Protein AF-0000000074474707 (afdb_homodimer)

Foldseek 3Di:
DPPDPPPPPPPPPFDDKWFPDKAKDKDWDFFDAHPDALKDKDKDKDKDWDDDPVGIHIKMKMKIKIKQKAQDDPQSNCLNVQLRVQLVVQLVVVQDPQDHDDPVSNLVSNQRSLVVLQVVCVVVVQDDRNRMWIKMWMWMDITFKIKIKIWAAWWKWKADPVPGIDTPDDHQFQLSVVVVVPDDSVVSCVDPRRRPGPTTRRNDHSVPDDMDMDMDGHPAKMKMKTKGCLQPPPNNCVVCCVPQPNVCRDPPHDRVSNNVSNVVSLVSSSVPRRNGMIMIMMMITHIDRRDD/DPPDPPPPPPPPPFDDKWFPDKAKDKDWDFFDAHPDALKDKDKDKDKDWDDDPVGIHIKMKMKIKIKQKAQDDPQSNCLNVQLRVQLVVQLVVVQDPQDHDDPVSNLVSNQRSLVVLQVVCVVVVQDDSNRMWIKMWMWMDITQKIKIKIFAAWWKWKADPVPGIDTPDDHQFQLSVVVVVPDDSVVSCVDPRRRPGPTTRRNDHSVPDDMDMDMDGHPAKMKMKTKGCLQPPPNNCVVCCVPQPNCCRDPPHDRVSNNVSNVVSLVSSSVPRSNGMIMIMMMITHIDRRDD

Nearest PDB structures (foldseek):
  5d2u-assembly1_A  TM=8.282E-01  e=2.925E-21  Thermosynechococcus vestitus BP-1
  2xzv-assembly1_A  TM=8.547E-01  e=1.147E-20  Synechococcus elongatus
  5iti-assembly1_A  TM=8.410E-01  e=1.958E-20  Thermosynechococcus vestitus BP-1
  7n0z-assembly1_A  TM=6.113E-01  e=1.785E-10  Homo sapiens
  7l4i-assembly1_A  TM=6.163E-01  e=7.882E-10  Homo sapiens

pLDDT: mean 91.14, std 13.95, range [31.14, 98.94]

Radius of gyration: 29.18 Å; Cα contacts (8 Å, |Δi|>4): 1366; chains: 2; bounding box: 115×89×64 Å

InterPro domains:
  IPR001932 PPM-type phosphatase-like domain [PF13672] (59-248)
  IPR001932 PPM-type phosphatase-like domain [PS51746] (24-285)
  IPR001932 PPM-type phosphatase-like domain [SM00331] (42-285)
  IPR001932 PPM-type phosphatase-like domain [SM00332] (14-283)
  IPR001932 PPM-type phosphatase-like domain [cd00143] (24-285)
  IPR015655 Protein phosphatase 2C [PTHR47992] (43-283)
  IPR036457 PPM-type phosphatase-like domain superfamily [G3DSA:3.60.40.10] (13-286)
  IPR036457 PPM-type phosphatase-like domain superfamily [SSF81606] (22-285)

Structure (mmCIF, N/CA/C/O backbone):
data_AF-0000000074474707-model_v1
#
loop_
_entity.id
_entity.type
_entity.pdbx_description
1 polymer 'Serine/threonine protein phosphatase'
#
loop_
_atom_site.group_PDB
_atom_site.id
_atom_site.type_symbol
_atom_site.label_atom_id
_atom_site.label_alt_id
_atom_site.label_comp_id
_atom_site.label_asym_id
_atom_site.label_entity_id
_atom_site.label_seq_id
_atom_site.pdbx_PDB_ins_code
_atom_site.Cartn_x
_atom_site.Cartn_y
_atom_site.Cartn_z
_atom_site.occupancy
_atom_site.B_iso_or_equiv
_atom_site.auth_seq_id
_atom_site.auth_comp_id
_atom_site.auth_asym_id
_atom_site.auth_atom_id
_atom_site.pdbx_PDB_model_num
ATOM 1 N N . MET A 1 1 ? -58.375 2.842 18.188 1 31.14 1 MET A N 1
ATOM 2 C CA . MET A 1 1 ? -57.062 2.623 18.797 1 31.14 1 MET A CA 1
ATOM 3 C C . MET A 1 1 ? -56.062 2.064 17.781 1 31.14 1 MET A C 1
ATOM 5 O O . MET A 1 1 ? -56.094 0.875 17.469 1 31.14 1 MET A O 1
ATOM 9 N N . GLU A 1 2 ? -55.781 2.748 16.703 1 34.09 2 GLU A N 1
ATOM 10 C CA . GLU A 1 2 ? -54.969 2.402 15.547 1 34.09 2 GLU A CA 1
ATOM 11 C C . GLU A 1 2 ? -53.5 2.146 15.953 1 34.09 2 GLU A C 1
ATOM 13 O O . GLU A 1 2 ? -52.875 3.002 16.562 1 34.09 2 GLU A O 1
ATOM 18 N N . ILE A 1 3 ? -53.125 0.855 16.203 1 35.34 3 ILE A N 1
ATOM 19 C CA . ILE A 1 3 ? -51.812 0.365 16.594 1 35.34 3 ILE A CA 1
ATOM 20 C C . ILE A 1 3 ? -50.75 0.884 15.625 1 35.34 3 ILE A C 1
ATOM 22 O O . ILE A 1 3 ? -50.906 0.763 14.414 1 35.34 3 ILE A O 1
ATOM 26 N N . ALA A 1 4 ? -49.938 1.948 16.125 1 44.22 4 ALA A N 1
ATOM 27 C CA . ALA A 1 4 ? -48.781 2.463 15.375 1 44.22 4 ALA A CA 1
ATOM 28 C C . ALA A 1 4 ? -47.969 1.325 14.781 1 44.22 4 ALA A C 1
ATOM 30 O O . ALA A 1 4 ? -47.812 0.278 15.414 1 44.22 4 ALA A O 1
ATOM 31 N N . PRO A 1 5 ? -47.875 1.335 13.469 1 41.84 5 PRO A N 1
ATOM 32 C CA . PRO A 1 5 ? -47.125 0.235 12.891 1 41.84 5 PRO A CA 1
ATOM 33 C C . PRO A 1 5 ? -45.781 0.012 13.594 1 41.84 5 PRO A C 1
ATOM 35 O O . PRO A 1 5 ? -45.25 0.935 14.211 1 41.84 5 PRO A O 1
ATOM 38 N N . PRO A 1 6 ? -45.406 -1.238 13.898 1 37.72 6 PRO A N 1
ATOM 39 C CA . PRO A 1 6 ? -44.188 -1.556 14.617 1 37.72 6 PRO A CA 1
ATOM 40 C C . PRO A 1 6 ? -42.938 -0.877 14.008 1 37.72 6 PRO A C 1
ATOM 42 O O . PRO A 1 6 ? -42.938 -0.588 12.812 1 37.72 6 PRO A O 1
ATOM 45 N N . VAL A 1 7 ? -42.219 -0.059 14.805 1 36.72 7 VAL A N 1
ATOM 46 C CA . VAL A 1 7 ? -40.906 0.509 14.516 1 36.72 7 VAL A CA 1
ATOM 47 C C . VAL A 1 7 ? -40.031 -0.541 13.844 1 36.72 7 VAL A C 1
ATOM 49 O O . VAL A 1 7 ? -39.844 -1.639 14.375 1 36.72 7 VAL A O 1
ATOM 52 N N . SER A 1 8 ? -40.094 -0.591 12.539 1 36.19 8 SER A N 1
ATOM 53 C CA . SER A 1 8 ? -39.188 -1.489 11.844 1 36.19 8 SER A CA 1
ATOM 54 C C . SER A 1 8 ? -37.812 -1.483 12.484 1 36.19 8 SER A C 1
ATOM 56 O O . SER A 1 8 ? -37.25 -0.419 12.742 1 36.19 8 SER A O 1
ATOM 58 N N . ASP A 1 9 ? -37.562 -2.34 13.406 1 36.28 9 ASP A N 1
ATOM 59 C CA . ASP A 1 9 ? -36.25 -2.611 13.977 1 36.28 9 ASP A CA 1
ATOM 60 C C . ASP A 1 9 ? -35.156 -2.586 12.906 1 36.28 9 ASP A C 1
ATOM 62 O O . ASP A 1 9 ? -34.875 -3.609 12.281 1 36.28 9 ASP A O 1
ATOM 66 N N . ALA A 1 10 ? -35.188 -1.56 12.102 1 37.25 10 ALA A N 1
ATOM 67 C CA .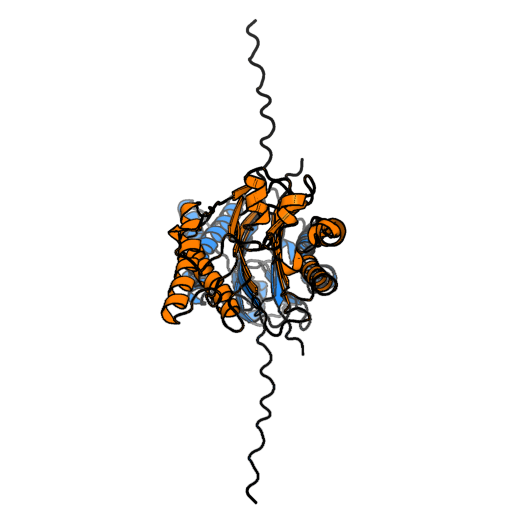 ALA A 1 10 ? -34.031 -1.501 11.219 1 37.25 10 ALA A CA 1
ATOM 68 C C . ALA A 1 10 ? -32.75 -1.843 11.984 1 37.25 10 ALA A C 1
ATOM 70 O O . ALA A 1 10 ? -32.406 -1.181 12.969 1 37.25 10 ALA A O 1
ATOM 71 N N . LEU A 1 11 ? -32.406 -3.113 12.07 1 38.91 11 LEU A N 1
ATOM 72 C CA . LEU A 1 11 ? -31.109 -3.572 12.555 1 38.91 11 LEU A CA 1
ATOM 73 C C . LEU A 1 11 ? -30 -2.607 12.141 1 38.91 11 LEU A C 1
ATOM 75 O O . LEU A 1 11 ? -30.031 -2.041 11.047 1 38.91 11 LEU A O 1
ATOM 79 N N . PRO A 1 12 ? -29.297 -2.025 12.992 1 41.06 12 PRO A N 1
ATOM 80 C CA . PRO A 1 12 ? -28.219 -1.104 12.656 1 41.06 12 PRO A CA 1
ATOM 81 C C . PRO A 1 12 ? -27.391 -1.573 11.453 1 41.06 12 PRO A C 1
ATOM 83 O O . PRO A 1 12 ? -27.172 -2.775 11.281 1 41.06 12 PRO A O 1
ATOM 86 N N . THR A 1 13 ? -27.484 -1.084 10.312 1 45.66 13 THR A N 1
ATOM 87 C CA . THR A 1 13 ? -26.734 -1.35 9.094 1 45.66 13 THR A CA 1
ATOM 88 C C . THR A 1 13 ? -25.266 -1.611 9.406 1 45.66 13 THR A C 1
ATOM 90 O O . THR A 1 13 ? -24.578 -0.755 9.984 1 45.66 13 THR A O 1
ATOM 93 N N . GLN A 1 14 ? -24.922 -2.789 9.789 1 51.12 14 GLN A N 1
ATOM 94 C CA . GLN A 1 14 ? -23.547 -3.211 10 1 51.12 14 GLN A CA 1
ATOM 95 C C . GLN A 1 14 ? -22.594 -2.508 9.031 1 51.12 14 GLN A C 1
ATOM 97 O O . GLN A 1 14 ? -22.906 -2.369 7.848 1 51.12 14 GLN A O 1
ATOM 102 N N . ALA A 1 15 ? -21.766 -1.734 9.555 1 60.06 15 ALA A N 1
ATOM 103 C CA . ALA A 1 15 ? -20.75 -1.114 8.711 1 60.06 15 ALA A CA 1
ATOM 104 C C . ALA A 1 15 ? -20.203 -2.107 7.691 1 60.06 15 ALA A C 1
ATOM 106 O O . ALA A 1 15 ? -19.969 -3.273 8.008 1 60.06 15 ALA A O 1
ATOM 107 N N . PRO A 1 16 ? -20.297 -1.671 6.43 1 70.19 16 PRO A N 1
ATOM 108 C CA . PRO A 1 16 ? -19.859 -2.598 5.383 1 70.19 16 PRO A CA 1
ATOM 109 C C . PRO A 1 16 ? -18.422 -3.088 5.586 1 70.19 16 PRO A C 1
ATOM 111 O O . PRO A 1 16 ? -17.609 -2.371 6.152 1 70.19 16 PRO A O 1
ATOM 114 N N . LEU A 1 17 ? -18.219 -4.383 5.473 1 83 17 LEU A N 1
ATOM 115 C CA . LEU A 1 17 ? -16.891 -4.98 5.449 1 83 17 LEU A CA 1
ATOM 116 C C . LEU A 1 17 ? -15.984 -4.266 4.449 1 83 17 LEU A C 1
ATOM 118 O O . LEU A 1 17 ? -16.391 -3.99 3.322 1 83 17 LEU A O 1
ATOM 122 N N . ARG A 1 18 ? -14.891 -3.746 5.055 1 90.25 18 ARG A N 1
ATOM 123 C CA . ARG A 1 18 ? -13.945 -3.045 4.188 1 90.25 18 ARG A CA 1
ATOM 124 C C . ARG A 1 18 ? -12.555 -3.645 4.301 1 90.25 18 ARG A C 1
ATOM 126 O O . ARG A 1 18 ? -12.211 -4.254 5.32 1 90.25 18 ARG A O 1
ATOM 133 N N . LEU A 1 19 ? -11.828 -3.541 3.236 1 95.19 19 LEU A N 1
ATOM 134 C CA . LEU A 1 19 ? -10.438 -3.967 3.244 1 95.19 19 LEU A CA 1
ATOM 135 C C . LEU A 1 19 ? -9.625 -3.158 4.25 1 95.19 19 LEU A C 1
ATOM 137 O O . LEU A 1 19 ? -9.734 -1.931 4.297 1 95.19 19 LEU A O 1
ATOM 141 N N . ALA A 1 20 ? -8.891 -3.842 5.031 1 92.75 20 ALA A N 1
ATOM 142 C CA . ALA A 1 20 ? -7.98 -3.16 5.953 1 92.75 20 ALA A CA 1
ATOM 143 C C . ALA A 1 20 ? -6.547 -3.182 5.426 1 92.75 20 ALA A C 1
ATOM 145 O O . ALA A 1 20 ? -5.793 -2.227 5.625 1 92.75 20 ALA A O 1
ATOM 146 N N . ASN A 1 21 ? -6.242 -4.289 4.805 1 93.5 21 ASN A N 1
ATOM 147 C CA . ASN A 1 21 ? -4.891 -4.445 4.273 1 93.5 21 ASN A CA 1
ATOM 148 C C . ASN A 1 21 ? -4.805 -5.605 3.289 1 93.5 21 ASN A C 1
ATOM 150 O O . ASN A 1 21 ? -5.629 -6.523 3.328 1 93.5 21 ASN A O 1
ATOM 154 N N . LEU A 1 22 ? -3.836 -5.617 2.377 1 96.06 22 LEU A N 1
ATOM 155 C CA . LEU A 1 22 ? -3.553 -6.648 1.385 1 96.06 22 LEU A CA 1
ATOM 156 C C . LEU A 1 22 ? -2.053 -6.906 1.279 1 96.06 22 LEU A C 1
ATOM 158 O O . LEU A 1 22 ? -1.288 -6.004 0.93 1 96.06 22 LEU A O 1
ATOM 162 N N . GLU A 1 23 ? -1.664 -8.094 1.673 1 95.31 23 GLU A N 1
ATOM 163 C CA . GLU A 1 23 ? -0.245 -8.43 1.686 1 95.31 23 GLU A CA 1
ATOM 164 C C . GLU A 1 23 ? 0.035 -9.664 0.833 1 95.31 23 GLU A C 1
ATOM 166 O O . GLU A 1 23 ? -0.824 -10.539 0.694 1 95.31 23 GLU A O 1
ATOM 171 N N . VAL A 1 24 ? 1.23 -9.711 0.282 1 97.88 24 VAL A N 1
ATOM 172 C CA . VAL A 1 24 ? 1.588 -10.844 -0.563 1 97.88 24 VAL A CA 1
ATOM 173 C C . VAL A 1 24 ? 3.041 -11.242 -0.306 1 97.88 24 VAL A C 1
ATOM 175 O O . VAL A 1 24 ? 3.893 -10.383 -0.066 1 97.88 24 VAL A O 1
ATOM 178 N N . ALA A 1 25 ? 3.309 -12.461 -0.302 1 97.62 25 ALA A N 1
ATOM 179 C CA . ALA A 1 25 ? 4.641 -13.062 -0.329 1 97.62 25 ALA A CA 1
ATOM 180 C C . ALA A 1 25 ? 4.699 -14.219 -1.317 1 97.62 25 ALA A C 1
ATOM 182 O O . ALA A 1 25 ? 3.693 -14.898 -1.555 1 97.62 25 ALA A O 1
ATOM 183 N N . GLY A 1 26 ? 5.82 -14.391 -1.946 1 97.56 26 GLY A N 1
ATOM 184 C CA . GLY A 1 26 ? 5.988 -15.461 -2.914 1 97.56 26 GLY A CA 1
ATOM 185 C C . GLY A 1 26 ? 7.41 -15.984 -2.988 1 97.56 26 GLY A C 1
ATOM 186 O O . GLY A 1 26 ? 8.367 -15.219 -2.832 1 97.56 26 GLY A O 1
ATOM 187 N N . LEU A 1 27 ? 7.5 -17.234 -3.201 1 97.94 27 LEU A N 1
ATOM 188 C CA . LEU A 1 27 ? 8.805 -17.875 -3.318 1 97.94 27 LEU A CA 1
ATOM 189 C C . LEU A 1 27 ? 8.734 -19.094 -4.242 1 97.94 27 LEU A C 1
ATOM 191 O O . LEU A 1 27 ? 7.711 -19.766 -4.297 1 97.94 27 LEU A O 1
ATOM 195 N N . THR A 1 28 ? 9.758 -19.297 -5.004 1 97.94 28 THR A N 1
ATOM 196 C CA . THR A 1 28 ? 9.898 -20.453 -5.875 1 97.94 28 THR A CA 1
ATOM 197 C C . THR A 1 28 ? 11.266 -21.109 -5.703 1 97.94 28 THR A C 1
ATOM 199 O O . THR A 1 28 ? 12.234 -20.438 -5.34 1 97.94 28 THR A O 1
ATOM 202 N N . ASP A 1 29 ? 11.289 -22.359 -5.816 1 96.44 29 ASP A N 1
ATOM 203 C CA . ASP A 1 29 ? 12.523 -23.125 -5.703 1 96.44 29 ASP A CA 1
ATOM 204 C C . ASP A 1 29 ? 12.609 -24.188 -6.789 1 96.44 29 ASP A C 1
ATOM 206 O O . ASP A 1 29 ? 11.602 -24.812 -7.133 1 96.44 29 ASP A O 1
ATOM 210 N N . VAL A 1 30 ? 13.773 -24.422 -7.23 1 93.31 30 VAL A N 1
ATOM 211 C CA . VAL A 1 30 ? 13.984 -25.375 -8.32 1 93.31 30 VAL A CA 1
ATOM 212 C C . VAL A 1 30 ? 13.766 -26.797 -7.812 1 93.31 30 VAL A C 1
ATOM 214 O O . VAL A 1 30 ? 13.453 -27.688 -8.594 1 93.31 30 VAL A O 1
ATOM 217 N N . GLY A 1 31 ? 13.836 -27 -6.574 1 90.19 31 GLY A N 1
ATOM 218 C CA . GLY A 1 31 ? 13.766 -28.344 -6.008 1 90.19 31 GLY A CA 1
ATOM 219 C C . GLY A 1 31 ? 15.125 -29.016 -5.914 1 90.19 31 GLY A C 1
ATOM 220 O O . GLY A 1 31 ? 16.156 -28.375 -6.105 1 90.19 31 GLY A O 1
ATOM 221 N N . CYS A 1 32 ? 15.07 -30.281 -5.594 1 84.81 32 CYS A N 1
ATOM 222 C CA . CYS A 1 32 ? 16.328 -30.938 -5.25 1 84.81 32 CYS A CA 1
ATOM 223 C C . CYS A 1 32 ? 16.844 -31.75 -6.43 1 84.81 32 CYS A C 1
ATOM 225 O O . CYS A 1 32 ? 18.016 -32.156 -6.449 1 84.81 32 CYS A O 1
ATOM 227 N N . GLN A 1 33 ? 16.031 -31.953 -7.41 1 83.62 33 GLN A N 1
ATOM 228 C CA . GLN A 1 33 ? 16.438 -32.906 -8.43 1 83.62 33 GLN A CA 1
ATOM 229 C C . GLN A 1 33 ? 16.484 -32.25 -9.812 1 83.62 33 GLN A C 1
ATOM 231 O O . GLN A 1 33 ? 17.219 -32.719 -10.688 1 83.62 33 GLN A O 1
ATOM 236 N N . ARG A 1 34 ? 15.711 -31.25 -10.023 1 82.19 34 ARG A N 1
ATOM 237 C CA . ARG A 1 34 ? 15.656 -30.609 -11.328 1 82.19 34 ARG A CA 1
ATOM 238 C C . ARG A 1 34 ? 16.781 -29.594 -11.492 1 82.19 34 ARG A C 1
ATOM 240 O O . ARG A 1 34 ? 17.281 -29.047 -10.508 1 82.19 34 ARG A O 1
ATOM 247 N N . GLU A 1 35 ? 17.141 -29.312 -12.727 1 84.69 35 GLU A N 1
ATOM 248 C CA . GLU A 1 35 ? 18.203 -28.359 -13.047 1 84.69 35 GLU A CA 1
ATOM 249 C C . GLU A 1 35 ? 17.625 -26.969 -13.305 1 84.69 35 GLU A C 1
ATOM 251 O O . GLU A 1 35 ? 18.312 -25.953 -13.102 1 84.69 35 GLU A O 1
ATOM 256 N N . TYR A 1 36 ? 16.359 -27.109 -13.781 1 88.75 36 TYR A N 1
ATOM 257 C CA . TYR A 1 36 ? 15.742 -25.828 -14.164 1 88.75 36 TYR A CA 1
ATOM 258 C C . TYR A 1 36 ? 14.398 -25.641 -13.469 1 88.75 36 TYR A C 1
ATOM 260 O O . TYR A 1 36 ? 13.695 -26.625 -13.195 1 88.75 36 TYR A O 1
ATOM 268 N N . ASN A 1 37 ? 14.125 -24.438 -13.172 1 94.12 37 ASN A N 1
ATOM 269 C CA . ASN A 1 37 ? 12.82 -24.078 -12.617 1 94.12 37 ASN A CA 1
ATOM 270 C C . ASN A 1 37 ? 11.852 -23.625 -13.711 1 94.12 37 ASN A C 1
ATOM 272 O O . ASN A 1 37 ? 12.031 -22.562 -14.297 1 94.12 37 ASN A O 1
ATOM 276 N N . GLN A 1 38 ? 10.852 -24.438 -13.93 1 95.56 38 GLN A N 1
ATOM 277 C CA . GLN A 1 38 ? 9.883 -24.125 -14.977 1 95.56 38 GLN A CA 1
ATOM 278 C C . GLN A 1 38 ? 8.617 -23.516 -14.398 1 95.56 38 GLN A C 1
ATOM 280 O O . GLN A 1 38 ? 7.645 -23.281 -15.117 1 95.56 38 GLN A O 1
ATOM 285 N N . ASP A 1 39 ? 8.641 -23.266 -13.078 1 97.38 39 ASP A N 1
ATOM 286 C CA . ASP A 1 39 ? 7.602 -22.469 -12.43 1 97.38 39 ASP A CA 1
ATOM 287 C C . ASP A 1 39 ? 7.867 -20.984 -12.609 1 97.38 39 ASP A C 1
ATOM 289 O O . ASP A 1 39 ? 9.023 -20.547 -12.633 1 97.38 39 ASP A O 1
ATOM 293 N N . TYR A 1 40 ? 6.793 -20.234 -12.766 1 98.25 40 TYR A N 1
ATOM 294 C CA . TYR A 1 40 ? 6.902 -18.781 -12.734 1 98.25 40 TYR A CA 1
ATOM 295 C C . TYR A 1 40 ? 5.688 -18.156 -12.062 1 98.25 40 TYR A C 1
ATOM 297 O O . TYR A 1 40 ? 4.586 -18.703 -12.117 1 98.25 40 TYR A O 1
ATOM 305 N N . PHE A 1 41 ? 5.93 -17.062 -11.359 1 98.8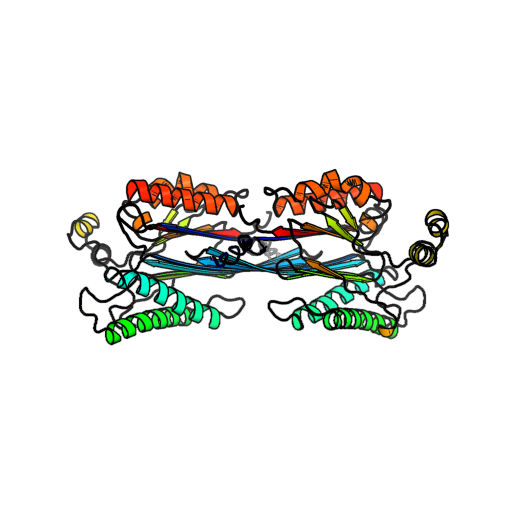1 41 PHE A N 1
ATOM 306 C CA . PHE A 1 41 ? 4.797 -16.359 -10.75 1 98.81 41 PHE A CA 1
ATOM 307 C C . PHE A 1 41 ? 4.969 -14.852 -10.867 1 98.81 41 PHE A C 1
ATOM 309 O O . PHE A 1 41 ? 6.055 -14.367 -11.18 1 98.81 41 PHE A O 1
ATOM 316 N N . TYR A 1 42 ? 3.908 -14.188 -10.758 1 98.81 42 TYR A N 1
ATOM 317 C CA . TYR A 1 42 ? 3.883 -12.727 -10.766 1 98.81 42 TYR A CA 1
ATOM 318 C C . TYR A 1 42 ? 2.799 -12.195 -9.836 1 98.81 42 TYR A C 1
ATOM 320 O O . TYR A 1 42 ? 1.659 -12.664 -9.867 1 98.81 42 TYR A O 1
ATOM 328 N N . ALA A 1 43 ? 3.227 -11.312 -8.953 1 98.81 43 ALA A N 1
ATOM 329 C CA . ALA A 1 43 ? 2.293 -10.648 -8.047 1 98.81 43 ALA A CA 1
ATOM 330 C C . ALA A 1 43 ? 2.4 -9.133 -8.156 1 98.81 43 ALA A C 1
ATOM 332 O O . ALA A 1 43 ? 3.498 -8.578 -8.086 1 98.81 43 ALA A O 1
ATOM 333 N N . HIS A 1 44 ? 1.297 -8.523 -8.383 1 98.38 44 HIS A N 1
ATOM 334 C CA . HIS A 1 44 ? 1.216 -7.062 -8.414 1 98.38 44 HIS A CA 1
ATOM 335 C C . HIS A 1 44 ? 0.112 -6.555 -7.492 1 98.38 44 HIS A C 1
ATOM 337 O O . HIS A 1 44 ? -1.068 -6.832 -7.719 1 98.38 44 HIS A O 1
ATOM 343 N N . THR A 1 45 ? 0.5 -5.801 -6.469 1 98.06 45 THR A N 1
ATOM 344 C CA . THR A 1 45 ? -0.444 -5.258 -5.496 1 98.06 45 THR A CA 1
ATOM 345 C C . THR A 1 45 ? -0.373 -3.734 -5.465 1 98.06 45 THR A C 1
ATOM 347 O O . THR A 1 45 ? 0.717 -3.16 -5.422 1 98.06 45 THR A O 1
ATOM 350 N N . VAL A 1 46 ? -1.483 -3.125 -5.539 1 97.19 46 VAL A N 1
ATOM 351 C CA . VAL A 1 46 ? -1.588 -1.677 -5.387 1 97.19 46 VAL A CA 1
ATOM 352 C C . VAL A 1 46 ? -2.488 -1.345 -4.199 1 97.19 46 VAL A C 1
ATOM 354 O O . VAL A 1 46 ? -3.609 -1.848 -4.102 1 97.19 46 VAL A O 1
ATOM 357 N N . MET A 1 47 ? -2.018 -0.498 -3.383 1 96.75 47 MET A N 1
ATOM 358 C CA . MET A 1 47 ? -2.785 -0.071 -2.219 1 96.75 47 MET A CA 1
ATOM 359 C C . MET A 1 47 ? -2.922 1.447 -2.182 1 96.75 47 MET A C 1
ATOM 361 O O . MET A 1 47 ? -1.964 2.168 -2.465 1 96.75 47 MET A O 1
ATOM 365 N N . HIS A 1 48 ? -4.098 1.89 -1.883 1 96.38 48 HIS A N 1
ATOM 366 C CA . HIS A 1 48 ? -4.387 3.289 -1.594 1 96.38 48 HIS A CA 1
ATOM 367 C C . HIS A 1 48 ? -4.867 3.467 -0.157 1 96.38 48 HIS A C 1
ATOM 369 O O . HIS A 1 48 ? -5.77 2.76 0.293 1 96.38 48 HIS A O 1
ATOM 375 N N . ARG A 1 49 ? -4.234 4.395 0.497 1 96.56 49 ARG A N 1
ATOM 376 C CA . ARG A 1 49 ? -4.668 4.742 1.847 1 96.56 49 ARG A CA 1
ATOM 377 C C . ARG A 1 49 ? -4.895 6.242 1.981 1 96.56 49 ARG A C 1
ATOM 379 O O . ARG A 1 49 ? -3.996 7.039 1.697 1 96.56 49 ARG A O 1
ATOM 386 N N . ARG A 1 50 ? -6.043 6.586 2.381 1 97.25 50 ARG A N 1
ATOM 387 C CA . ARG A 1 50 ? -6.391 7.973 2.656 1 97.25 50 ARG A CA 1
ATOM 388 C C . ARG A 1 50 ? -6.789 8.164 4.117 1 97.25 50 ARG A C 1
ATOM 390 O O . ARG A 1 50 ? -7.57 7.375 4.66 1 97.25 50 ARG A O 1
ATOM 397 N N . LEU A 1 51 ? -6.219 9.109 4.68 1 97.5 51 LEU A N 1
ATOM 398 C CA . LEU A 1 51 ? -6.48 9.414 6.082 1 97.5 51 LEU A CA 1
ATOM 399 C C . LEU A 1 51 ? -6.84 10.883 6.266 1 97.5 51 LEU A C 1
ATOM 401 O O . LEU A 1 51 ? -6.203 11.758 5.68 1 97.5 51 LEU A O 1
ATOM 405 N N . SER A 1 52 ? -7.816 11.18 6.98 1 97.75 52 SER A N 1
ATOM 406 C CA . SER A 1 52 ? -8.25 12.508 7.398 1 97.75 52 SER A CA 1
ATOM 407 C C . SER A 1 52 ? -8.906 12.469 8.781 1 97.75 52 SER A C 1
ATOM 409 O O . SER A 1 52 ? -9.07 11.391 9.359 1 97.75 52 SER A O 1
ATOM 411 N N . PRO A 1 53 ? -9.258 13.57 9.359 1 96.56 53 PRO A N 1
ATOM 412 C CA . PRO A 1 53 ? -9.945 13.562 10.648 1 96.56 53 PRO A CA 1
ATOM 413 C C . PRO A 1 53 ? -11.242 12.75 10.617 1 96.56 53 PRO A C 1
ATOM 415 O O . PRO A 1 53 ? -11.719 12.289 11.656 1 96.56 53 PRO A O 1
ATOM 418 N N . GLN A 1 54 ? -11.805 12.516 9.422 1 94.12 54 GLN A N 1
ATOM 419 C CA . GLN A 1 54 ? -13.07 11.805 9.273 1 94.12 54 GLN A CA 1
ATOM 420 C C . GLN A 1 54 ? -12.852 10.289 9.289 1 94.12 54 GLN A C 1
ATOM 422 O O . GLN A 1 54 ? -13.812 9.523 9.391 1 94.12 54 GLN A O 1
ATOM 427 N N . GLY A 1 55 ? -11.68 9.914 9.133 1 93.75 55 GLY A N 1
ATOM 428 C CA . GLY A 1 55 ? -11.398 8.484 9.172 1 93.75 55 GLY A CA 1
ATOM 429 C C . GLY A 1 55 ? -10.422 8.039 8.102 1 93.75 55 GLY A C 1
ATOM 430 O O . GLY A 1 55 ? -9.664 8.852 7.57 1 93.75 55 GLY A O 1
ATOM 431 N N . GLU A 1 56 ? -10.414 6.73 7.965 1 94.12 56 GLU A N 1
ATOM 432 C CA . GLU A 1 56 ? -9.484 6.117 7.023 1 94.12 56 GLU A CA 1
ATOM 433 C C . GLU A 1 56 ? -10.227 5.352 5.93 1 94.12 56 GLU A C 1
ATOM 435 O O . GLU A 1 56 ? -11.227 4.688 6.203 1 94.12 56 GLU A O 1
ATOM 440 N N . LEU A 1 57 ? -9.789 5.492 4.715 1 94.12 57 LEU A N 1
ATOM 441 C CA . LEU A 1 57 ? -10.266 4.699 3.59 1 94.12 57 LEU A CA 1
ATOM 442 C C . LEU A 1 57 ? -9.125 3.92 2.951 1 94.12 57 LEU A C 1
ATOM 444 O O . LEU A 1 57 ? -8.109 4.504 2.562 1 94.12 57 LEU A O 1
ATOM 448 N N . VAL A 1 58 ? -9.297 2.629 2.852 1 95.31 58 VAL A N 1
ATOM 449 C CA . VAL A 1 58 ? -8.297 1.756 2.252 1 95.31 58 VAL A CA 1
ATOM 450 C C . VAL A 1 58 ? -8.883 1.065 1.022 1 95.31 58 VAL A C 1
ATOM 452 O O . VAL A 1 58 ? -9.977 0.496 1.083 1 95.31 58 VAL A O 1
ATOM 455 N N . GLN A 1 59 ? -8.203 1.145 -0.068 1 95.75 59 GLN A N 1
ATOM 456 C CA . GLN A 1 59 ? -8.539 0.429 -1.295 1 95.75 59 GLN A CA 1
ATOM 457 C C . GLN A 1 59 ? -7.344 -0.354 -1.821 1 95.75 59 GLN A C 1
ATOM 459 O O . GLN A 1 59 ? -6.199 0.076 -1.668 1 95.75 59 GLN A O 1
ATOM 464 N N . GLY A 1 60 ? -7.586 -1.491 -2.365 1 96.5 60 GLY A N 1
ATOM 465 C CA . GLY A 1 60 ? -6.504 -2.318 -2.871 1 96.5 60 GLY A CA 1
ATOM 466 C C . GLY A 1 60 ? -6.914 -3.178 -4.055 1 96.5 60 GLY A C 1
ATOM 467 O O . GLY A 1 60 ? -8.062 -3.623 -4.137 1 96.5 60 GLY A O 1
ATOM 468 N N . LYS A 1 61 ? -6.059 -3.359 -4.879 1 97.19 61 LYS A N 1
ATOM 469 C CA . LYS A 1 61 ? -6.219 -4.348 -5.941 1 97.19 61 LYS A CA 1
ATOM 470 C C . LYS A 1 61 ? -4.969 -5.211 -6.082 1 97.19 61 LYS A C 1
ATOM 472 O O . LYS A 1 61 ? -3.855 -4.746 -5.82 1 97.19 61 LYS A O 1
ATOM 477 N N . GLY A 1 62 ? -5.145 -6.41 -6.445 1 98.31 62 GLY A N 1
ATOM 478 C CA . GLY A 1 62 ? -4.047 -7.359 -6.555 1 98.31 62 GLY A CA 1
ATOM 479 C C . GLY A 1 62 ? -4.246 -8.375 -7.668 1 98.31 62 GLY A C 1
ATOM 480 O O . GLY A 1 62 ? -5.352 -8.867 -7.871 1 98.31 62 GLY A O 1
ATOM 481 N N . LEU A 1 63 ? -3.223 -8.562 -8.477 1 98.75 63 LEU A N 1
ATOM 482 C CA . LEU A 1 63 ? -3.133 -9.609 -9.492 1 98.75 63 LEU A CA 1
ATOM 483 C C . LEU A 1 63 ? -2.08 -10.648 -9.125 1 98.75 63 LEU A C 1
ATOM 485 O O . LEU A 1 63 ? -0.902 -10.312 -8.977 1 98.75 63 LEU A O 1
ATOM 489 N N . TYR A 1 64 ? -2.463 -11.875 -8.945 1 98.94 64 TYR A N 1
ATOM 490 C CA . TYR A 1 64 ? -1.563 -12.945 -8.547 1 98.94 64 TYR A CA 1
ATOM 491 C C . TYR A 1 64 ? -1.645 -14.117 -9.523 1 98.94 64 TYR A C 1
ATOM 493 O O . TYR A 1 64 ? -2.713 -14.703 -9.711 1 98.94 64 TYR A O 1
ATOM 501 N N . ILE A 1 65 ? -0.566 -14.383 -10.148 1 98.94 65 ILE A N 1
ATOM 502 C CA . ILE A 1 65 ? -0.498 -15.414 -11.18 1 98.94 65 ILE A CA 1
ATOM 503 C C . ILE A 1 65 ? 0.58 -16.438 -10.82 1 98.94 65 ILE A C 1
ATOM 505 O O . ILE A 1 65 ? 1.669 -16.062 -10.375 1 98.94 65 ILE A O 1
ATOM 509 N N . LEU A 1 66 ? 0.303 -17.672 -10.984 1 98.88 66 LEU A N 1
ATOM 510 C CA . LEU A 1 66 ? 1.286 -18.75 -10.867 1 98.88 66 LEU A CA 1
ATOM 511 C C . LEU A 1 66 ? 1.133 -19.75 -12.008 1 98.88 66 LEU A C 1
ATOM 513 O O . LEU A 1 66 ? 0.018 -20.172 -12.32 1 98.88 66 LEU A O 1
ATOM 517 N N . CYS A 1 67 ? 2.248 -20.078 -12.664 1 98.62 67 CYS A N 1
ATOM 518 C CA . CYS A 1 67 ? 2.287 -21.016 -13.781 1 98.62 67 CYS A CA 1
ATOM 519 C C . CYS A 1 67 ? 3.324 -22.109 -13.539 1 98.62 67 CYS A C 1
ATOM 521 O O . CYS A 1 67 ? 4.422 -21.828 -13.062 1 98.62 67 CYS A O 1
ATOM 523 N N . ASP A 1 68 ? 2.949 -23.281 -13.797 1 97.38 68 ASP A N 1
ATOM 524 C CA . ASP A 1 68 ? 3.838 -24.438 -13.82 1 97.38 68 ASP A CA 1
ATOM 525 C C . ASP A 1 68 ? 4.047 -24.938 -15.242 1 97.38 68 ASP A C 1
ATOM 527 O O . ASP A 1 68 ? 3.162 -25.578 -15.82 1 97.38 68 ASP A O 1
ATOM 531 N N . GLY A 1 69 ? 5.266 -24.859 -15.781 1 95.75 69 GLY A N 1
ATOM 532 C CA . GLY A 1 69 ? 5.547 -25.109 -17.188 1 95.75 69 GLY A CA 1
ATOM 533 C C . GLY A 1 69 ? 5.922 -26.547 -17.484 1 95.75 69 GLY A C 1
ATOM 534 O O . GLY A 1 69 ? 6.477 -27.234 -16.625 1 95.75 69 GLY A O 1
ATOM 535 N N . MET A 1 70 ? 5.613 -26.922 -18.781 1 90.19 70 MET A N 1
ATOM 536 C CA . MET A 1 70 ? 5.992 -28.234 -19.297 1 90.19 70 MET A CA 1
ATOM 537 C C . MET A 1 70 ? 6.496 -28.125 -20.734 1 90.19 70 MET A C 1
ATOM 539 O O . MET A 1 70 ? 6.16 -27.172 -21.438 1 90.19 70 MET A O 1
ATOM 543 N N . GLY A 1 71 ? 7.195 -29.125 -21.328 1 81.38 71 GLY A N 1
ATOM 544 C CA . GLY A 1 71 ? 7.648 -29.156 -22.719 1 81.38 71 GLY A CA 1
ATOM 545 C C . GLY A 1 71 ? 9.156 -29.328 -22.844 1 81.38 71 GLY A C 1
ATOM 546 O O . GLY A 1 71 ? 9.75 -28.844 -23.812 1 81.38 71 GLY A O 1
ATOM 547 N N . GLY A 1 72 ? 9.766 -29.984 -21.953 1 72.62 72 GLY A N 1
ATOM 548 C CA . GLY A 1 72 ? 11.203 -30.203 -21.969 1 72.62 72 GLY A CA 1
ATOM 549 C C . GLY A 1 72 ? 11.992 -29.047 -21.375 1 72.62 72 GLY A C 1
ATOM 550 O O . GLY A 1 72 ? 11.43 -28.188 -20.703 1 72.62 72 GLY A O 1
ATOM 551 N N . HIS A 1 73 ? 13.312 -29.062 -21.469 1 63.88 73 HIS A N 1
ATOM 552 C CA . HIS A 1 73 ? 14.211 -28.188 -20.734 1 63.88 73 HIS A CA 1
ATOM 553 C C . HIS A 1 73 ? 13.859 -26.719 -20.984 1 63.88 73 HIS A C 1
ATOM 555 O O . HIS A 1 73 ? 13.383 -26.031 -20.062 1 63.88 73 HIS A O 1
ATOM 561 N N . ALA A 1 74 ? 13.906 -26.328 -22.156 1 74.06 74 ALA A N 1
ATOM 562 C CA . ALA A 1 74 ? 13.797 -24.891 -22.422 1 74.06 74 ALA A CA 1
ATOM 563 C C . ALA A 1 74 ? 12.344 -24.5 -22.703 1 74.06 74 ALA A C 1
ATOM 565 O O . ALA A 1 74 ? 11.969 -23.344 -22.5 1 74.06 74 ALA A O 1
ATOM 566 N N . GLY A 1 75 ? 11.492 -25.484 -22.812 1 86.69 75 GLY A N 1
ATOM 567 C CA . GLY A 1 75 ? 10.141 -25.188 -23.25 1 86.69 75 GLY A CA 1
ATOM 568 C C . GLY A 1 75 ? 9.219 -24.781 -22.125 1 86.69 75 GLY A C 1
ATOM 569 O O . GLY A 1 75 ? 8.484 -23.797 -22.219 1 86.69 75 GLY A O 1
ATOM 570 N N . GLY A 1 76 ? 9.305 -25.438 -21.016 1 92.06 76 GLY A N 1
ATOM 571 C CA . GLY A 1 76 ? 8.438 -25.172 -19.891 1 92.06 76 GLY A CA 1
ATOM 572 C C . GLY A 1 76 ? 8.688 -23.797 -19.266 1 92.06 76 GLY A C 1
ATOM 573 O O . GLY A 1 76 ? 7.738 -23.094 -18.922 1 92.06 76 GLY A O 1
ATOM 574 N N . ASP A 1 77 ? 9.961 -23.5 -19.156 1 92.5 77 ASP A N 1
ATOM 575 C CA . ASP A 1 77 ? 10.359 -22.203 -18.625 1 92.5 77 ASP A CA 1
ATOM 576 C C . ASP A 1 77 ? 9.844 -21.062 -19.484 1 92.5 77 ASP A C 1
ATOM 578 O O . ASP A 1 77 ? 9.297 -20.078 -18.969 1 92.5 77 ASP A O 1
ATOM 582 N N . GLU A 1 78 ? 9.969 -21.203 -20.672 1 94.25 78 GLU A N 1
ATOM 583 C CA . GLU A 1 78 ? 9.5 -20.188 -21.625 1 94.25 78 GLU A CA 1
ATOM 584 C C . GLU A 1 78 ? 7.984 -20.062 -21.578 1 94.25 78 GLU A C 1
ATOM 586 O O . GLU A 1 78 ? 7.453 -18.953 -21.562 1 94.25 78 GLU A O 1
ATOM 591 N N . ALA A 1 79 ? 7.289 -21.141 -21.531 1 96.94 79 ALA A N 1
ATOM 592 C CA . ALA A 1 79 ? 5.828 -21.156 -21.562 1 96.94 79 ALA A CA 1
ATOM 593 C C . ALA A 1 79 ? 5.258 -20.453 -20.328 1 96.94 79 ALA A C 1
ATOM 595 O O . ALA A 1 79 ? 4.363 -19.609 -20.453 1 96.94 79 ALA A O 1
ATOM 596 N N . SER A 1 80 ? 5.766 -20.781 -19.172 1 97.94 80 SER A N 1
ATOM 597 C CA . SER A 1 80 ? 5.254 -20.219 -17.922 1 97.94 80 SER A CA 1
ATOM 598 C C . SER A 1 80 ? 5.492 -18.703 -17.875 1 97.94 80 SER A C 1
ATOM 600 O O . SER A 1 80 ? 4.602 -17.938 -17.5 1 97.94 80 SER A O 1
ATOM 602 N N . GLN A 1 81 ? 6.66 -18.266 -18.312 1 97.44 81 GLN A N 1
ATOM 603 C CA . GLN A 1 81 ? 6.984 -16.844 -18.328 1 97.44 81 GLN A CA 1
ATOM 604 C C . GLN A 1 81 ? 6.129 -16.078 -19.344 1 97.44 81 GLN A C 1
ATOM 606 O O . GLN A 1 81 ? 5.574 -15.031 -19.031 1 97.44 81 GLN A O 1
ATOM 611 N N . LEU A 1 82 ? 6.051 -16.688 -20.484 1 97.75 82 LEU A N 1
ATOM 612 C CA . LEU A 1 82 ? 5.281 -16.062 -21.562 1 97.75 82 LEU A CA 1
ATOM 613 C C . LEU A 1 82 ? 3.818 -15.914 -21.156 1 97.75 82 LEU A C 1
ATOM 615 O O . LEU A 1 82 ? 3.229 -14.844 -21.344 1 97.75 82 LEU A O 1
ATOM 619 N N . ALA A 1 83 ? 3.244 -16.922 -20.609 1 98.44 83 ALA A N 1
ATOM 620 C CA . ALA A 1 83 ? 1.852 -16.891 -20.172 1 98.44 83 ALA A CA 1
ATOM 621 C C . ALA A 1 83 ? 1.635 -15.82 -19.109 1 98.44 83 ALA A C 1
ATOM 623 O O . ALA A 1 83 ? 0.699 -15.023 -19.219 1 98.44 83 ALA A O 1
ATOM 624 N N . THR A 1 84 ? 2.496 -15.781 -18.141 1 98.62 84 THR A N 1
ATOM 625 C CA . THR A 1 84 ? 2.383 -14.859 -17.016 1 98.62 84 THR A CA 1
ATOM 626 C C . THR A 1 84 ? 2.449 -13.414 -17.5 1 98.62 84 THR A C 1
ATOM 628 O O . THR A 1 84 ? 1.597 -12.594 -17.156 1 98.62 84 THR A O 1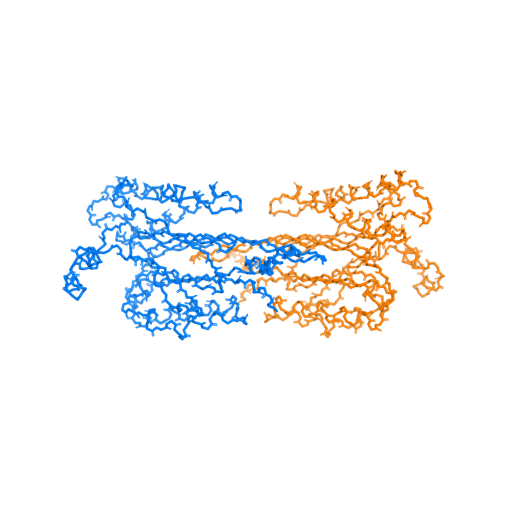
ATOM 631 N N . HIS A 1 85 ? 3.4 -13.125 -18.359 1 98.19 85 HIS A N 1
ATOM 632 C CA . HIS A 1 85 ? 3.607 -11.758 -18.828 1 98.19 85 HIS A CA 1
ATOM 633 C C . HIS A 1 85 ? 2.447 -11.289 -19.703 1 98.19 85 HIS A C 1
ATOM 635 O O . HIS A 1 85 ? 1.962 -10.172 -19.547 1 98.19 85 HIS A O 1
ATOM 641 N N . LYS A 1 86 ? 2.008 -12.164 -20.594 1 98.5 86 LYS A N 1
ATOM 642 C CA . LYS A 1 86 ? 0.921 -11.797 -21.5 1 98.5 86 LYS A CA 1
ATOM 643 C C . LYS A 1 86 ? -0.382 -11.586 -20.734 1 98.5 86 LYS A C 1
ATOM 645 O O . LYS A 1 86 ? -1.095 -10.609 -20.984 1 98.5 86 LYS A O 1
ATOM 650 N N . LEU A 1 87 ? -0.621 -12.445 -19.859 1 98.62 87 LEU A N 1
ATOM 651 C CA . LEU A 1 87 ? -1.854 -12.344 -19.094 1 98.62 87 LEU A CA 1
ATOM 652 C C . LEU A 1 87 ? -1.829 -11.117 -18.188 1 98.62 87 LEU A C 1
ATOM 654 O O . LEU A 1 87 ? -2.803 -10.359 -18.125 1 98.62 87 LEU A O 1
ATOM 658 N N . ALA A 1 88 ? -0.727 -10.914 -17.484 1 98.62 88 ALA A N 1
ATOM 659 C CA . ALA A 1 88 ? -0.597 -9.773 -16.578 1 98.62 88 ALA A CA 1
ATOM 660 C C . ALA A 1 88 ? -0.801 -8.461 -17.312 1 98.62 88 ALA A C 1
ATOM 662 O O . ALA A 1 88 ? -1.576 -7.605 -16.875 1 98.62 88 ALA A O 1
ATOM 663 N N . SER A 1 89 ? -0.134 -8.305 -18.422 1 98.19 89 SER A N 1
ATOM 664 C CA . SER A 1 89 ? -0.241 -7.09 -19.219 1 98.19 89 SER A CA 1
ATOM 665 C C . SER A 1 89 ? -1.678 -6.848 -19.672 1 98.19 89 SER A C 1
ATOM 667 O O . SER A 1 89 ? -2.195 -5.738 -19.531 1 98.19 89 SER A O 1
ATOM 669 N N . TYR A 1 90 ? -2.32 -7.91 -20.141 1 98.44 90 TYR A N 1
ATOM 670 C CA . TYR A 1 90 ? -3.686 -7.789 -20.641 1 98.44 90 TYR A CA 1
ATOM 671 C C . TYR A 1 90 ? -4.633 -7.359 -19.531 1 98.44 90 TYR A C 1
ATOM 673 O O . TYR A 1 90 ? -5.406 -6.414 -19.688 1 98.44 90 TYR A O 1
ATOM 681 N N . LEU A 1 91 ? -4.57 -8.039 -18.391 1 98.06 91 LEU A N 1
ATOM 682 C CA . LEU A 1 91 ? -5.52 -7.789 -17.312 1 98.06 91 LEU A CA 1
ATOM 683 C C . LEU A 1 91 ? -5.289 -6.414 -16.703 1 98.06 91 LEU A C 1
ATOM 685 O O . LEU A 1 91 ? -6.246 -5.723 -16.344 1 98.06 91 LEU A O 1
ATOM 689 N N . LEU A 1 92 ? -4.055 -6.016 -16.578 1 96.25 92 LEU A N 1
ATOM 690 C CA . LEU A 1 92 ? -3.768 -4.699 -16.016 1 96.25 92 LEU A CA 1
ATOM 691 C C . LEU A 1 92 ? -4.262 -3.594 -16.938 1 96.25 92 LEU A C 1
ATOM 693 O O . LEU A 1 92 ? -4.727 -2.551 -16.469 1 96.25 92 LEU A O 1
ATOM 697 N N . ASP A 1 93 ? -4.195 -3.814 -18.203 1 95.94 93 ASP A N 1
ATOM 698 C CA . ASP A 1 93 ? -4.633 -2.832 -19.188 1 95.94 93 ASP A CA 1
ATOM 699 C C . ASP A 1 93 ? -6.156 -2.75 -19.234 1 95.94 93 ASP A C 1
ATOM 701 O O . ASP A 1 93 ? -6.715 -1.721 -19.625 1 95.94 93 ASP A O 1
ATOM 705 N N . HIS A 1 94 ? -6.801 -3.795 -18.844 1 96.44 94 HIS A N 1
ATOM 706 C CA . HIS A 1 94 ? -8.242 -3.85 -19.016 1 96.44 94 HIS A CA 1
ATOM 707 C C . HIS A 1 94 ? -8.961 -3.848 -17.672 1 96.44 94 HIS A C 1
ATOM 709 O O . HIS A 1 94 ? -10.164 -4.121 -17.594 1 96.44 94 HIS A O 1
ATOM 715 N N . TRP A 1 95 ? -8.195 -3.604 -16.656 1 94.31 95 TRP A N 1
ATOM 716 C CA . TRP A 1 95 ? -8.766 -3.543 -15.305 1 94.31 95 TRP A CA 1
ATOM 717 C C . TRP A 1 95 ? -9.336 -2.158 -15.023 1 94.31 95 TRP A C 1
ATOM 719 O O . TRP A 1 95 ? -8.586 -1.201 -14.812 1 94.31 95 TRP A O 1
ATOM 729 N N . THR A 1 96 ? -10.633 -2.07 -15.023 1 87.5 96 THR A N 1
ATOM 730 C CA . THR A 1 96 ? -11.289 -0.81 -14.688 1 87.5 96 THR A CA 1
ATOM 731 C C . THR A 1 96 ? -11.148 -0.508 -13.195 1 87.5 96 THR A C 1
ATOM 733 O O . THR A 1 96 ? -11.344 -1.391 -12.359 1 87.5 96 THR A O 1
ATOM 736 N N . GLU A 1 97 ? -10.891 0.679 -12.906 1 82.81 97 GLU A N 1
ATOM 737 C CA . GLU A 1 97 ? -10.695 1.069 -11.508 1 82.81 97 GLU A CA 1
ATOM 738 C C . GLU A 1 97 ? -11.945 0.803 -10.68 1 82.81 97 GLU A C 1
ATOM 740 O O . GLU A 1 97 ? -13.062 1.122 -11.102 1 82.81 97 GLU A O 1
ATOM 745 N N . GLY A 1 98 ? -11.75 0.177 -9.586 1 86 98 GLY A N 1
ATOM 746 C CA . GLY A 1 98 ? -12.789 0.054 -8.57 1 86 98 GLY A CA 1
ATOM 747 C C . GLY A 1 98 ? -13.617 -1.209 -8.719 1 86 98 GLY A C 1
ATOM 748 O O . GLY A 1 98 ? -14.492 -1.479 -7.895 1 86 98 GLY A O 1
ATOM 749 N N . GLU A 1 99 ? -13.438 -1.933 -9.812 1 91.31 99 GLU A N 1
ATOM 750 C CA . GLU A 1 99 ? -14.219 -3.154 -9.984 1 91.31 99 GLU A CA 1
ATOM 751 C C . GLU A 1 99 ? -13.352 -4.285 -10.539 1 91.31 99 GLU A C 1
ATOM 753 O O . GLU A 1 99 ? -12.484 -4.055 -11.375 1 91.31 99 GLU A O 1
ATOM 758 N N . LEU A 1 100 ? -13.711 -5.457 -10.164 1 96.06 100 LEU A N 1
ATOM 759 C CA . LEU A 1 100 ? -13.039 -6.609 -10.766 1 96.06 100 LEU A CA 1
ATOM 760 C C . LEU A 1 100 ? -13.383 -6.727 -12.25 1 96.06 100 LEU A C 1
ATOM 762 O O . LEU A 1 100 ? -14.516 -6.441 -12.656 1 96.06 100 LEU A O 1
ATOM 766 N N . PRO A 1 101 ? -12.43 -7.199 -13 1 96.56 101 PRO A N 1
ATOM 767 C CA . PRO A 1 101 ? -12.789 -7.523 -14.383 1 96.56 101 PRO A CA 1
ATOM 768 C C . PRO A 1 101 ? -13.883 -8.586 -14.469 1 96.56 101 PRO A C 1
ATOM 770 O O . PRO A 1 101 ? -13.922 -9.508 -13.656 1 96.56 101 PRO A O 1
ATOM 773 N N . GLY A 1 102 ? -14.766 -8.461 -15.391 1 96.5 102 GLY A N 1
ATOM 774 C CA . GLY A 1 102 ? -15.766 -9.484 -15.641 1 96.5 102 GLY A CA 1
ATOM 775 C C . GLY A 1 102 ? -15.18 -10.773 -16.188 1 96.5 102 GLY A C 1
ATOM 776 O O . GLY A 1 102 ? -14.023 -10.805 -16.594 1 96.5 102 GLY A O 1
ATOM 777 N N . PRO A 1 103 ? -16.031 -11.797 -16.188 1 96.75 103 PRO A N 1
ATOM 778 C CA . PRO A 1 103 ? -15.523 -13.086 -16.656 1 96.75 103 PRO A CA 1
ATOM 779 C C . PRO A 1 103 ? -15.023 -13.039 -18.094 1 96.75 103 PRO A C 1
ATOM 781 O O . PRO A 1 103 ? -14.047 -13.711 -18.438 1 96.75 103 PRO A O 1
ATOM 784 N N . GLU A 1 104 ? -15.641 -12.266 -18.922 1 96.44 104 GLU A N 1
ATOM 785 C CA . GLU A 1 104 ? -15.258 -12.188 -20.328 1 96.44 104 GLU A CA 1
ATOM 786 C C . GLU A 1 104 ? -13.852 -11.609 -20.484 1 96.44 104 GLU A C 1
ATOM 788 O O . GLU A 1 104 ? -13.07 -12.07 -21.312 1 96.44 104 GLU A O 1
ATOM 793 N N . VAL A 1 105 ? -13.617 -10.586 -19.688 1 97.56 105 VAL A N 1
ATOM 794 C CA . VAL A 1 105 ? -12.305 -9.945 -19.75 1 97.56 105 VAL A CA 1
ATOM 795 C C . VAL A 1 105 ? -11.234 -10.914 -19.266 1 97.56 105 VAL A C 1
ATOM 797 O O . VAL A 1 105 ? -10.164 -11.031 -19.875 1 97.56 105 VAL A O 1
ATOM 800 N N . ILE A 1 106 ? -11.492 -11.633 -18.188 1 98 106 ILE A N 1
ATOM 801 C CA . ILE A 1 106 ? -10.539 -12.586 -17.625 1 98 106 ILE A CA 1
ATOM 802 C C . ILE A 1 106 ? -10.289 -13.711 -18.625 1 98 106 ILE A C 1
ATOM 804 O O . ILE A 1 106 ? -9.141 -14.062 -18.891 1 98 106 ILE A O 1
ATOM 808 N N . GLN A 1 107 ? -11.359 -14.203 -19.219 1 97.44 107 GLN A N 1
ATOM 809 C CA . GLN A 1 107 ? -11.258 -15.297 -20.188 1 97.44 107 GLN A CA 1
ATOM 810 C C . GLN A 1 107 ? -10.484 -14.852 -21.422 1 97.44 107 GLN A C 1
ATOM 812 O O . GLN A 1 107 ? -9.664 -15.609 -21.953 1 97.44 107 GLN A O 1
ATOM 817 N N . ALA A 1 108 ? -10.75 -13.672 -21.859 1 97.31 108 ALA A N 1
ATOM 818 C CA . ALA A 1 108 ? -10.016 -13.133 -23 1 97.31 108 ALA A CA 1
ATOM 819 C C . ALA A 1 108 ? -8.523 -13.039 -22.703 1 97.31 108 ALA A C 1
ATOM 821 O O . ALA A 1 108 ? -7.695 -13.336 -23.562 1 97.31 108 ALA A O 1
ATOM 822 N N . GLY A 1 109 ? -8.234 -12.602 -21.5 1 98.25 109 GLY A N 1
ATOM 823 C CA . GLY A 1 109 ? -6.832 -12.539 -21.109 1 98.25 109 GLY A CA 1
ATOM 824 C C . GLY A 1 109 ? -6.145 -13.891 -21.125 1 98.25 109 GLY A C 1
ATOM 825 O O . GLY A 1 109 ? -5.02 -14.008 -21.625 1 98.25 109 GLY A O 1
ATOM 826 N N . VAL A 1 110 ? -6.816 -14.898 -20.609 1 98.38 110 VAL A N 1
ATOM 827 C CA . VAL A 1 110 ? -6.27 -16.25 -20.641 1 98.38 110 VAL A CA 1
ATOM 828 C C . VAL A 1 110 ? -6.094 -16.719 -22.078 1 98.38 110 VAL A C 1
ATOM 830 O O . VAL A 1 110 ? -5.105 -17.375 -22.406 1 98.38 110 VAL A O 1
ATOM 833 N N . GLY A 1 111 ? -7.059 -16.391 -22.922 1 97.75 111 GLY A N 1
ATOM 834 C CA . GLY A 1 111 ? -6.957 -16.703 -24.328 1 97.75 111 GLY A CA 1
ATOM 835 C C . GLY A 1 111 ? -5.73 -16.094 -24.984 1 97.75 111 GLY A C 1
ATOM 836 O O . GLY A 1 111 ? -5.051 -16.766 -25.781 1 97.75 111 GLY A O 1
ATOM 837 N N . VAL A 1 112 ? -5.473 -14.859 -24.672 1 97.62 112 VAL A N 1
ATOM 838 C CA . VAL A 1 112 ? -4.309 -14.164 -25.203 1 97.62 112 VAL A CA 1
ATOM 839 C C . VAL A 1 112 ? -3.035 -14.891 -24.781 1 97.62 112 VAL A C 1
ATOM 841 O O . VAL A 1 112 ? -2.131 -15.094 -25.594 1 97.62 112 VAL A O 1
ATOM 844 N N . ALA A 1 113 ? -2.971 -15.273 -23.531 1 98.19 113 ALA A N 1
ATOM 845 C CA . ALA A 1 113 ? -1.816 -16.016 -23.031 1 98.19 113 ALA A CA 1
ATOM 846 C C . ALA A 1 113 ? -1.676 -17.359 -23.734 1 98.19 113 ALA A C 1
ATOM 848 O O . ALA A 1 113 ? -0.574 -17.75 -24.125 1 98.19 113 ALA A O 1
ATOM 849 N N . ASN A 1 114 ? -2.752 -18.078 -23.906 1 98.12 114 ASN A N 1
ATOM 850 C CA . ASN A 1 114 ? -2.744 -19.375 -24.609 1 98.12 114 ASN A CA 1
ATOM 851 C C . ASN A 1 114 ? -2.236 -19.219 -26.031 1 98.12 114 ASN A C 1
ATOM 853 O O . ASN A 1 114 ? -1.375 -19.984 -26.469 1 98.12 114 ASN A O 1
ATOM 857 N N . GLN A 1 115 ? -2.795 -18.25 -26.703 1 97.12 115 GLN A N 1
ATOM 858 C CA . GLN A 1 115 ? -2.461 -18.047 -28.109 1 97.12 115 GLN A CA 1
ATOM 859 C C . GLN A 1 115 ? -0.979 -17.719 -28.281 1 97.12 115 GLN A C 1
ATOM 861 O O . GLN A 1 115 ? -0.359 -18.141 -29.266 1 97.12 115 GLN A O 1
ATOM 866 N N . ALA A 1 116 ? -0.459 -17 -27.344 1 97.44 116 ALA A N 1
ATOM 867 C CA . ALA A 1 116 ? 0.959 -16.656 -27.422 1 97.44 116 ALA A CA 1
ATOM 868 C C . ALA A 1 116 ? 1.828 -17.906 -27.391 1 97.44 116 ALA A C 1
ATOM 870 O O . ALA A 1 116 ? 2.768 -18.031 -28.188 1 97.44 116 ALA A O 1
ATOM 871 N N . ILE A 1 117 ? 1.525 -18.828 -26.516 1 96.94 117 ILE A N 1
ATOM 872 C CA . ILE A 1 117 ? 2.293 -20.078 -26.422 1 96.94 117 ILE A CA 1
ATOM 873 C C . ILE A 1 117 ? 2.025 -20.938 -27.641 1 96.94 117 ILE A C 1
ATOM 875 O O . ILE A 1 117 ? 2.951 -21.531 -28.203 1 96.94 117 ILE A O 1
ATOM 879 N N . TYR A 1 118 ? 0.815 -20.984 -28.062 1 96 118 TYR A N 1
ATOM 880 C CA . TYR A 1 118 ? 0.418 -21.781 -29.219 1 96 118 TYR A CA 1
ATOM 881 C C . TYR A 1 118 ? 1.192 -21.375 -30.469 1 96 118 TYR A C 1
ATOM 883 O O . TYR A 1 118 ? 1.738 -22.219 -31.172 1 96 118 TYR A O 1
ATOM 891 N N . LEU A 1 119 ? 1.196 -20.125 -30.672 1 95.88 119 LEU A N 1
ATOM 892 C CA . LEU A 1 119 ? 1.883 -19.578 -31.844 1 95.88 119 LEU A CA 1
ATOM 893 C C . LEU A 1 119 ? 3.381 -19.859 -31.781 1 95.88 119 LEU A C 1
ATOM 895 O O . LEU A 1 119 ? 4.016 -20.156 -32.781 1 95.88 119 LEU A O 1
ATOM 899 N N . ARG A 1 120 ? 3.9 -19.766 -30.594 1 94.31 120 ARG A N 1
ATOM 900 C CA . ARG A 1 120 ? 5.312 -20.078 -30.406 1 94.31 120 ARG A CA 1
ATOM 901 C C . ARG A 1 120 ? 5.594 -21.531 -30.734 1 94.31 120 ARG A C 1
ATOM 903 O O . ARG A 1 120 ? 6.609 -21.859 -31.359 1 94.31 120 ARG A O 1
ATOM 910 N N . ASN A 1 121 ? 4.75 -22.469 -30.312 1 94.69 121 ASN A N 1
ATOM 911 C CA . ASN A 1 121 ? 4.855 -23.875 -30.672 1 94.69 121 ASN A CA 1
ATOM 912 C C . ASN A 1 121 ? 4.84 -24.078 -32.188 1 94.69 121 ASN A C 1
ATOM 914 O O . ASN A 1 121 ? 5.625 -24.859 -32.719 1 94.69 121 ASN A O 1
ATOM 918 N N . GLU A 1 122 ? 3.963 -23.391 -32.844 1 93.75 122 GLU A N 1
ATOM 919 C CA . GLU A 1 122 ? 3.85 -23.5 -34.281 1 93.75 122 GLU A CA 1
ATOM 920 C C . GLU A 1 122 ? 5.102 -22.969 -34.969 1 93.75 122 GLU A C 1
ATOM 922 O O . GLU A 1 122 ? 5.605 -23.594 -35.906 1 93.75 122 GLU A O 1
ATOM 927 N N . GLU A 1 123 ? 5.555 -21.875 -34.5 1 93.75 123 GLU A N 1
ATOM 928 C CA . GLU A 1 123 ? 6.734 -21.234 -35.062 1 93.75 123 GLU A CA 1
ATOM 929 C C . GLU A 1 123 ? 7.961 -22.125 -34.938 1 93.75 123 GLU A C 1
ATOM 931 O O . GLU A 1 123 ? 8.805 -22.172 -35.844 1 93.75 123 GLU A O 1
ATOM 936 N N . GLU A 1 124 ? 8.039 -22.812 -33.875 1 91.31 124 GLU A N 1
ATOM 937 C CA . GLU A 1 124 ? 9.227 -23.641 -33.594 1 91.31 124 GLU A CA 1
ATOM 938 C C . GLU A 1 124 ? 9 -25.078 -34.031 1 91.31 124 GLU A C 1
ATOM 940 O O . GLU A 1 124 ? 9.828 -25.953 -33.75 1 91.31 124 GLU A O 1
ATOM 945 N N . TYR A 1 125 ? 7.887 -25.391 -34.594 1 91.06 125 TYR A N 1
ATOM 946 C CA . TYR A 1 125 ? 7.512 -26.688 -35.125 1 91.06 125 TYR A CA 1
ATOM 947 C C . TYR A 1 125 ? 7.566 -27.766 -34.031 1 91.06 125 TYR A C 1
ATOM 949 O O . TYR A 1 125 ? 8.07 -28.859 -34.281 1 91.06 125 TYR A O 1
ATOM 957 N N . ARG A 1 126 ? 7.148 -27.312 -32.875 1 87.38 126 ARG A N 1
ATOM 958 C CA . ARG A 1 126 ? 7.039 -28.297 -31.812 1 87.38 126 ARG A CA 1
ATOM 959 C C . ARG A 1 126 ? 5.789 -29.156 -31.969 1 87.38 126 ARG A C 1
ATOM 961 O O . ARG A 1 126 ? 4.707 -28.641 -32.25 1 87.38 126 ARG A O 1
ATOM 968 N N . ARG A 1 127 ? 6.062 -30.516 -31.828 1 83.94 127 ARG A N 1
ATOM 969 C CA . ARG A 1 127 ? 4.934 -31.422 -32.062 1 83.94 127 ARG A CA 1
ATOM 970 C C . ARG A 1 127 ? 4.797 -32.438 -30.906 1 83.94 127 ARG A C 1
ATOM 972 O O . ARG A 1 127 ? 5.77 -32.719 -30.203 1 83.94 127 ARG A O 1
ATOM 979 N N . GLY A 1 128 ? 3.52 -32.781 -30.766 1 79.5 128 GLY A N 1
ATOM 980 C CA . GLY A 1 128 ? 3.221 -33.812 -29.781 1 79.5 128 GLY A CA 1
ATOM 981 C C . GLY A 1 128 ? 3.674 -33.469 -28.375 1 79.5 128 GLY A C 1
ATOM 982 O O . GLY A 1 128 ? 3.336 -32.375 -27.875 1 79.5 128 GLY A O 1
ATOM 983 N N . LYS A 1 129 ? 4.535 -34.312 -27.812 1 75.44 129 LYS A N 1
ATOM 984 C CA . LYS A 1 129 ? 5.004 -34.156 -26.438 1 75.44 129 LYS A CA 1
ATOM 985 C C . LYS A 1 129 ? 6.043 -33.062 -26.344 1 75.44 129 LYS A C 1
ATOM 987 O O . LYS A 1 129 ? 6.363 -32.594 -25.234 1 75.44 129 LYS A O 1
ATOM 992 N N . GLY A 1 130 ? 6.441 -32.625 -27.438 1 81.94 130 GLY A N 1
ATOM 993 C CA . GLY A 1 130 ? 7.445 -31.578 -27.469 1 81.94 130 GLY A CA 1
ATOM 994 C C . GLY A 1 130 ? 6.855 -30.188 -27.391 1 81.94 130 GLY A C 1
ATOM 995 O O . GLY A 1 130 ? 7.586 -29.203 -27.234 1 81.94 130 GLY A O 1
ATOM 996 N N . ARG A 1 131 ? 5.527 -30.141 -27.5 1 89.88 131 ARG A N 1
ATOM 997 C CA . ARG A 1 131 ? 4.891 -28.828 -27.406 1 89.88 131 ARG A CA 1
ATOM 998 C C . ARG A 1 131 ? 4.961 -28.281 -25.984 1 89.88 131 ARG A C 1
ATOM 1000 O O . ARG A 1 131 ? 4.754 -29.016 -25.016 1 89.88 131 ARG A O 1
ATOM 1007 N N . MET A 1 132 ? 5.332 -27.031 -26 1 93.62 132 MET A N 1
ATOM 1008 C CA . MET A 1 132 ? 5.41 -26.438 -24.672 1 93.62 132 MET A CA 1
ATOM 1009 C C . MET A 1 132 ? 4.031 -26 -24.188 1 93.62 132 MET A C 1
ATOM 1011 O O . MET A 1 132 ? 3.156 -25.688 -25 1 93.62 132 MET A O 1
ATOM 1015 N N . GLY A 1 133 ? 3.836 -26.031 -22.906 1 96.31 133 GLY A N 1
ATOM 1016 C CA . GLY A 1 133 ? 2.615 -25.594 -22.25 1 96.31 133 GLY A CA 1
ATOM 1017 C C . GLY A 1 133 ? 2.82 -25.25 -20.781 1 96.31 133 GLY A C 1
ATOM 1018 O O . GLY A 1 133 ? 3.939 -25.328 -20.266 1 96.31 133 GLY A O 1
ATOM 1019 N N . THR A 1 134 ? 1.801 -24.797 -20.141 1 97.56 134 THR A N 1
ATOM 1020 C CA . THR A 1 134 ? 1.892 -24.469 -18.719 1 97.56 134 THR A CA 1
ATOM 1021 C C . THR A 1 134 ? 0.518 -24.531 -18.062 1 97.56 134 THR A C 1
ATOM 1023 O O . THR A 1 134 ? -0.507 -24.422 -18.734 1 97.56 134 THR A O 1
ATOM 1026 N N . THR A 1 135 ? 0.512 -24.797 -16.797 1 98.19 135 THR A N 1
ATOM 1027 C CA . THR A 1 135 ? -0.691 -24.562 -16 1 98.19 135 THR A CA 1
ATOM 1028 C C . THR A 1 135 ? -0.888 -23.078 -15.734 1 98.19 135 THR A C 1
ATOM 1030 O O . THR A 1 135 ? -0.055 -22.25 -16.125 1 98.19 135 THR A O 1
ATOM 1033 N N . LEU A 1 136 ? -1.977 -22.75 -15.133 1 98.56 136 LEU A N 1
ATOM 1034 C CA . LEU A 1 136 ? -2.275 -21.375 -14.766 1 98.56 136 LEU A CA 1
ATOM 1035 C C . LEU A 1 136 ? -3.227 -21.328 -13.57 1 98.56 136 LEU A C 1
ATOM 1037 O O . LEU A 1 136 ? -4.27 -21.984 -13.578 1 98.56 136 LEU A O 1
ATOM 1041 N N . VAL A 1 137 ? -2.848 -20.594 -12.57 1 98.75 137 VAL A N 1
ATOM 1042 C CA . VAL A 1 137 ? -3.812 -20.141 -11.57 1 98.75 137 VAL A CA 1
ATOM 1043 C C . VAL A 1 137 ? -3.697 -18.641 -11.391 1 98.75 137 VAL A C 1
ATOM 1045 O O . VAL A 1 137 ? -2.594 -18.094 -11.375 1 98.75 137 VAL A O 1
ATOM 1048 N N . VAL A 1 138 ? -4.863 -18.016 -11.281 1 98.69 138 VAL A N 1
ATOM 1049 C CA . VAL A 1 138 ? -4.922 -16.562 -11.164 1 98.69 138 VAL A CA 1
ATOM 1050 C C . VAL A 1 138 ? -5.906 -16.172 -10.062 1 98.69 138 VAL A C 1
ATOM 1052 O O . VAL A 1 138 ? -6.996 -16.734 -9.969 1 98.69 138 VAL A O 1
ATOM 1055 N N . ALA A 1 139 ? -5.504 -15.258 -9.242 1 98.88 139 ALA A N 1
ATOM 1056 C CA . ALA A 1 139 ? -6.406 -14.594 -8.305 1 98.88 139 ALA A CA 1
ATOM 1057 C C . ALA A 1 139 ? -6.363 -13.078 -8.484 1 98.88 139 ALA A C 1
ATOM 1059 O O . ALA A 1 139 ? -5.285 -12.484 -8.562 1 98.88 139 ALA A O 1
ATOM 1060 N N . LEU A 1 140 ? -7.496 -12.516 -8.672 1 98.75 140 LEU A N 1
ATOM 1061 C CA . LEU A 1 140 ? -7.664 -11.07 -8.688 1 98.75 140 LEU A CA 1
ATOM 1062 C C . LEU A 1 140 ? -8.391 -10.594 -7.438 1 98.75 140 LEU A C 1
ATOM 1064 O O . LEU A 1 140 ? -9.414 -11.164 -7.051 1 98.75 140 LEU A O 1
ATOM 1068 N N . VAL A 1 141 ? -7.844 -9.555 -6.852 1 98.5 141 VAL A N 1
ATOM 1069 C CA . VAL A 1 141 ? -8.469 -8.992 -5.66 1 98.5 141 VAL A CA 1
ATOM 1070 C C . VAL A 1 141 ? -8.781 -7.516 -5.891 1 98.5 141 VAL A C 1
ATOM 1072 O O . VAL A 1 141 ? -7.918 -6.758 -6.344 1 98.5 141 VAL A O 1
ATOM 1075 N N . GLN A 1 142 ? -9.961 -7.148 -5.691 1 97.88 142 GLN A N 1
ATOM 1076 C CA . GLN A 1 142 ? -10.391 -5.758 -5.594 1 97.88 142 GLN A CA 1
ATOM 1077 C C . GLN A 1 142 ? -11.07 -5.488 -4.254 1 97.88 142 GLN A C 1
ATOM 1079 O O . GLN A 1 142 ? -12.234 -5.848 -4.059 1 97.88 142 GLN A O 1
ATOM 1084 N N . ASP A 1 143 ? -10.328 -4.793 -3.41 1 95.94 143 ASP A N 1
ATOM 1085 C CA . ASP A 1 143 ? -10.781 -4.609 -2.035 1 95.94 143 ASP A CA 1
ATOM 1086 C C . ASP A 1 143 ? -11.062 -5.953 -1.367 1 95.94 143 ASP A C 1
ATOM 1088 O O . ASP A 1 143 ? -10.148 -6.738 -1.122 1 95.94 143 ASP A O 1
ATOM 1092 N N . ASN A 1 144 ? -12.375 -6.328 -1.187 1 95.56 144 ASN A N 1
ATOM 1093 C CA . ASN A 1 144 ? -12.648 -7.613 -0.551 1 95.56 144 ASN A CA 1
ATOM 1094 C C . ASN A 1 144 ? -13.289 -8.594 -1.524 1 95.56 144 ASN A C 1
ATOM 1096 O O . ASN A 1 144 ? -13.789 -9.648 -1.115 1 95.56 144 ASN A O 1
ATOM 1100 N N . GLN A 1 145 ? -13.32 -8.242 -2.789 1 97.19 145 GLN A N 1
ATOM 1101 C CA . GLN A 1 145 ? -13.836 -9.117 -3.836 1 97.19 145 GLN A CA 1
ATOM 1102 C C . GLN A 1 145 ? -12.703 -9.891 -4.508 1 97.19 145 GLN A C 1
ATOM 1104 O O . GLN A 1 145 ? -11.633 -9.328 -4.777 1 97.19 145 GLN A O 1
ATOM 1109 N N . VAL A 1 146 ? -13 -11.125 -4.762 1 98.44 146 VAL A N 1
ATOM 1110 C CA . VAL A 1 146 ? -11.961 -11.984 -5.32 1 98.44 146 VAL A CA 1
ATOM 1111 C C . VAL A 1 146 ? -12.5 -12.719 -6.547 1 98.44 146 VAL A C 1
ATOM 1113 O O . VAL A 1 146 ? -13.641 -13.188 -6.547 1 98.44 146 VAL A O 1
ATOM 1116 N N . ALA A 1 147 ? -11.75 -12.781 -7.586 1 98.69 147 ALA A N 1
ATOM 1117 C CA . ALA A 1 147 ? -12.016 -13.625 -8.75 1 98.69 147 ALA A CA 1
ATOM 1118 C C . ALA A 1 147 ? -10.875 -14.617 -8.977 1 98.69 147 ALA A C 1
ATOM 1120 O O . ALA A 1 147 ? -9.703 -14.258 -8.852 1 98.69 147 ALA A O 1
ATOM 1121 N N . ILE A 1 148 ? -11.227 -15.859 -9.312 1 98.56 148 ILE A N 1
ATOM 1122 C CA . ILE A 1 148 ? -10.234 -16.906 -9.5 1 98.56 148 ILE A CA 1
ATOM 1123 C C . ILE A 1 148 ? -10.523 -17.672 -10.789 1 98.56 148 ILE A C 1
ATOM 1125 O O . ILE A 1 148 ? -11.68 -17.969 -11.094 1 98.56 148 ILE A O 1
ATOM 1129 N N . THR A 1 149 ? -9.555 -17.969 -11.531 1 98.44 149 THR A N 1
ATOM 1130 C CA . THR A 1 149 ? -9.633 -18.922 -12.641 1 98.44 149 THR A CA 1
ATOM 1131 C C . THR A 1 149 ? -8.352 -19.766 -12.727 1 98.44 149 THR A C 1
ATOM 1133 O O . THR A 1 149 ? -7.352 -19.438 -12.086 1 98.44 149 THR A O 1
ATOM 1136 N N . HIS A 1 150 ? -8.484 -20.906 -13.406 1 98.31 150 HIS A N 1
ATOM 1137 C CA . HIS A 1 150 ? -7.312 -21.781 -13.461 1 98.31 150 HIS A CA 1
ATOM 1138 C C . HIS A 1 150 ? -7.375 -22.703 -14.664 1 98.31 150 HIS A C 1
ATOM 1140 O O . HIS A 1 150 ? -8.445 -22.906 -15.25 1 98.31 150 HIS A O 1
ATOM 1146 N N . VAL A 1 151 ? -6.27 -23.141 -15.102 1 97.94 151 VAL A N 1
ATOM 1147 C CA . VAL A 1 151 ? -6.055 -24.188 -16.109 1 97.94 151 VAL A CA 1
ATOM 1148 C C . VAL A 1 151 ? -4.965 -25.141 -15.625 1 97.94 151 VAL A C 1
ATOM 1150 O O . VAL A 1 151 ? -3.863 -24.719 -15.273 1 97.94 151 VAL A O 1
ATOM 1153 N N . GLY A 1 152 ? -5.277 -26.438 -15.602 1 97.62 152 GLY A N 1
ATOM 1154 C CA . GLY A 1 152 ? -4.293 -27.422 -15.195 1 97.62 152 GLY A CA 1
ATOM 1155 C C . GLY A 1 152 ? -4.461 -27.875 -13.75 1 97.62 152 GLY A C 1
ATOM 1156 O O . GLY A 1 152 ? -5.586 -28.031 -13.273 1 97.62 152 GLY A O 1
ATOM 1157 N N . ASP A 1 153 ? -3.24 -28.156 -13.117 1 97.56 153 ASP A N 1
ATOM 1158 C CA . ASP A 1 153 ? -3.385 -28.781 -11.805 1 97.56 153 ASP A CA 1
ATOM 1159 C C . ASP A 1 153 ? -2.633 -28 -10.734 1 97.56 153 ASP A C 1
ATOM 1161 O O . ASP A 1 153 ? -2.393 -28.516 -9.641 1 97.56 153 ASP A O 1
ATOM 1165 N N . SER A 1 154 ? -2.152 -26.75 -11.109 1 98.25 154 SER A N 1
ATOM 1166 C CA . SER A 1 154 ? -1.806 -25.844 -10.016 1 98.25 154 SER A CA 1
ATOM 1167 C C . SER A 1 154 ? -3.037 -25.469 -9.195 1 98.25 154 SER A C 1
ATOM 1169 O O . SER A 1 154 ? -4.16 -25.516 -9.703 1 98.25 154 SER A O 1
ATOM 1171 N N . ARG A 1 155 ? -2.811 -25.125 -7.922 1 98.75 155 ARG A N 1
ATOM 1172 C CA . ARG A 1 155 ? -4 -25.016 -7.082 1 98.75 155 ARG A CA 1
ATOM 1173 C C . ARG A 1 155 ? -4.059 -23.672 -6.379 1 98.75 155 ARG A C 1
ATOM 1175 O O . ARG A 1 155 ? -3.029 -23.016 -6.184 1 98.75 155 ARG A O 1
ATOM 1182 N N . ILE A 1 156 ? -5.242 -23.266 -6.016 1 98.81 156 ILE A N 1
ATOM 1183 C CA . ILE A 1 156 ? -5.5 -22.188 -5.07 1 98.81 156 ILE A CA 1
ATOM 1184 C C . ILE A 1 156 ? -6.281 -22.719 -3.873 1 98.81 156 ILE A C 1
ATOM 1186 O O . ILE A 1 156 ? -7.305 -23.391 -4.039 1 98.81 156 ILE A O 1
ATOM 1190 N N . TYR A 1 157 ? -5.742 -22.453 -2.744 1 98.88 157 TYR A N 1
ATOM 1191 C CA . TYR A 1 157 ? -6.43 -22.75 -1.488 1 98.88 157 TYR A CA 1
ATOM 1192 C C . TYR A 1 157 ? -6.875 -21.453 -0.807 1 98.88 157 TYR A C 1
ATOM 1194 O O . TYR A 1 157 ? -6.203 -20.422 -0.909 1 98.88 157 TYR A O 1
ATOM 1202 N N . ARG A 1 158 ? -7.984 -21.562 -0.124 1 98.81 158 ARG A N 1
ATOM 1203 C CA . ARG A 1 158 ? -8.477 -20.5 0.74 1 98.81 158 ARG A CA 1
ATOM 1204 C C . ARG A 1 158 ? -8.516 -20.938 2.197 1 98.81 158 ARG A C 1
ATOM 1206 O O . ARG A 1 158 ? -9 -22.031 2.504 1 98.81 158 ARG A O 1
ATOM 1213 N N . ILE A 1 159 ? -8.008 -20.156 3.045 1 98.69 159 ILE A N 1
ATOM 1214 C CA . ILE A 1 159 ? -8.008 -20.453 4.473 1 98.69 159 ILE A CA 1
ATOM 1215 C C . ILE A 1 159 ? -8.727 -19.344 5.23 1 98.69 159 ILE A C 1
ATOM 1217 O O . ILE A 1 159 ? -8.391 -18.156 5.086 1 98.69 159 ILE A O 1
ATOM 1221 N N . THR A 1 160 ? -9.703 -19.672 6.008 1 97.81 160 THR A N 1
ATOM 1222 C CA . THR A 1 160 ? -10.406 -18.766 6.906 1 97.81 160 THR A CA 1
ATOM 1223 C C . THR A 1 160 ? -10.594 -19.406 8.281 1 97.81 160 THR A C 1
ATOM 1225 O O . THR A 1 160 ? -10.414 -20.609 8.445 1 97.81 160 THR A O 1
ATOM 1228 N N . GLN A 1 161 ? -10.883 -18.547 9.211 1 96.06 161 GLN A N 1
ATOM 1229 C CA . GLN A 1 161 ? -11.148 -19.078 10.547 1 96.06 161 GLN A CA 1
ATOM 1230 C C . GLN A 1 161 ? -12.422 -19.922 10.555 1 96.06 161 GLN A C 1
ATOM 1232 O O . GLN A 1 161 ? -12.484 -20.953 11.211 1 96.06 161 GLN A O 1
ATOM 1237 N N . SER A 1 162 ? -13.445 -19.562 9.859 1 96.56 162 SER A N 1
ATOM 1238 C CA . SER A 1 162 ? -14.758 -20.188 9.906 1 96.56 162 SER A CA 1
ATOM 1239 C C . SER A 1 162 ? -14.773 -21.516 9.141 1 96.56 162 SER A C 1
ATOM 1241 O O . SER A 1 162 ? -15.383 -22.484 9.586 1 96.56 162 SER A O 1
ATOM 1243 N N . GLU A 1 163 ? -14.078 -21.609 7.988 1 97.31 163 GLU A N 1
ATOM 1244 C CA . GLU A 1 163 ? -14.227 -22.766 7.113 1 97.31 163 GLU A CA 1
ATOM 1245 C C . GLU A 1 163 ? -12.945 -23.594 7.086 1 97.31 163 GLU A C 1
ATOM 1247 O O . GLU A 1 163 ? -12.945 -24.734 6.605 1 97.31 163 GLU A O 1
ATOM 1252 N N . GLY A 1 164 ? -11.875 -22.969 7.652 1 98 164 GLY A N 1
ATOM 1253 C CA . GLY A 1 164 ? -10.602 -23.656 7.547 1 98 164 GLY A CA 1
ATOM 1254 C C . GLY A 1 164 ? -10.023 -23.641 6.145 1 98 164 GLY A C 1
ATOM 1255 O O . GLY A 1 164 ? -10.094 -22.625 5.453 1 98 164 GLY A O 1
ATOM 1256 N N . LEU A 1 165 ? -9.359 -24.797 5.781 1 98.62 165 LEU A N 1
ATOM 1257 C CA . LEU A 1 165 ? -8.727 -24.906 4.473 1 98.62 165 LEU A CA 1
ATOM 1258 C C . LEU A 1 165 ? -9.711 -25.422 3.434 1 98.62 165 LEU A C 1
ATOM 1260 O O . LEU A 1 165 ? -10.367 -26.438 3.652 1 98.62 165 LEU A O 1
ATOM 1264 N N . LYS A 1 166 ? -9.82 -24.734 2.312 1 98.5 166 LYS A N 1
ATOM 1265 C CA . LYS A 1 166 ? -10.633 -25.172 1.183 1 98.5 166 LYS A CA 1
ATOM 1266 C C . LYS A 1 166 ? -9.875 -25.031 -0.133 1 98.5 166 LYS A C 1
ATOM 1268 O O . LYS A 1 166 ? -9.328 -23.969 -0.425 1 98.5 166 LYS A O 1
ATOM 1273 N N . GLN A 1 167 ? -9.789 -26.078 -0.863 1 98.44 167 GLN A N 1
ATOM 1274 C CA . GLN A 1 167 ? -9.281 -25.969 -2.225 1 98.44 167 GLN A CA 1
ATOM 1275 C C . GLN A 1 167 ? -10.32 -25.344 -3.154 1 98.44 167 GLN A C 1
ATOM 1277 O O . GLN A 1 167 ? -11.422 -25.875 -3.311 1 98.44 167 GLN A O 1
ATOM 1282 N N . ILE A 1 168 ? -9.977 -24.312 -3.809 1 98.06 168 ILE A N 1
ATOM 1283 C CA . ILE A 1 168 ? -10.93 -23.578 -4.641 1 98.06 168 ILE A CA 1
ATOM 1284 C C . ILE A 1 168 ? -10.891 -24.125 -6.062 1 98.06 168 ILE A C 1
ATOM 1286 O O . ILE A 1 168 ? -11.922 -24.203 -6.734 1 98.06 168 ILE A O 1
ATOM 1290 N N . THR A 1 169 ? -9.766 -24.562 -6.512 1 97.62 169 THR A N 1
ATOM 1291 C CA . THR A 1 169 ? -9.609 -25.062 -7.871 1 97.62 169 THR A CA 1
ATOM 1292 C C . THR A 1 169 ? -9.914 -26.562 -7.938 1 97.62 169 THR A C 1
ATOM 1294 O O . THR A 1 169 ? -9.867 -27.25 -6.922 1 97.62 169 THR A O 1
ATOM 1297 N N . LEU A 1 170 ? -10.258 -26.984 -9.117 1 95.81 170 LEU A N 1
ATOM 1298 C CA . LEU A 1 170 ? -10.391 -28.406 -9.438 1 95.81 170 LEU A CA 1
ATOM 1299 C C . LEU A 1 170 ? -9.352 -28.828 -10.477 1 95.81 170 LEU A C 1
ATOM 1301 O O . LEU A 1 170 ? -9.289 -28.25 -11.562 1 95.81 170 LEU A O 1
ATOM 1305 N N . ASP A 1 171 ? -8.633 -29.844 -10.086 1 96.94 171 ASP A N 1
ATOM 1306 C CA . ASP A 1 171 ? -7.535 -30.234 -10.961 1 96.94 171 ASP A CA 1
ATOM 1307 C C . ASP A 1 171 ? -8.055 -30.703 -12.32 1 96.94 171 ASP A C 1
ATOM 1309 O O . ASP A 1 171 ? -8.977 -31.531 -12.391 1 96.94 171 ASP A O 1
ATOM 1313 N N . HIS A 1 172 ? -7.449 -30.188 -13.375 1 95.94 172 HIS A N 1
ATOM 1314 C CA . HIS A 1 172 ? -7.742 -30.672 -14.719 1 95.94 172 HIS A CA 1
ATOM 1315 C C . HIS A 1 172 ? -6.883 -31.891 -15.062 1 95.94 172 HIS A C 1
ATOM 1317 O O . HIS A 1 172 ? -6 -31.797 -15.922 1 95.94 172 HIS A O 1
ATOM 1323 N N . GLU A 1 173 ? -7.207 -33 -14.484 1 95.44 173 GLU A N 1
ATOM 1324 C CA . GLU A 1 173 ? -6.5 -34.281 -14.703 1 95.44 173 GLU A CA 1
ATOM 1325 C C . GLU A 1 173 ? -7.473 -35.375 -15.062 1 95.44 173 GLU A C 1
ATOM 1327 O O . GLU A 1 173 ? -8.672 -35.281 -14.812 1 95.44 173 GLU A O 1
ATOM 1332 N N . VAL A 1 174 ? -6.898 -36.438 -15.57 1 94.5 174 VAL A N 1
ATOM 1333 C CA . VAL A 1 174 ? -7.688 -37.594 -16.031 1 94.5 174 VAL A CA 1
ATOM 1334 C C . VAL A 1 174 ? -8.453 -38.188 -14.844 1 94.5 174 VAL A C 1
ATOM 1336 O O . VAL A 1 174 ? -9.648 -38.469 -14.961 1 94.5 174 VAL A O 1
ATOM 1339 N N . GLY A 1 175 ? -7.762 -38.312 -13.773 1 94.25 175 GLY A N 1
ATOM 1340 C CA . GLY A 1 175 ? -8.438 -38.844 -12.602 1 94.25 175 GLY A CA 1
ATOM 1341 C C . GLY A 1 175 ? -9.672 -38.062 -12.211 1 94.25 175 GLY A C 1
ATOM 1342 O O . GLY A 1 175 ? -10.734 -38.625 -11.984 1 94.25 175 GLY A O 1
ATOM 1343 N N . GLN A 1 176 ? -9.523 -36.781 -12.148 1 93.94 176 GLN A N 1
ATOM 1344 C CA . GLN A 1 176 ? -10.633 -35.906 -11.781 1 93.94 176 GLN A CA 1
ATOM 1345 C C . GLN A 1 176 ? -11.734 -35.969 -12.836 1 93.94 176 GLN A C 1
ATOM 1347 O O . GLN A 1 176 ? -12.922 -35.906 -12.5 1 93.94 176 GLN A O 1
ATOM 1352 N N . TRP A 1 177 ? -11.367 -35.969 -14.016 1 92.44 177 TRP A N 1
ATOM 1353 C CA . TRP A 1 177 ? -12.32 -36.094 -15.117 1 92.44 177 TRP A CA 1
ATOM 1354 C C . TRP A 1 177 ? -13.172 -37.344 -14.969 1 92.44 177 TRP A C 1
ATOM 1356 O O . TRP A 1 177 ? -14.391 -37.312 -15.148 1 92.44 177 TRP A O 1
ATOM 1366 N N . GLU A 1 178 ? -12.562 -38.438 -14.562 1 94.88 178 GLU A N 1
ATOM 1367 C CA . GLU A 1 178 ? -13.266 -39.719 -14.336 1 94.88 178 GLU A CA 1
ATOM 1368 C C . GLU A 1 178 ? -14.234 -39.594 -13.164 1 94.88 178 GLU A C 1
ATOM 1370 O O . GLU A 1 178 ? -15.359 -40.094 -13.234 1 94.88 178 GLU A O 1
ATOM 1375 N N . ILE A 1 179 ? -13.781 -38.938 -12.211 1 95 179 ILE A N 1
ATOM 1376 C CA . ILE A 1 179 ? -14.633 -38.781 -11.039 1 95 179 ILE A CA 1
ATOM 1377 C C . ILE A 1 179 ? -15.891 -38 -11.422 1 95 179 ILE A C 1
ATOM 1379 O O . ILE A 1 179 ? -17 -38.344 -11.016 1 95 179 ILE A O 1
ATOM 1383 N N . GLN A 1 180 ? -15.734 -36.938 -12.188 1 92.62 180 GLN A N 1
ATOM 1384 C CA . GLN A 1 180 ? -16.859 -36.125 -12.617 1 92.62 180 GLN A CA 1
ATOM 1385 C C . GLN A 1 180 ? -17.844 -36.938 -13.469 1 92.62 180 GLN A C 1
ATOM 1387 O O . GLN A 1 180 ? -19.031 -36.594 -13.531 1 92.62 180 GLN A O 1
ATOM 1392 N N . ARG A 1 181 ? -17.391 -38 -13.969 1 94.25 181 ARG A N 1
ATOM 1393 C CA . ARG A 1 181 ? -18.219 -38.844 -14.805 1 94.25 181 ARG A CA 1
ATOM 1394 C C . ARG A 1 181 ? -18.781 -40.031 -13.992 1 94.25 181 ARG A C 1
ATOM 1396 O O . ARG A 1 181 ? -19.422 -40.906 -14.547 1 94.25 181 ARG A O 1
ATOM 1403 N N . GLY A 1 182 ? -18.422 -40.094 -12.695 1 95.31 182 GLY A N 1
ATOM 1404 C CA . GLY A 1 182 ? -19.094 -41 -11.797 1 95.31 182 GLY A CA 1
ATOM 1405 C C . GLY A 1 182 ? -18.188 -42.125 -11.281 1 95.31 182 GLY A C 1
ATOM 1406 O O . GLY A 1 182 ? -18.625 -43 -10.547 1 95.31 182 GLY A O 1
ATOM 1407 N N . THR A 1 183 ? -16.984 -42.094 -11.711 1 95.75 183 THR A N 1
ATOM 1408 C CA . THR A 1 183 ? -16.047 -43.094 -11.25 1 95.75 183 THR A CA 1
ATOM 1409 C C . THR A 1 183 ? -15.656 -42.844 -9.797 1 95.75 183 THR A C 1
ATOM 1411 O O . THR A 1 183 ? -15.453 -41.719 -9.391 1 95.75 183 THR A O 1
ATOM 1414 N N . ASP A 1 184 ? -15.539 -43.906 -9.102 1 96.62 184 ASP A N 1
ATOM 1415 C CA . ASP A 1 184 ? -15.062 -43.844 -7.723 1 96.62 184 ASP A CA 1
ATOM 1416 C C . ASP A 1 184 ? -13.656 -43.219 -7.668 1 96.62 184 ASP A C 1
ATOM 1418 O O . ASP A 1 184 ? -12.789 -43.594 -8.469 1 96.62 184 ASP A O 1
ATOM 1422 N N . PRO A 1 185 ? -13.445 -42.375 -6.703 1 94.31 185 PRO A N 1
ATOM 1423 C CA . PRO A 1 185 ? -12.156 -41.688 -6.633 1 94.31 185 PRO A CA 1
ATOM 1424 C C . PRO A 1 185 ? -10.969 -42.656 -6.543 1 94.31 185 PRO A C 1
ATOM 1426 O O . PRO A 1 185 ? -9.945 -42.438 -7.195 1 94.31 185 PRO A O 1
ATOM 1429 N N . VAL A 1 186 ? -11.102 -43.656 -5.793 1 95.06 186 VAL A N 1
ATOM 1430 C CA . VAL A 1 186 ? -10.016 -44.594 -5.602 1 95.06 186 VAL A CA 1
ATOM 1431 C C . VAL A 1 186 ? -9.695 -45.281 -6.93 1 95.06 186 VAL A C 1
ATOM 1433 O O . VAL A 1 186 ? -8.523 -45.469 -7.281 1 95.06 186 VAL A O 1
ATOM 1436 N N . VAL A 1 187 ? -10.703 -45.625 -7.594 1 95.44 187 VAL A N 1
ATOM 1437 C CA . VAL A 1 187 ? -10.555 -46.281 -8.891 1 95.44 187 VAL A CA 1
ATOM 1438 C C . VAL A 1 187 ? -9.961 -45.312 -9.898 1 95.44 187 VAL A C 1
ATOM 1440 O O . VAL A 1 187 ? -9.039 -45.656 -10.641 1 95.44 187 VAL A O 1
ATOM 1443 N N . ALA A 1 188 ? -10.453 -44.156 -9.867 1 95.31 188 ALA A N 1
ATOM 1444 C CA . ALA A 1 188 ? -10.031 -43.125 -10.812 1 95.31 188 ALA A CA 1
ATOM 1445 C C . ALA A 1 188 ? -8.531 -42.844 -10.695 1 95.31 188 ALA A C 1
ATOM 1447 O O . ALA A 1 188 ? -7.832 -42.75 -11.711 1 95.31 188 ALA A O 1
ATOM 1448 N N . TYR A 1 189 ? -8.055 -42.875 -9.547 1 93.75 189 TYR A N 1
ATOM 1449 C CA . TYR A 1 189 ? -6.664 -42.469 -9.344 1 93.75 189 TYR A CA 1
ATOM 1450 C C . TYR A 1 189 ? -5.746 -43.688 -9.312 1 93.75 189 TYR A C 1
ATOM 1452 O O . TYR A 1 189 ? -4.535 -43.562 -9.109 1 93.75 189 TYR A O 1
ATOM 1460 N N . SER A 1 190 ? -6.266 -44.844 -9.43 1 94.12 190 SER A N 1
ATOM 1461 C CA . SER A 1 190 ? -5.457 -46.062 -9.578 1 94.12 190 SER A CA 1
ATOM 1462 C C . SER A 1 190 ? -4.977 -46.219 -11.016 1 94.12 190 SER A C 1
ATOM 1464 O O . SER A 1 190 ? -4.07 -47 -11.281 1 94.12 190 SER A O 1
ATOM 1466 N N . ARG A 1 191 ? -5.531 -45.406 -11.859 1 93.25 191 ARG A N 1
ATOM 1467 C CA . ARG A 1 191 ? -5.105 -45.469 -13.258 1 93.25 191 ARG A CA 1
ATOM 1468 C C . ARG A 1 191 ? -3.682 -44.938 -13.406 1 93.25 191 ARG A C 1
ATOM 1470 O O . ARG A 1 191 ? -3.289 -43.969 -12.75 1 93.25 191 ARG A O 1
ATOM 1477 N N . PRO A 1 192 ? -2.99 -45.5 -14.359 1 92.94 192 PRO A N 1
ATOM 1478 C CA . PRO A 1 192 ? -1.616 -45.031 -14.578 1 92.94 192 PRO A CA 1
ATOM 1479 C C . PRO A 1 192 ? -1.551 -43.594 -15.117 1 92.94 192 PRO A C 1
ATOM 1481 O O . PRO A 1 192 ? -0.556 -42.906 -14.906 1 92.94 192 PRO A O 1
ATOM 1484 N N . ASP A 1 193 ? -2.598 -43.156 -15.812 1 92.88 193 ASP A N 1
ATOM 1485 C CA . ASP A 1 193 ? -2.592 -41.812 -16.438 1 92.88 193 ASP A CA 1
ATOM 1486 C C . ASP A 1 193 ? -3.449 -40.844 -15.633 1 92.88 193 ASP A C 1
ATOM 1488 O O . ASP A 1 193 ? -3.889 -39.812 -16.172 1 92.88 193 ASP A O 1
ATOM 1492 N N . ALA A 1 194 ? -3.752 -41.219 -14.414 1 93.38 194 ALA A N 1
ATOM 1493 C CA . ALA A 1 194 ? -4.684 -40.469 -13.602 1 93.38 194 ALA A CA 1
ATOM 1494 C C . ALA A 1 194 ? -4.223 -39 -13.469 1 93.38 194 ALA A C 1
ATOM 1496 O O . ALA A 1 194 ? -5.043 -38.094 -13.438 1 93.38 194 ALA A O 1
ATOM 1497 N N . TYR A 1 195 ? -2.936 -38.781 -13.492 1 90.75 195 TYR A N 1
ATOM 1498 C CA . TYR A 1 195 ? -2.395 -37.469 -13.172 1 90.75 195 TYR A CA 1
ATOM 1499 C C . TYR A 1 195 ? -2.037 -36.719 -14.438 1 90.75 195 TYR A C 1
ATOM 1501 O O . TYR A 1 195 ? -1.505 -35.594 -14.375 1 90.75 195 TYR A O 1
ATOM 1509 N N . GLN A 1 196 ? -2.369 -37.281 -15.602 1 91.75 196 GLN A N 1
ATOM 1510 C CA . GLN A 1 196 ? -2.182 -36.594 -16.859 1 91.75 196 GLN A CA 1
ATOM 1511 C C . GLN A 1 196 ? -3.139 -35.406 -16.969 1 91.75 196 GLN A C 1
ATOM 1513 O O . GLN A 1 196 ? -4.32 -35.5 -16.641 1 91.75 196 GLN A O 1
ATOM 1518 N N . LEU A 1 197 ? -2.654 -34.312 -17.453 1 93.31 197 LEU A N 1
ATOM 1519 C CA . LEU A 1 197 ? -3.451 -33.094 -17.562 1 93.31 197 LEU A CA 1
ATOM 1520 C C . LEU A 1 197 ? -4.473 -33.219 -18.688 1 93.31 197 LEU A C 1
ATOM 1522 O O . LEU A 1 197 ? -4.164 -33.75 -19.75 1 93.31 197 LEU A O 1
ATOM 1526 N N . THR A 1 198 ? -5.629 -32.688 -18.422 1 92.88 198 THR A N 1
ATOM 1527 C CA . THR A 1 198 ? -6.645 -32.656 -19.469 1 92.88 198 THR A CA 1
ATOM 1528 C C . THR A 1 198 ? -6.699 -31.25 -20.094 1 92.88 198 THR A C 1
ATOM 1530 O O . THR A 1 198 ? -7.254 -31.078 -21.188 1 92.88 198 THR A O 1
ATOM 1533 N N . GLN A 1 199 ? -6.188 -30.297 -19.406 1 94.56 199 GLN A N 1
ATOM 1534 C CA . GLN A 1 199 ? -6.09 -28.953 -19.953 1 94.56 199 GLN A CA 1
ATOM 1535 C C . GLN A 1 199 ? -4.754 -28.297 -19.609 1 94.56 199 GLN A C 1
ATOM 1537 O O . GLN A 1 199 ? -4.215 -28.531 -18.516 1 94.56 199 GLN A O 1
ATOM 1542 N N . ALA A 1 200 ? -4.25 -27.562 -20.531 1 95.62 200 ALA A N 1
ATOM 1543 C CA . ALA A 1 200 ? -3.064 -26.719 -20.375 1 95.62 200 ALA A CA 1
ATOM 1544 C C . ALA A 1 200 ? -3.064 -25.562 -21.375 1 95.62 200 ALA A C 1
ATOM 1546 O O . ALA A 1 200 ? -3.693 -25.656 -22.438 1 95.62 200 ALA A O 1
ATOM 1547 N N . LEU A 1 201 ? -2.414 -24.562 -20.984 1 97 201 LEU A N 1
ATOM 1548 C CA . LEU A 1 201 ? -2.242 -23.469 -21.938 1 97 201 LEU A CA 1
ATOM 1549 C C . LEU A 1 201 ? -1.172 -23.812 -22.969 1 97 201 LEU A C 1
ATOM 1551 O O . LEU A 1 201 ? -0.109 -24.328 -22.625 1 97 201 LEU A O 1
ATOM 1555 N N . GLY A 1 202 ? -1.465 -23.516 -24.281 1 94.81 202 GLY A N 1
ATOM 1556 C CA . GLY A 1 202 ? -0.389 -23.562 -25.25 1 94.81 202 GLY A CA 1
ATOM 1557 C C . GLY A 1 202 ? -0.533 -24.703 -26.234 1 94.81 202 GLY A C 1
ATOM 1558 O O . GLY A 1 202 ? -0.492 -24.5 -27.453 1 94.81 202 GLY A O 1
ATOM 1559 N N . PRO A 1 203 ? -0.71 -25.984 -25.766 1 90 203 PRO A N 1
ATOM 1560 C CA . PRO A 1 203 ? -0.69 -27.141 -26.672 1 90 203 PRO A CA 1
ATOM 1561 C C . PRO A 1 203 ? -1.806 -27.094 -27.703 1 90 203 PRO A C 1
ATOM 1563 O O . PRO A 1 203 ? -1.615 -27.547 -28.844 1 90 203 PRO A O 1
ATOM 1566 N N . ARG A 1 204 ? -2.887 -26.5 -27.312 1 87.81 204 ARG A N 1
ATOM 1567 C CA . ARG A 1 204 ? -4.02 -26.422 -28.234 1 87.81 204 ARG A CA 1
ATOM 1568 C C . ARG A 1 204 ? -4.512 -24.984 -28.359 1 87.81 204 ARG A C 1
ATOM 1570 O O . ARG A 1 204 ? -4.09 -24.109 -27.594 1 87.81 204 ARG A O 1
ATOM 1577 N N . HIS A 1 205 ? -5.363 -24.859 -29.391 1 84.5 205 HIS A N 1
ATOM 1578 C CA . HIS A 1 205 ? -5.934 -23.531 -29.625 1 84.5 205 HIS A CA 1
ATOM 1579 C C . HIS A 1 205 ? -6.805 -23.094 -28.453 1 84.5 205 HIS A C 1
ATOM 1581 O O . HIS A 1 205 ? -7.402 -23.922 -27.766 1 84.5 205 HIS A O 1
ATOM 1587 N N . GLU A 1 206 ? -6.941 -21.781 -28.312 1 85.31 206 GLU A N 1
ATOM 1588 C CA . GLU A 1 206 ? -7.613 -21.203 -27.156 1 85.31 206 GLU A CA 1
ATOM 1589 C C . GLU A 1 206 ? -9.086 -21.609 -27.109 1 85.31 206 GLU A C 1
ATOM 1591 O O . GLU A 1 206 ? -9.68 -21.688 -26.031 1 85.31 206 GLU A O 1
ATOM 1596 N N . GLN A 1 207 ? -9.695 -21.859 -28.125 1 83.44 207 GLN A N 1
ATOM 1597 C CA . GLN A 1 207 ? -11.117 -22.188 -28.203 1 83.44 207 GLN A CA 1
ATOM 1598 C C . GLN A 1 207 ? -11.422 -23.531 -27.531 1 83.44 207 GLN A C 1
ATOM 1600 O O . GLN A 1 207 ? -12.57 -23.828 -27.234 1 83.44 207 GLN A O 1
ATOM 1605 N N . THR A 1 208 ? -10.344 -24.219 -27.234 1 83.12 208 THR A N 1
ATOM 1606 C CA . THR A 1 208 ? -10.539 -25.547 -26.656 1 83.12 208 THR A CA 1
ATOM 1607 C C . THR A 1 208 ? -10.523 -25.484 -25.141 1 83.12 208 THR A C 1
ATOM 1609 O O . THR A 1 208 ? -10.883 -26.438 -24.453 1 83.12 208 THR A O 1
ATOM 1612 N N . LEU A 1 209 ? -10.125 -24.359 -24.672 1 90.06 209 LEU A N 1
ATOM 1613 C CA . LEU A 1 209 ? -10.023 -24.219 -23.219 1 90.06 209 LEU A CA 1
ATOM 1614 C C . LEU A 1 209 ? -11.406 -24.047 -22.594 1 90.06 209 LEU A C 1
ATOM 1616 O O . LEU A 1 209 ? -12.234 -23.297 -23.125 1 90.06 209 LEU A O 1
ATOM 1620 N N . GLU A 1 210 ? -11.703 -24.781 -21.641 1 89.06 210 GLU A N 1
ATOM 1621 C CA . GLU A 1 210 ? -12.875 -24.562 -20.797 1 89.06 210 GLU A CA 1
ATOM 1622 C C . GLU A 1 210 ? -12.508 -23.781 -19.531 1 89.06 210 GLU A C 1
ATOM 1624 O O . GLU A 1 210 ? -11.867 -24.328 -18.625 1 89.06 210 GLU A O 1
ATOM 1629 N N . LEU A 1 211 ? -12.984 -22.547 -19.547 1 93.12 211 LEU A N 1
ATOM 1630 C CA . LEU A 1 211 ? -12.57 -21.656 -18.469 1 93.12 211 LEU A CA 1
ATOM 1631 C C . LEU A 1 211 ? -13.758 -21.266 -17.594 1 93.12 211 LEU A C 1
ATOM 1633 O O . LEU A 1 211 ? -14.812 -20.906 -18.109 1 93.12 211 LEU A O 1
ATOM 1637 N N . ASP A 1 212 ? -13.578 -21.469 -16.359 1 92.88 212 ASP A N 1
ATOM 1638 C CA . ASP A 1 212 ? -14.539 -20.953 -15.391 1 92.88 212 ASP A CA 1
ATOM 1639 C C . ASP A 1 212 ? -13.891 -19.906 -14.484 1 92.88 212 ASP A C 1
ATOM 1641 O O . ASP A 1 212 ? -12.703 -20 -14.164 1 92.88 212 ASP A O 1
ATOM 1645 N N . VAL A 1 213 ? -14.695 -18.891 -14.219 1 97.44 213 VAL A N 1
ATOM 1646 C CA . VAL A 1 213 ? -14.242 -17.875 -13.273 1 97.44 213 VAL A CA 1
ATOM 1647 C C . VAL A 1 213 ? -15.102 -17.922 -12.016 1 97.44 213 VAL A C 1
ATOM 1649 O O . VAL A 1 213 ? -16.328 -17.859 -12.086 1 97.44 213 VAL A O 1
ATOM 1652 N N . HIS A 1 214 ? -14.461 -18.047 -10.938 1 97.75 214 HIS A N 1
ATOM 1653 C CA . HIS A 1 214 ? -15.133 -18.094 -9.641 1 97.75 214 HIS A CA 1
ATOM 1654 C C . HIS A 1 214 ? -14.984 -16.781 -8.898 1 97.75 214 HIS A C 1
ATOM 1656 O O . HIS A 1 214 ? -13.875 -16.266 -8.75 1 97.75 214 HIS A O 1
ATOM 1662 N N . TYR A 1 215 ? -16.156 -16.234 -8.469 1 97.81 215 TYR A N 1
ATOM 1663 C CA . TYR A 1 215 ? -16.141 -15 -7.691 1 97.81 215 TYR A CA 1
ATOM 1664 C C . TYR A 1 215 ? -16.578 -15.258 -6.254 1 97.81 215 TYR A C 1
ATOM 1666 O O . TYR A 1 215 ? -17.484 -16.047 -6.004 1 97.81 215 TYR A O 1
ATOM 1674 N N . PHE A 1 216 ? -15.922 -14.531 -5.301 1 97.5 216 PHE A N 1
ATOM 1675 C CA . PHE A 1 216 ? -16.422 -14.523 -3.932 1 97.5 216 PHE A CA 1
ATOM 1676 C C . PHE A 1 216 ? -16 -13.258 -3.201 1 97.5 216 PHE A C 1
ATOM 1678 O O . PHE A 1 216 ? -15.125 -12.531 -3.666 1 97.5 216 PHE A O 1
ATOM 1685 N N . THR A 1 217 ? -16.672 -12.992 -2.113 1 96.44 217 THR A N 1
ATOM 1686 C CA . THR A 1 217 ? -16.359 -11.867 -1.239 1 96.44 217 THR A CA 1
ATOM 1687 C C . THR A 1 217 ? -15.68 -12.352 0.042 1 96.44 217 THR A C 1
ATOM 1689 O O . THR A 1 217 ? -16.188 -13.242 0.721 1 96.44 217 THR A O 1
ATOM 1692 N N . ALA A 1 218 ? -14.523 -11.805 0.324 1 96.62 218 ALA A N 1
ATOM 1693 C CA . ALA A 1 218 ? -13.906 -12.102 1.614 1 96.62 218 ALA A CA 1
ATOM 1694 C C . ALA A 1 218 ? -14.648 -11.406 2.752 1 96.62 218 ALA A C 1
ATOM 1696 O O . ALA A 1 218 ? -14.547 -10.195 2.918 1 96.62 218 ALA A O 1
ATOM 1697 N N . ALA A 1 219 ? -15.281 -12.141 3.568 1 94.44 219 ALA A N 1
ATOM 1698 C CA . ALA A 1 219 ? -16.094 -11.594 4.656 1 94.44 219 ALA A CA 1
ATOM 1699 C C . ALA A 1 219 ? -15.312 -11.594 5.969 1 94.44 219 ALA A C 1
ATOM 1701 O O . ALA A 1 219 ? -15.797 -11.086 6.984 1 94.44 219 ALA A O 1
ATOM 1702 N N . GLU A 1 220 ? -14.258 -12.156 6.051 1 95.06 220 GLU A N 1
ATOM 1703 C CA . GLU A 1 220 ? -13.32 -12.203 7.168 1 95.06 220 GLU A CA 1
ATOM 1704 C C . GLU A 1 220 ? -11.875 -12.273 6.672 1 95.06 220 GLU A C 1
ATOM 1706 O O . GLU A 1 220 ? -11.633 -12.352 5.465 1 95.06 220 GLU A O 1
ATOM 1711 N N . ASP A 1 221 ? -11.016 -12.172 7.594 1 96.06 221 ASP A N 1
ATOM 1712 C CA . ASP A 1 221 ? -9.625 -12.328 7.191 1 96.06 221 ASP A CA 1
ATOM 1713 C C . ASP A 1 221 ? -9.414 -13.625 6.414 1 96.06 221 ASP A C 1
ATOM 1715 O O . ASP A 1 221 ? -9.875 -14.688 6.836 1 96.06 221 ASP A O 1
ATOM 1719 N N . THR A 1 222 ? -8.781 -13.555 5.305 1 97.75 222 THR A N 1
ATOM 1720 C CA . THR A 1 222 ? -8.641 -14.664 4.371 1 97.75 222 THR A CA 1
ATOM 1721 C C . THR A 1 222 ? -7.207 -14.766 3.863 1 97.75 222 THR A C 1
ATOM 1723 O O . THR A 1 222 ? -6.582 -13.758 3.541 1 97.75 222 THR A O 1
ATOM 1726 N N . VAL A 1 223 ? -6.703 -15.961 3.885 1 98.5 223 VAL A N 1
ATOM 1727 C CA . VAL A 1 223 ? -5.414 -16.234 3.254 1 98.5 223 VAL A CA 1
ATOM 1728 C C . VAL A 1 223 ? -5.621 -17.094 2.01 1 98.5 223 VAL A C 1
ATOM 1730 O O . VAL A 1 223 ? -6.34 -18.094 2.051 1 98.5 223 VAL A O 1
ATOM 1733 N N . LEU A 1 224 ? -5.09 -16.672 0.896 1 98.88 224 LEU A N 1
ATOM 1734 C CA . LEU A 1 224 ? -5.035 -17.484 -0.316 1 98.88 224 LEU A CA 1
ATOM 1735 C C . LEU A 1 224 ? -3.639 -18.062 -0.521 1 98.88 224 LEU A C 1
ATOM 1737 O O . LEU A 1 224 ? -2.641 -17.359 -0.341 1 98.88 224 LEU A O 1
ATOM 1741 N N . LEU A 1 225 ? -3.572 -19.266 -0.82 1 98.94 225 LEU A N 1
ATOM 17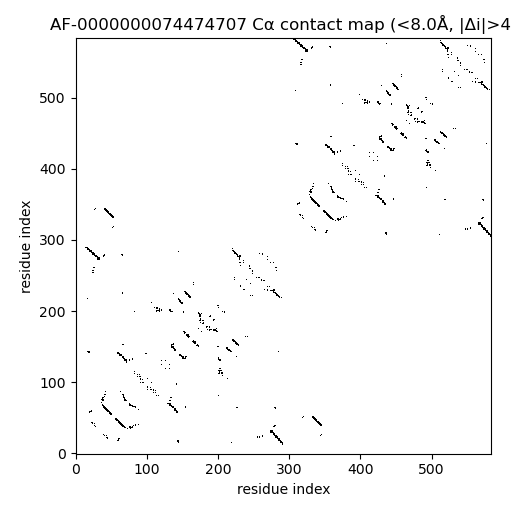42 C CA . LEU A 1 225 ? -2.336 -19.906 -1.25 1 98.94 225 LEU A CA 1
ATOM 1743 C C . LEU A 1 225 ? -2.434 -20.344 -2.705 1 98.94 225 LEU A C 1
ATOM 1745 O O . LEU A 1 225 ? -3.273 -21.188 -3.049 1 98.94 225 LEU A O 1
ATOM 1749 N N . LEU A 1 226 ? -1.698 -19.75 -3.58 1 98.94 226 LEU A N 1
ATOM 1750 C CA . LEU A 1 226 ? -1.456 -20.281 -4.918 1 98.94 226 LEU A CA 1
ATOM 1751 C C . LEU A 1 226 ? -0.201 -21.141 -4.941 1 98.94 226 LEU A C 1
ATOM 1753 O O . LEU A 1 226 ? 0.854 -20.719 -4.457 1 98.94 226 LEU A O 1
ATOM 1757 N N . CYS A 1 227 ? -0.271 -22.328 -5.496 1 98.75 227 CYS A N 1
ATOM 1758 C CA . CYS A 1 227 ? 0.927 -23.156 -5.453 1 98.75 227 CYS A CA 1
ATOM 1759 C C . CYS A 1 227 ? 0.971 -24.109 -6.641 1 98.75 227 CYS A C 1
ATOM 1761 O O . CYS A 1 227 ? -0.068 -24.438 -7.215 1 98.75 227 CYS A O 1
ATOM 1763 N N . SER A 1 228 ? 2.15 -24.469 -7.043 1 98.12 228 SER A N 1
ATOM 1764 C CA . SER A 1 228 ? 2.342 -25.516 -8.039 1 98.12 228 SER A CA 1
ATOM 1765 C C . SER A 1 228 ? 2.193 -26.906 -7.426 1 98.12 228 SER A C 1
ATOM 1767 O O . SER A 1 228 ? 2.1 -27.047 -6.203 1 98.12 228 SER A O 1
ATOM 1769 N N . ASP A 1 229 ? 2.115 -27.875 -8.258 1 96.38 229 ASP A N 1
ATOM 1770 C CA . ASP A 1 229 ? 1.842 -29.219 -7.781 1 96.38 229 ASP A CA 1
ATOM 1771 C C . ASP A 1 229 ? 2.994 -29.75 -6.93 1 96.38 229 ASP A C 1
ATOM 1773 O O . ASP A 1 229 ? 2.795 -30.625 -6.074 1 96.38 229 ASP A O 1
ATOM 1777 N N . GLY A 1 230 ? 4.219 -29.203 -7.121 1 95.75 230 GLY A N 1
ATOM 1778 C CA . GLY A 1 230 ? 5.324 -29.578 -6.25 1 95.75 230 GLY A CA 1
ATOM 1779 C C . GLY A 1 230 ? 5.027 -29.359 -4.781 1 95.75 230 GLY A C 1
ATOM 1780 O O . GLY A 1 230 ? 5.594 -30.031 -3.92 1 95.75 230 GLY A O 1
ATOM 1781 N N . LEU A 1 231 ? 4.188 -28.453 -4.473 1 97.75 231 LEU A N 1
ATOM 1782 C CA . LEU A 1 231 ? 3.824 -28.203 -3.082 1 97.75 231 LEU A CA 1
ATOM 1783 C C . LEU A 1 231 ? 2.594 -29 -2.684 1 97.75 231 LEU A C 1
ATOM 1785 O O . LEU A 1 231 ? 2.561 -29.609 -1.606 1 97.75 231 LEU A O 1
ATOM 1789 N N . SER A 1 232 ? 1.611 -29.078 -3.492 1 97.38 232 SER A N 1
ATOM 1790 C CA . SER A 1 232 ? 0.324 -29.641 -3.111 1 97.38 232 SER A CA 1
ATOM 1791 C C . SER A 1 232 ? 0.345 -31.172 -3.205 1 97.38 232 SER A C 1
ATOM 1793 O O . SER A 1 232 ? -0.502 -31.844 -2.617 1 97.38 232 SER A O 1
ATOM 1795 N N . ASP A 1 233 ? 1.271 -31.688 -3.963 1 94.62 233 ASP A N 1
ATOM 1796 C CA . ASP A 1 233 ? 1.331 -33.125 -4.121 1 94.62 233 ASP A CA 1
ATOM 1797 C C . ASP A 1 233 ? 1.396 -33.844 -2.768 1 94.62 233 ASP A C 1
ATOM 1799 O O . ASP A 1 233 ? 1.865 -33.25 -1.785 1 94.62 233 ASP A O 1
ATOM 1803 N N . ASN A 1 234 ? 0.828 -35.062 -2.762 1 93.75 234 ASN A N 1
ATOM 1804 C CA . ASN A 1 234 ? 0.857 -35.938 -1.603 1 93.75 234 ASN A CA 1
ATOM 1805 C C . ASN A 1 234 ? 0.124 -35.344 -0.411 1 93.75 234 ASN A C 1
ATOM 1807 O O . ASN A 1 234 ? 0.485 -35.594 0.74 1 93.75 234 ASN A O 1
ATOM 1811 N N . GLY A 1 235 ? -0.801 -34.438 -0.695 1 95.5 235 GLY A N 1
ATOM 1812 C CA . GLY A 1 235 ? -1.629 -33.875 0.355 1 95.5 235 GLY A CA 1
ATOM 1813 C C . GLY A 1 235 ? -0.846 -33.031 1.335 1 95.5 235 GLY A C 1
ATOM 1814 O O . GLY A 1 235 ? -1.217 -32.906 2.506 1 95.5 235 GLY A O 1
ATOM 1815 N N . LEU A 1 236 ? 0.271 -32.5 0.84 1 97.25 236 LEU A N 1
ATOM 1816 C CA . LEU A 1 236 ? 1.169 -31.766 1.733 1 97.25 236 LEU A CA 1
ATOM 1817 C C . LEU A 1 236 ? 0.466 -30.562 2.357 1 97.25 236 LEU A C 1
ATOM 1819 O O . LEU A 1 236 ? 0.564 -30.344 3.566 1 97.25 236 LEU A O 1
ATOM 1823 N N . VAL A 1 237 ? -0.271 -29.828 1.586 1 98.31 237 VAL A N 1
ATOM 1824 C CA . VAL A 1 237 ? -0.938 -28.625 2.084 1 98.31 237 VAL A CA 1
ATOM 1825 C C . VAL A 1 237 ? -2.053 -29.031 3.051 1 98.31 237 VAL A C 1
ATOM 1827 O O . VAL A 1 237 ? -2.135 -28.5 4.164 1 98.31 237 VAL A O 1
ATOM 1830 N N . GLU A 1 238 ? -2.832 -30 2.676 1 98 238 GLU A N 1
ATOM 1831 C CA . GLU A 1 238 ? -3.951 -30.469 3.492 1 98 238 GLU A CA 1
ATOM 1832 C C . GLU A 1 238 ? -3.469 -31.016 4.832 1 98 238 GLU A C 1
ATOM 1834 O O . GLU A 1 238 ? -4.109 -30.797 5.863 1 98 238 GLU A O 1
ATOM 1839 N N . GLY A 1 239 ? -2.393 -31.594 4.781 1 97.75 239 GLY A N 1
ATOM 1840 C CA . GLY A 1 239 ? -1.903 -32.25 5.992 1 97.75 239 GLY A CA 1
ATOM 1841 C C . GLY A 1 239 ? -1.16 -31.281 6.91 1 97.75 239 GLY A C 1
ATOM 1842 O O . GLY A 1 239 ? -0.902 -31.609 8.07 1 97.75 239 GLY A O 1
ATOM 1843 N N . ASN A 1 240 ? -0.825 -30.031 6.434 1 98 240 ASN A N 1
ATOM 1844 C CA . ASN A 1 240 ? 0.103 -29.219 7.207 1 98 240 ASN A CA 1
ATOM 1845 C C . ASN A 1 240 ? -0.398 -27.781 7.355 1 98 240 ASN A C 1
ATOM 1847 O O . ASN A 1 240 ? 0.251 -26.953 8 1 98 240 ASN A O 1
ATOM 1851 N N . TRP A 1 241 ? -1.521 -27.422 6.852 1 98.12 241 TRP A N 1
ATOM 1852 C CA . TRP A 1 241 ? -1.976 -26.047 6.785 1 98.12 241 TRP A CA 1
ATOM 1853 C C . TRP A 1 241 ? -2.229 -25.484 8.18 1 98.12 241 TRP A C 1
ATOM 1855 O O . TRP A 1 241 ? -2.045 -24.281 8.422 1 98.12 241 TRP A O 1
ATOM 1865 N N . GLN A 1 242 ? -2.623 -26.281 9.18 1 97.94 242 GLN A N 1
ATOM 1866 C CA . GLN A 1 242 ? -2.906 -25.812 10.531 1 97.94 242 GLN A CA 1
ATOM 1867 C C . GLN A 1 242 ? -1.648 -25.25 11.188 1 97.94 242 GLN A C 1
ATOM 1869 O O . GLN A 1 242 ? -1.712 -24.281 11.938 1 97.94 242 GLN A O 1
ATOM 1874 N N . GLN A 1 243 ? -0.585 -25.828 10.844 1 97.31 243 GLN A N 1
ATOM 1875 C CA . GLN A 1 243 ? 0.682 -25.422 11.438 1 97.31 243 GLN A CA 1
ATOM 1876 C C . GLN A 1 243 ? 1.279 -24.219 10.703 1 97.31 243 GLN A C 1
ATOM 1878 O O . GLN A 1 243 ? 1.813 -23.297 11.328 1 97.31 243 GLN A O 1
ATOM 1883 N N . TYR A 1 244 ? 1.154 -24.188 9.406 1 97.25 244 TYR A N 1
ATOM 1884 C CA . TYR A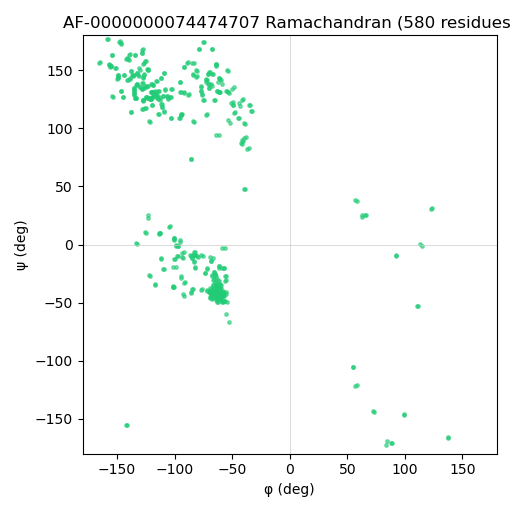 1 244 ? 1.995 -23.25 8.656 1 97.25 244 TYR A CA 1
ATOM 1885 C C . TYR A 1 244 ? 1.17 -22.109 8.086 1 97.25 244 TYR A C 1
ATOM 1887 O O . TYR A 1 244 ? 1.713 -21.062 7.742 1 97.25 244 TYR A O 1
ATOM 1895 N N . LEU A 1 245 ? -0.185 -22.328 7.949 1 98.12 245 LEU A N 1
ATOM 1896 C CA . LEU A 1 245 ? -0.98 -21.312 7.266 1 98.12 245 LEU A CA 1
ATOM 1897 C C . LEU A 1 245 ? -2.014 -20.703 8.211 1 98.12 245 LEU A C 1
ATOM 1899 O O . LEU A 1 245 ? -2.271 -19.5 8.164 1 98.12 245 LEU A O 1
ATOM 1903 N N . ARG A 1 246 ? -2.551 -21.438 9.102 1 97.81 246 ARG A N 1
ATOM 1904 C CA . ARG A 1 246 ? -3.602 -20.953 10 1 97.81 246 ARG A CA 1
ATOM 1905 C C . ARG A 1 246 ? -3.113 -19.781 10.844 1 97.81 246 ARG A C 1
ATOM 1907 O O . ARG A 1 246 ? -3.848 -18.828 11.055 1 97.81 246 ARG A O 1
ATOM 1914 N N . PRO A 1 247 ? -1.872 -19.844 11.367 1 97.06 247 PRO A N 1
ATOM 1915 C CA . PRO A 1 247 ? -1.4 -18.75 12.211 1 97.06 247 PRO A CA 1
ATOM 1916 C C . PRO A 1 247 ? -1.397 -17.406 11.492 1 97.06 247 PRO A C 1
ATOM 1918 O O . PRO A 1 247 ? -1.377 -16.344 12.141 1 97.06 247 PRO A O 1
ATOM 1921 N N . LEU A 1 248 ? -1.396 -17.375 10.203 1 96.75 248 LEU A N 1
ATOM 1922 C CA . LEU A 1 248 ? -1.342 -16.156 9.414 1 96.75 248 LEU A CA 1
ATOM 1923 C C . LEU A 1 248 ? -2.639 -15.359 9.555 1 96.75 248 LEU A C 1
ATOM 1925 O O . LEU A 1 248 ? -2.697 -14.188 9.172 1 96.75 248 LEU A O 1
ATOM 1929 N N . LEU A 1 249 ? -3.682 -16.031 10.109 1 96 249 LEU A N 1
ATOM 1930 C CA . LEU A 1 249 ? -4.977 -15.391 10.273 1 96 249 LEU A CA 1
ATOM 1931 C C . LEU A 1 249 ? -5.004 -14.531 11.531 1 96 249 LEU A C 1
ATOM 1933 O O . LEU A 1 249 ? -5.938 -13.758 11.742 1 96 249 LEU A O 1
ATOM 1937 N N . LEU A 1 250 ? -4.004 -14.656 12.305 1 90.62 250 LEU A N 1
ATOM 1938 C CA . LEU A 1 250 ? -3.957 -13.883 13.539 1 90.62 250 LEU A CA 1
ATOM 1939 C C . LEU A 1 250 ? -3.715 -12.406 13.242 1 90.62 250 LEU A C 1
ATOM 1941 O O . LEU A 1 250 ? -2.939 -12.07 12.352 1 90.62 250 LEU A O 1
ATOM 1945 N N . PRO A 1 251 ? -4.266 -11.523 14.039 1 78.62 251 PRO A N 1
ATOM 1946 C CA . PRO A 1 251 ? -4.191 -10.078 13.797 1 78.62 251 PRO A CA 1
ATOM 1947 C C . PRO A 1 251 ? -2.77 -9.539 13.883 1 78.62 251 PRO A C 1
ATOM 1949 O O . PRO A 1 251 ? -2.449 -8.531 13.25 1 78.62 251 PRO A O 1
ATOM 1952 N N . GLN A 1 252 ? -1.902 -10.164 14.586 1 78.12 252 GLN A N 1
ATOM 1953 C CA . GLN A 1 252 ? -0.561 -9.641 14.828 1 78.12 252 GLN A CA 1
ATOM 1954 C C . GLN A 1 252 ? 0.381 -9.992 13.68 1 78.12 252 GLN A C 1
ATOM 1956 O O . GLN A 1 252 ? 1.538 -9.57 13.664 1 78.12 252 GLN A O 1
ATOM 1961 N N . THR A 1 253 ? -0.131 -10.828 12.82 1 82.31 253 THR A N 1
ATOM 1962 C CA . THR A 1 253 ? 0.754 -11.266 11.742 1 82.31 253 THR A CA 1
ATOM 1963 C C . THR A 1 253 ? 0.747 -10.258 10.594 1 82.31 253 THR A C 1
ATOM 1965 O O . THR A 1 253 ? -0.265 -9.602 10.344 1 82.31 253 THR A O 1
ATOM 1968 N N . GLY A 1 254 ? 1.922 -10.156 9.969 1 84.31 254 GLY A N 1
ATOM 1969 C CA . GLY A 1 254 ? 2.104 -9.273 8.828 1 84.31 254 GLY A CA 1
ATOM 1970 C C . GLY A 1 254 ? 3.002 -9.859 7.754 1 84.31 254 GLY A C 1
ATOM 1971 O O . GLY A 1 254 ? 3.068 -11.078 7.594 1 84.31 254 GLY A O 1
ATOM 1972 N N . LEU A 1 255 ? 3.564 -9.047 7.031 1 87.88 255 LEU A N 1
ATOM 1973 C CA . LEU A 1 255 ? 4.34 -9.43 5.855 1 87.88 255 LEU A CA 1
ATOM 1974 C C . LEU A 1 255 ? 5.488 -10.352 6.238 1 87.88 255 LEU A C 1
ATOM 1976 O O . LEU A 1 255 ? 5.758 -11.336 5.547 1 87.88 255 LEU A O 1
ATOM 1980 N N . VAL A 1 256 ? 6.145 -10.031 7.32 1 85.62 256 VAL A N 1
ATOM 1981 C CA . VAL A 1 256 ? 7.297 -10.82 7.742 1 85.62 256 VAL A CA 1
ATOM 1982 C C . VAL A 1 256 ? 6.867 -12.258 8.023 1 85.62 256 VAL A C 1
ATOM 1984 O O . VAL A 1 256 ? 7.609 -13.203 7.738 1 85.62 256 VAL A O 1
ATOM 1987 N N . HIS A 1 257 ? 5.746 -12.43 8.562 1 91.19 257 HIS A N 1
ATOM 1988 C CA . HIS A 1 257 ? 5.219 -13.75 8.859 1 91.19 257 HIS A CA 1
ATOM 1989 C C . HIS A 1 257 ? 4.812 -14.484 7.578 1 91.19 257 HIS A C 1
ATOM 1991 O O . HIS A 1 257 ? 5.008 -15.695 7.465 1 91.19 257 HIS A O 1
ATOM 1997 N N . LEU A 1 258 ? 4.215 -13.75 6.637 1 95.12 258 LEU A N 1
ATOM 1998 C CA . LEU A 1 258 ? 3.867 -14.336 5.348 1 95.12 258 LEU A CA 1
ATOM 1999 C C . LEU A 1 258 ? 5.109 -14.844 4.625 1 95.12 258 LEU A C 1
ATOM 2001 O O . LEU A 1 258 ? 5.098 -15.938 4.059 1 95.12 258 LEU A O 1
ATOM 2005 N N . GLN A 1 259 ? 6.137 -14.047 4.684 1 94.88 259 GLN A N 1
ATOM 2006 C CA . GLN A 1 259 ? 7.402 -14.422 4.062 1 94.88 259 GLN A CA 1
ATOM 2007 C C . GLN A 1 259 ? 7.992 -15.664 4.723 1 94.88 259 GLN A C 1
ATOM 2009 O O . GLN A 1 259 ? 8.453 -16.578 4.039 1 94.88 259 GLN A O 1
ATOM 2014 N N . ALA A 1 260 ? 7.961 -15.664 5.973 1 95.94 260 ALA A N 1
ATOM 2015 C CA . ALA A 1 260 ? 8.461 -16.828 6.707 1 95.94 260 ALA A CA 1
ATOM 2016 C C . ALA A 1 260 ? 7.664 -18.078 6.363 1 95.94 260 ALA A C 1
ATOM 2018 O O . ALA A 1 260 ? 8.234 -19.156 6.16 1 95.94 260 ALA A O 1
ATOM 2019 N N . ALA A 1 261 ? 6.383 -17.906 6.332 1 97.5 261 ALA A N 1
ATOM 2020 C CA . ALA A 1 261 ? 5.523 -19.031 6.004 1 97.5 261 ALA A CA 1
ATOM 2021 C C . ALA A 1 261 ? 5.82 -19.562 4.602 1 97.5 261 ALA A C 1
ATOM 2023 O O . ALA A 1 261 ? 5.859 -20.781 4.379 1 97.5 261 ALA A O 1
ATOM 2024 N N . SER A 1 262 ? 5.98 -18.703 3.666 1 97.75 262 SER A N 1
ATOM 2025 C CA . SER A 1 262 ? 6.309 -19.109 2.305 1 97.75 262 SER A CA 1
ATOM 2026 C C . SER A 1 262 ? 7.598 -19.922 2.268 1 97.75 262 SER A C 1
ATOM 2028 O O . SER A 1 262 ? 7.676 -20.938 1.585 1 97.75 262 SER A O 1
ATOM 2030 N N . ARG A 1 263 ? 8.586 -19.5 3.004 1 97.69 263 ARG A N 1
ATOM 2031 C CA . ARG A 1 263 ? 9.852 -20.203 3.07 1 97.69 263 ARG A CA 1
ATOM 2032 C C . ARG A 1 263 ? 9.68 -21.578 3.715 1 97.69 263 ARG A C 1
ATOM 2034 O O . ARG A 1 263 ? 10.211 -22.578 3.219 1 97.69 263 ARG A O 1
ATOM 2041 N N . GLN A 1 264 ? 8.961 -21.594 4.754 1 98 264 GLN A N 1
ATOM 2042 C CA . GLN A 1 264 ? 8.727 -22.844 5.461 1 98 264 GLN A CA 1
ATOM 2043 C C . GLN A 1 264 ? 7.996 -23.844 4.57 1 98 264 GLN A C 1
ATOM 2045 O O . GLN A 1 264 ? 8.305 -25.031 4.59 1 98 264 GLN A O 1
ATOM 2050 N N . LEU A 1 265 ? 7.023 -23.375 3.85 1 97.81 265 LEU A N 1
ATOM 2051 C CA . LEU A 1 265 ? 6.281 -24.234 2.939 1 97.81 265 LEU A CA 1
ATOM 2052 C C . LEU A 1 265 ? 7.195 -24.797 1.853 1 97.81 265 LEU A C 1
ATOM 2054 O O . LEU A 1 265 ? 7.098 -25.969 1.498 1 97.81 265 LEU A O 1
ATOM 2058 N N . ILE A 1 266 ? 8.07 -23.922 1.338 1 97.56 266 ILE A N 1
ATOM 2059 C CA . ILE A 1 266 ? 9.016 -24.359 0.315 1 97.56 266 ILE A CA 1
ATOM 2060 C C . ILE A 1 266 ? 9.945 -25.422 0.888 1 97.56 266 ILE A C 1
ATOM 2062 O O . ILE A 1 266 ? 10.18 -26.453 0.252 1 97.56 266 ILE A O 1
ATOM 2066 N N . ASP A 1 267 ? 10.453 -25.172 2.066 1 96.88 267 ASP A N 1
ATOM 2067 C CA . ASP A 1 267 ? 11.328 -26.141 2.719 1 96.88 267 ASP A CA 1
ATOM 2068 C C . ASP A 1 267 ? 10.625 -27.469 2.928 1 96.88 267 ASP A C 1
ATOM 2070 O O . ASP A 1 267 ? 11.195 -28.531 2.674 1 96.88 267 ASP A O 1
ATOM 2074 N N . LEU A 1 268 ? 9.422 -27.422 3.363 1 96.06 268 LEU A N 1
ATOM 2075 C CA . LEU A 1 268 ? 8.625 -28.625 3.561 1 96.06 268 LEU A CA 1
ATOM 2076 C C . LEU A 1 268 ? 8.406 -29.344 2.242 1 96.06 268 LEU A C 1
ATOM 2078 O O . LEU A 1 268 ? 8.508 -30.578 2.184 1 96.06 268 LEU A O 1
ATOM 2082 N N . GLY A 1 269 ? 8.031 -28.594 1.219 1 95.81 269 GLY A N 1
ATOM 2083 C CA . GLY A 1 269 ? 7.879 -29.172 -0.105 1 95.81 269 GLY A CA 1
ATOM 2084 C C . GLY A 1 269 ? 9.133 -29.875 -0.602 1 95.81 269 GLY A C 1
ATOM 2085 O O . GLY A 1 269 ? 9.062 -30.953 -1.184 1 95.81 269 GLY A O 1
ATOM 2086 N N . ASN A 1 270 ? 10.266 -29.266 -0.379 1 95.31 270 ASN A N 1
ATOM 2087 C CA . ASN A 1 270 ? 11.539 -29.844 -0.795 1 95.31 270 ASN A CA 1
ATOM 2088 C C . ASN A 1 270 ? 11.828 -31.156 -0.056 1 95.31 270 ASN A C 1
ATOM 2090 O O . ASN A 1 270 ? 12.422 -32.062 -0.621 1 95.31 270 ASN A O 1
ATOM 2094 N N . GLU A 1 271 ? 11.453 -31.234 1.139 1 94.25 271 GLU A N 1
ATOM 2095 C CA . GLU A 1 271 ? 11.664 -32.438 1.941 1 94.25 271 GLU A CA 1
ATOM 2096 C C . GLU A 1 271 ? 10.797 -33.594 1.451 1 94.25 271 GLU A C 1
ATOM 2098 O O . GLU A 1 271 ? 11.258 -34.719 1.377 1 94.25 271 GLU A O 1
ATOM 2103 N N . LEU A 1 272 ? 9.562 -33.281 1.086 1 91.12 272 LEU A N 1
ATOM 2104 C CA . LEU A 1 272 ? 8.594 -34.344 0.822 1 91.12 272 LEU A CA 1
ATOM 2105 C C . LEU A 1 272 ? 8.43 -34.562 -0.678 1 91.12 272 LEU A C 1
ATOM 2107 O O . LEU A 1 272 ? 8.133 -35.688 -1.116 1 91.12 272 LEU A O 1
ATOM 2111 N N . ASN A 1 273 ? 8.508 -33.406 -1.438 1 86.19 273 ASN A N 1
ATOM 2112 C CA . ASN A 1 273 ? 8.234 -33.438 -2.871 1 86.19 273 ASN A CA 1
ATOM 2113 C C . ASN A 1 273 ? 9.406 -32.906 -3.678 1 86.19 273 ASN A C 1
ATOM 2115 O O . ASN A 1 273 ? 9.219 -32.344 -4.77 1 86.19 273 ASN A O 1
ATOM 2119 N N . GLY A 1 274 ? 10.586 -32.906 -3.207 1 82.12 274 GLY A N 1
ATOM 2120 C CA . GLY A 1 274 ? 11.766 -32.25 -3.717 1 82.12 274 GLY A CA 1
ATOM 2121 C C . GLY A 1 274 ? 12.094 -32.625 -5.148 1 82.12 274 GLY A C 1
ATOM 2122 O O . GLY A 1 274 ? 12.961 -32 -5.773 1 82.12 274 GLY A O 1
ATOM 2123 N N . HIS A 1 275 ? 11.398 -33.5 -5.805 1 85.12 275 HIS A N 1
ATOM 2124 C CA . HIS A 1 275 ? 11.68 -33.906 -7.172 1 85.12 275 HIS A CA 1
ATOM 2125 C C . HIS A 1 275 ? 11.078 -32.938 -8.188 1 85.12 275 HIS A C 1
ATOM 2127 O O . HIS A 1 275 ? 11.344 -33.062 -9.383 1 85.12 275 HIS A O 1
ATOM 2133 N N . ASP A 1 276 ? 10.32 -31.984 -7.758 1 90.12 276 ASP A N 1
ATOM 2134 C CA . ASP A 1 276 ? 9.648 -31.031 -8.625 1 90.12 276 ASP A CA 1
ATOM 2135 C C . ASP A 1 276 ? 9.977 -29.594 -8.234 1 90.12 276 ASP A C 1
ATOM 2137 O O . ASP A 1 276 ? 10.484 -29.359 -7.137 1 90.12 276 ASP A O 1
ATOM 2141 N N . ASN A 1 277 ? 9.781 -28.719 -9.25 1 95.12 277 ASN A N 1
ATOM 2142 C CA . ASN A 1 277 ? 9.797 -27.312 -8.875 1 95.12 277 ASN A CA 1
ATOM 2143 C C . ASN A 1 277 ? 8.68 -26.984 -7.887 1 95.12 277 ASN A C 1
ATOM 2145 O O . ASN A 1 277 ? 7.602 -27.594 -7.938 1 95.12 277 ASN A O 1
ATOM 2149 N N . ILE A 1 278 ? 8.961 -26.141 -6.984 1 97.44 278 ILE A N 1
ATOM 2150 C CA . ILE A 1 278 ? 8 -25.797 -5.945 1 97.44 278 ILE A CA 1
ATOM 2151 C C . ILE A 1 278 ? 7.824 -24.281 -5.883 1 97.44 278 ILE A C 1
ATOM 2153 O O . ILE A 1 278 ? 8.805 -23.547 -5.746 1 97.44 278 ILE A O 1
ATOM 2157 N N . THR A 1 279 ? 6.617 -23.828 -6.008 1 98.44 279 THR A N 1
ATOM 2158 C CA . THR A 1 279 ? 6.309 -22.406 -5.914 1 98.44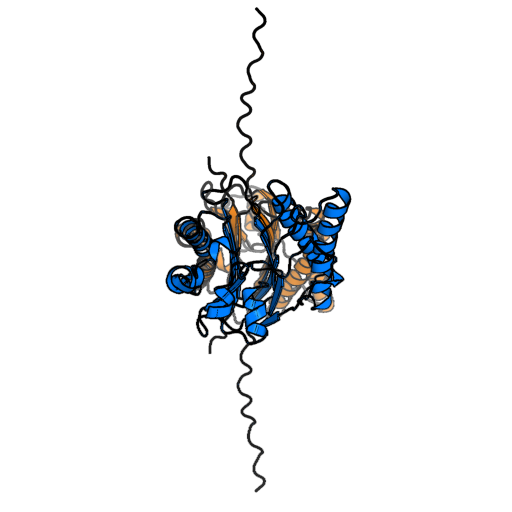 279 THR A CA 1
ATOM 2159 C C . THR A 1 279 ? 5.109 -22.172 -5 1 98.44 279 THR A C 1
ATOM 2161 O O . THR A 1 279 ? 4.133 -22.922 -5.043 1 98.44 279 THR A O 1
ATOM 2164 N N . ALA A 1 280 ? 5.195 -21.141 -4.152 1 98.69 280 ALA A N 1
ATOM 2165 C CA . ALA A 1 280 ? 4.105 -20.734 -3.273 1 98.69 280 ALA A CA 1
ATOM 2166 C C . ALA A 1 280 ? 3.939 -19.219 -3.287 1 98.69 280 ALA A C 1
ATOM 2168 O O . ALA A 1 280 ? 4.914 -18.469 -3.146 1 98.69 280 ALA A O 1
ATOM 2169 N N . VAL A 1 281 ? 2.744 -18.734 -3.502 1 98.81 281 VAL A N 1
ATOM 2170 C CA . VAL A 1 281 ? 2.373 -17.328 -3.357 1 98.81 281 VAL A CA 1
ATOM 2171 C C . VAL A 1 281 ? 1.271 -17.188 -2.309 1 98.81 281 VAL A C 1
ATOM 2173 O O . VAL A 1 281 ? 0.193 -17.766 -2.451 1 98.81 281 VAL A O 1
ATOM 2176 N N . LEU A 1 282 ? 1.544 -16.469 -1.3 1 98.81 282 LEU A N 1
ATOM 2177 C CA . LEU A 1 282 ? 0.596 -16.25 -0.214 1 98.81 282 LEU A CA 1
ATOM 2178 C C . LEU A 1 282 ? 0.026 -14.828 -0.278 1 98.81 282 LEU A C 1
ATOM 2180 O O . LEU A 1 282 ? 0.776 -13.859 -0.38 1 98.81 282 LEU A O 1
ATOM 2184 N N . VAL A 1 283 ? -1.265 -14.75 -0.255 1 98.62 283 VAL A N 1
ATOM 2185 C CA . VAL A 1 283 ? -1.966 -13.469 -0.234 1 98.62 283 VAL A CA 1
ATOM 2186 C C . VAL A 1 283 ? -2.824 -13.375 1.025 1 98.62 283 VAL A C 1
ATOM 2188 O O . VAL A 1 283 ? -3.631 -14.266 1.306 1 98.62 283 VAL A O 1
ATOM 2191 N N . LYS A 1 284 ? -2.668 -12.406 1.735 1 97.69 284 LYS A N 1
ATOM 2192 C CA . LYS A 1 284 ? -3.492 -12.18 2.918 1 97.69 284 LYS A CA 1
ATOM 2193 C C . LYS A 1 284 ? -4.41 -10.969 2.729 1 97.69 284 LYS A C 1
ATOM 2195 O O . LYS A 1 284 ? -3.936 -9.859 2.496 1 97.69 284 LYS A O 1
ATOM 2200 N N . ILE A 1 285 ? -5.656 -11.195 2.824 1 97.12 285 ILE A N 1
ATOM 2201 C CA . ILE A 1 285 ? -6.691 -10.164 2.783 1 97.12 285 ILE A CA 1
ATOM 2202 C C . ILE A 1 285 ? -7.199 -9.891 4.195 1 97.12 285 ILE A C 1
ATOM 2204 O O . ILE A 1 285 ? -7.906 -10.719 4.781 1 97.12 285 ILE A O 1
ATOM 2208 N N . LEU A 1 286 ? -6.844 -8.758 4.668 1 94.75 286 LEU A N 1
ATOM 2209 C CA . LEU A 1 286 ? -7.305 -8.367 5.996 1 94.75 286 LEU A CA 1
ATOM 2210 C C . LEU A 1 286 ? -8.57 -7.516 5.902 1 94.75 286 LEU A C 1
ATOM 2212 O O . LEU A 1 286 ? -8.602 -6.527 5.164 1 94.75 286 LEU A O 1
ATOM 2216 N N . ILE A 1 287 ? -9.555 -7.895 6.699 1 93.81 287 ILE A N 1
ATOM 2217 C CA . ILE A 1 287 ? -10.844 -7.215 6.645 1 93.81 287 ILE A CA 1
ATOM 2218 C C . ILE A 1 287 ? -11.094 -6.488 7.965 1 93.81 287 ILE A C 1
ATOM 2220 O O . ILE A 1 287 ? -10.797 -7.016 9.039 1 93.81 287 ILE A O 1
ATOM 2224 N N . HIS A 1 288 ? -11.523 -5.152 7.797 1 84.19 288 HIS A N 1
ATOM 2225 C CA . HIS A 1 288 ? -11.953 -4.402 8.969 1 84.19 288 HIS A CA 1
ATOM 2226 C C . HIS A 1 288 ? -13.211 -5.004 9.578 1 84.19 288 HIS A C 1
ATOM 2228 O O . HIS A 1 288 ? -14.172 -5.309 8.867 1 84.19 288 HIS A O 1
ATOM 2234 N N . GLN A 1 289 ? -13.078 -5.332 10.883 1 69.31 289 GLN A N 1
ATOM 2235 C CA . GLN A 1 289 ? -14.281 -5.805 11.562 1 69.31 289 GLN A CA 1
ATOM 2236 C C . GLN A 1 289 ? -15 -4.656 12.266 1 69.31 289 GLN A C 1
ATOM 2238 O O . GLN A 1 289 ? -14.383 -3.893 13.008 1 69.31 289 GLN A O 1
ATOM 2243 N N . PRO A 1 290 ? -16.25 -4.34 11.68 1 59.62 290 PRO A N 1
ATOM 2244 C CA . PRO A 1 290 ? -16.984 -3.307 12.422 1 59.62 290 PRO A CA 1
ATOM 2245 C C . PRO A 1 290 ? -17.047 -3.59 13.922 1 59.62 290 PRO A C 1
ATOM 2247 O O . PRO A 1 290 ? -17.078 -4.75 14.328 1 59.62 290 PRO A O 1
ATOM 2250 N N . ARG A 1 291 ? -16.438 -2.811 14.703 1 46.19 291 ARG A N 1
ATOM 2251 C CA . ARG A 1 291 ? -16.688 -2.975 16.125 1 46.19 291 ARG A CA 1
ATOM 2252 C C . ARG A 1 291 ? -18.172 -3.158 16.422 1 46.19 291 ARG A C 1
ATOM 2254 O O . ARG A 1 291 ? -19 -2.424 15.891 1 46.19 291 ARG A O 1
ATOM 2261 N N . LEU A 1 292 ? -18.641 -4.305 16.797 1 38.38 292 LEU A N 1
ATOM 2262 C CA . LEU A 1 292 ? -19.969 -4.398 17.406 1 38.38 292 LEU A CA 1
ATOM 2263 C C . LEU A 1 292 ? -20.141 -3.383 18.531 1 38.38 292 LEU A C 1
ATOM 2265 O O . LEU A 1 292 ? -19.203 -3.143 19.297 1 38.38 292 LEU A O 1
ATOM 2269 N N . MET B 1 1 ? 58.562 -2.498 -20.156 1 31.27 1 MET B N 1
ATOM 2270 C CA . MET B 1 1 ? 57.812 -3.074 -19.047 1 31.27 1 MET B CA 1
ATOM 2271 C C . MET B 1 1 ? 56.594 -2.199 -18.703 1 31.27 1 MET B C 1
ATOM 2273 O O . MET B 1 1 ? 56.75 -1.188 -18.016 1 31.27 1 MET B O 1
ATOM 2277 N N . GLU B 1 2 ? 55.688 -1.948 -19.609 1 33.41 2 GLU B N 1
ATOM 2278 C CA . GLU B 1 2 ? 54.531 -1.068 -19.547 1 33.41 2 GLU B CA 1
ATOM 2279 C C . GLU B 1 2 ? 53.531 -1.549 -18.5 1 33.41 2 GLU B C 1
ATOM 2281 O O . GLU B 1 2 ? 53.062 -2.689 -18.562 1 33.41 2 GLU B O 1
ATOM 2286 N N . ILE B 1 3 ? 53.594 -1.024 -17.234 1 34.78 3 ILE B N 1
ATOM 2287 C CA . ILE B 1 3 ? 52.75 -1.345 -16.094 1 34.78 3 ILE B CA 1
ATOM 2288 C C . ILE B 1 3 ? 51.281 -1.178 -16.484 1 34.78 3 ILE B C 1
ATOM 2290 O O . ILE B 1 3 ? 50.906 -0.147 -17.031 1 34.78 3 ILE B O 1
ATOM 2294 N N . ALA B 1 4 ? 50.562 -2.383 -16.641 1 44.06 4 ALA B N 1
ATOM 2295 C CA . ALA B 1 4 ? 49.125 -2.4 -16.875 1 44.06 4 ALA B CA 1
ATOM 2296 C C . ALA B 1 4 ? 48.406 -1.43 -15.953 1 44.06 4 ALA B C 1
ATOM 2298 O O . ALA B 1 4 ? 48.75 -1.309 -14.773 1 44.06 4 ALA B O 1
ATOM 2299 N N . PRO B 1 5 ? 47.688 -0.499 -16.562 1 40.81 5 PRO B N 1
ATOM 2300 C CA . PRO B 1 5 ? 47.031 0.455 -15.688 1 40.81 5 PRO B CA 1
ATOM 2301 C C . PRO B 1 5 ? 46.25 -0.229 -14.57 1 40.81 5 PRO B C 1
ATOM 2303 O O . PRO B 1 5 ? 45.844 -1.389 -14.703 1 40.81 5 PRO B O 1
ATOM 2306 N N . PRO B 1 6 ? 46.375 0.236 -13.32 1 38.12 6 PRO B N 1
ATOM 2307 C CA . PRO B 1 6 ? 45.688 -0.377 -12.172 1 38.12 6 PRO B CA 1
ATOM 2308 C C . PRO B 1 6 ? 44.188 -0.614 -12.414 1 38.12 6 PRO B C 1
ATOM 2310 O O . PRO B 1 6 ? 43.594 0.1 -13.203 1 38.12 6 PRO B O 1
ATOM 2313 N N . VAL B 1 7 ? 43.719 -1.881 -12.281 1 36.56 7 VAL B N 1
ATOM 2314 C CA . VAL B 1 7 ? 42.344 -2.314 -12.258 1 36.56 7 VAL B CA 1
ATOM 2315 C C . VAL B 1 7 ? 41.5 -1.344 -11.414 1 36.56 7 VAL B C 1
ATOM 2317 O O . VAL B 1 7 ? 41.844 -1.063 -10.258 1 36.56 7 VAL B O 1
ATOM 2320 N N . SER B 1 8 ? 40.969 -0.345 -12.055 1 36.09 8 SER B N 1
ATOM 2321 C CA . SER B 1 8 ? 40.062 0.547 -11.336 1 36.09 8 SER B CA 1
ATOM 2322 C C . SER B 1 8 ? 39.188 -0.226 -10.359 1 36.09 8 SER B C 1
ATOM 2324 O O . SER B 1 8 ? 38.594 -1.244 -10.719 1 36.09 8 SER B O 1
ATOM 2326 N N . ASP B 1 9 ? 39.562 -0.362 -9.148 1 36.47 9 ASP B N 1
ATOM 2327 C CA . ASP B 1 9 ? 38.781 -0.879 -8.047 1 36.47 9 ASP B CA 1
ATOM 2328 C C . ASP B 1 9 ? 37.344 -0.372 -8.125 1 36.47 9 ASP B C 1
ATOM 2330 O O . ASP B 1 9 ? 37.031 0.693 -7.59 1 36.47 9 ASP B O 1
ATOM 2334 N N . ALA B 1 10 ? 36.719 -0.445 -9.273 1 37.78 10 ALA B N 1
ATOM 2335 C CA . ALA B 1 10 ? 35.312 -0.12 -9.234 1 37.78 10 ALA B CA 1
ATOM 2336 C C . ALA B 1 10 ? 34.625 -0.725 -8 1 37.78 10 ALA B C 1
ATOM 2338 O O . ALA B 1 10 ? 34.688 -1.941 -7.797 1 37.78 10 ALA B O 1
ATOM 2339 N N . LEU B 1 11 ? 34.656 -0.046 -6.891 1 39.25 11 LEU B N 1
ATOM 2340 C CA . LEU B 1 11 ? 33.875 -0.395 -5.719 1 39.25 11 LEU B CA 1
ATOM 2341 C C . LEU B 1 11 ? 32.531 -0.976 -6.129 1 39.25 11 LEU B C 1
ATOM 2343 O O . LEU B 1 11 ? 31.922 -0.545 -7.121 1 39.25 11 LEU B O 1
ATOM 2347 N N . PRO B 1 12 ? 32.188 -2.125 -5.797 1 41.66 12 PRO B N 1
ATOM 2348 C CA . PRO B 1 12 ? 30.891 -2.723 -6.137 1 41.66 12 PRO B CA 1
ATOM 2349 C C . PRO B 1 12 ? 29.734 -1.728 -6.043 1 41.66 12 PRO B C 1
ATOM 2351 O O . PRO B 1 12 ? 29.734 -0.859 -5.168 1 41.66 12 PRO B O 1
ATOM 2354 N N . THR B 1 13 ? 29.188 -1.208 -7.043 1 46.19 13 THR B N 1
ATOM 2355 C CA . THR B 1 13 ? 28.031 -0.318 -7.148 1 46.19 13 THR B CA 1
ATOM 2356 C C . THR B 1 13 ? 26.984 -0.672 -6.102 1 46.19 13 THR B C 1
ATOM 2358 O O . THR B 1 13 ? 26.469 -1.791 -6.09 1 46.19 13 THR B O 1
ATOM 2361 N N . GLN B 1 14 ? 27.094 -0.218 -4.902 1 51.28 14 GLN B N 1
ATOM 2362 C CA . GLN B 1 14 ? 26.109 -0.372 -3.84 1 51.28 14 GLN B CA 1
ATOM 2363 C C . GLN B 1 14 ? 24.688 -0.366 -4.406 1 51.28 14 GLN B C 1
ATOM 2365 O O . GLN B 1 14 ? 24.375 0.433 -5.289 1 51.28 14 GLN B O 1
ATOM 2370 N N . ALA B 1 15 ? 24.047 -1.428 -4.273 1 60.78 15 ALA B N 1
ATOM 2371 C CA . ALA B 1 15 ? 22.641 -1.469 -4.68 1 60.78 15 ALA B CA 1
ATOM 2372 C C . ALA B 1 15 ? 21.922 -0.193 -4.266 1 60.78 15 ALA B C 1
ATOM 2374 O O . ALA B 1 15 ? 22.141 0.325 -3.168 1 60.78 15 ALA B O 1
ATOM 2375 N N . PRO B 1 16 ? 21.344 0.43 -5.273 1 69.94 16 PRO B N 1
ATOM 2376 C CA . PRO B 1 16 ? 20.688 1.705 -4.977 1 69.94 16 PRO B CA 1
ATOM 2377 C C . PRO B 1 16 ? 19.656 1.591 -3.854 1 69.94 16 PRO B C 1
ATOM 2379 O O . PRO B 1 16 ? 19.062 0.529 -3.666 1 69.94 16 PRO B O 1
ATOM 2382 N N . LEU B 1 17 ? 19.703 2.49 -2.902 1 83.12 17 LEU B N 1
ATOM 2383 C CA . LEU B 1 17 ? 18.688 2.637 -1.87 1 83.12 17 LEU B CA 1
ATOM 2384 C C . LEU B 1 17 ? 17.281 2.672 -2.486 1 83.12 17 LEU B C 1
ATOM 2386 O O . LEU B 1 17 ? 17.062 3.373 -3.475 1 83.12 17 LEU B O 1
ATOM 2390 N N . ARG B 1 18 ? 16.516 1.663 -2.027 1 90.25 18 ARG B N 1
ATOM 2391 C CA . ARG B 1 18 ? 15.156 1.606 -2.543 1 90.25 18 ARG B CA 1
ATOM 2392 C C . ARG B 1 18 ? 14.141 1.625 -1.407 1 90.25 18 ARG B C 1
ATOM 2394 O O . ARG B 1 18 ? 14.453 1.247 -0.277 1 90.25 18 ARG B O 1
ATOM 2401 N N . LEU B 1 19 ? 13.016 2.152 -1.713 1 95.12 19 LEU B N 1
ATOM 2402 C CA . LEU B 1 19 ? 11.914 2.127 -0.757 1 95.12 19 LEU B CA 1
ATOM 2403 C C . LEU B 1 19 ? 11.516 0.692 -0.424 1 95.12 19 LEU B C 1
ATOM 2405 O O . LEU B 1 19 ? 11.367 -0.139 -1.322 1 95.12 19 LEU B O 1
ATOM 2409 N N . ALA B 1 20 ? 11.398 0.428 0.819 1 92.75 20 ALA B N 1
ATOM 2410 C CA . ALA B 1 20 ? 10.898 -0.878 1.242 1 92.75 20 ALA B CA 1
ATOM 2411 C C . ALA B 1 20 ? 9.43 -0.802 1.648 1 92.75 20 ALA B C 1
ATOM 2413 O O . ALA B 1 20 ? 8.672 -1.746 1.426 1 92.75 20 ALA B O 1
ATOM 2414 N N . ASN B 1 21 ? 9.125 0.322 2.266 1 93.5 21 ASN B N 1
ATOM 2415 C CA . ASN B 1 21 ? 7.754 0.51 2.723 1 93.5 21 ASN B CA 1
ATOM 2416 C C . ASN B 1 21 ? 7.473 1.97 3.064 1 93.5 21 ASN B C 1
ATOM 2418 O O . ASN B 1 21 ? 8.398 2.734 3.352 1 93.5 21 ASN B O 1
ATOM 2422 N N . LEU B 1 22 ? 6.215 2.418 3.043 1 96.12 22 LEU B N 1
ATOM 2423 C CA . LEU B 1 22 ? 5.734 3.752 3.387 1 96.12 22 LEU B CA 1
ATOM 2424 C C . LEU B 1 22 ? 4.453 3.67 4.215 1 96.12 22 LEU B C 1
ATOM 2426 O O . LEU B 1 22 ? 3.441 3.143 3.75 1 96.12 22 LEU B O 1
ATOM 2430 N N . GLU B 1 23 ? 4.562 4.102 5.445 1 95.31 23 GLU B N 1
ATOM 2431 C CA . GLU B 1 23 ? 3.428 4.008 6.359 1 95.31 23 GLU B CA 1
ATOM 2432 C C . GLU B 1 23 ? 3.055 5.383 6.914 1 95.31 23 GLU B C 1
ATOM 2434 O O . GLU B 1 23 ? 3.914 6.254 7.059 1 95.31 23 GLU B O 1
ATOM 2439 N N . VAL B 1 24 ? 1.784 5.543 7.219 1 97.88 24 VAL B N 1
ATOM 2440 C CA . VAL B 1 24 ? 1.327 6.828 7.742 1 97.88 24 VAL B CA 1
ATOM 2441 C C . VAL B 1 24 ? 0.29 6.598 8.836 1 97.88 24 VAL B C 1
ATOM 2443 O O . VAL B 1 24 ? -0.514 5.664 8.758 1 97.88 24 VAL B O 1
ATOM 2446 N N . ALA B 1 25 ? 0.327 7.363 9.828 1 97.69 25 ALA B N 1
ATOM 2447 C CA . ALA B 1 25 ? -0.695 7.496 10.867 1 97.69 25 ALA B CA 1
ATOM 2448 C C . ALA B 1 25 ? -0.954 8.961 11.195 1 97.69 25 ALA B C 1
ATOM 2450 O O . ALA B 1 25 ? -0.055 9.797 11.078 1 97.69 25 ALA B O 1
ATOM 2451 N N . GLY B 1 26 ? -2.18 9.273 11.5 1 97.62 26 GLY B N 1
ATOM 2452 C CA . GLY B 1 26 ? -2.543 10.648 11.828 1 97.62 26 GLY B CA 1
ATOM 2453 C C . GLY B 1 26 ? -3.686 10.734 12.82 1 97.62 26 GLY B C 1
ATOM 2454 O O . GLY B 1 26 ? -4.602 9.914 12.805 1 97.62 26 GLY B O 1
ATOM 2455 N N . LEU B 1 27 ? -3.586 11.703 13.648 1 97.94 27 LEU B N 1
ATOM 2456 C CA . LEU B 1 27 ? -4.621 11.938 14.648 1 97.94 27 LEU B CA 1
ATOM 2457 C C . LEU B 1 27 ? -4.73 13.422 14.984 1 97.94 27 LEU B C 1
ATOM 2459 O O . LEU B 1 27 ? -3.732 14.141 14.961 1 97.94 27 LEU B O 1
ATOM 2463 N N . THR B 1 28 ? -5.922 13.875 15.203 1 97.94 28 THR B N 1
ATOM 2464 C CA . THR B 1 28 ? -6.195 15.242 15.625 1 97.94 28 THR B CA 1
ATOM 2465 C C . THR B 1 28 ? -7.148 15.258 16.812 1 97.94 28 THR B C 1
ATOM 2467 O O . THR B 1 28 ? -7.957 14.344 16.984 1 97.94 28 THR B O 1
ATOM 2470 N N . ASP B 1 29 ? -6.949 16.188 17.656 1 96.62 29 ASP B N 1
ATOM 2471 C CA . ASP B 1 29 ? -7.789 16.344 18.828 1 96.62 29 ASP B CA 1
ATOM 2472 C C . ASP B 1 29 ? -8.141 17.828 19.062 1 96.62 29 ASP B C 1
ATOM 2474 O O . ASP B 1 29 ? -7.301 18.703 18.844 1 96.62 29 ASP B O 1
ATOM 2478 N N . VAL B 1 30 ? -9.289 18.031 19.547 1 93.62 30 VAL B N 1
ATOM 2479 C CA . VAL B 1 30 ? -9.773 19.391 19.75 1 93.62 30 VAL B CA 1
ATOM 2480 C C . VAL B 1 30 ? -9.039 20.031 20.906 1 93.62 30 VAL B C 1
ATOM 2482 O O . VAL B 1 30 ? -8.945 21.266 20.984 1 93.62 30 VAL B O 1
ATOM 2485 N N . GLY B 1 31 ? -8.477 19.281 21.75 1 90.75 31 GLY B N 1
ATOM 2486 C CA . GLY B 1 31 ? -7.863 19.797 22.969 1 90.75 31 GLY B CA 1
ATOM 2487 C C . GLY B 1 31 ? -8.836 19.891 24.125 1 90.75 31 GLY B C 1
ATOM 2488 O O . GLY B 1 31 ? -9.945 19.359 24.062 1 90.75 31 GLY B O 1
ATOM 2489 N N . CYS B 1 32 ? -8.375 20.516 25.172 1 85.44 32 CYS B N 1
ATOM 2490 C CA . CYS B 1 32 ? -9.148 20.453 26.406 1 85.44 32 CYS B CA 1
ATOM 2491 C C . CYS B 1 32 ? -9.969 21.719 26.609 1 85.44 32 CYS B C 1
ATOM 2493 O O . CYS B 1 32 ? -10.891 21.734 27.422 1 85.44 32 CYS B O 1
ATOM 2495 N N . GLN B 1 33 ? -9.695 22.719 25.844 1 84.12 33 GLN B N 1
ATOM 2496 C CA . GLN B 1 33 ? -10.312 24 26.172 1 84.12 33 GLN B CA 1
ATOM 2497 C C . GLN B 1 33 ? -11.133 24.531 25 1 84.12 33 GLN B C 1
ATOM 2499 O O . GLN B 1 33 ? -12.047 25.328 25.188 1 84.12 33 GLN B O 1
ATOM 2504 N N . ARG B 1 34 ? -10.797 24.156 23.812 1 82.56 34 ARG B N 1
ATOM 2505 C CA . ARG B 1 34 ? -11.492 24.672 22.641 1 82.56 34 ARG B CA 1
ATOM 2506 C C . ARG B 1 34 ? -12.766 23.859 22.359 1 82.56 34 ARG B C 1
ATOM 2508 O O . ARG B 1 34 ? -12.844 22.688 22.719 1 82.56 34 ARG B O 1
ATOM 2515 N N . GLU B 1 35 ? -13.711 24.469 21.672 1 85 35 GLU B N 1
ATOM 2516 C CA . GLU B 1 35 ? -14.969 23.812 21.312 1 85 35 GLU B CA 1
ATOM 2517 C C . GLU B 1 35 ? -14.898 23.203 19.922 1 85 35 GLU B C 1
ATOM 2519 O O . GLU B 1 35 ? -15.602 22.234 19.641 1 85 35 GLU B O 1
ATOM 2524 N N . TYR B 1 36 ? -13.992 23.906 19.172 1 89.12 36 TYR B N 1
ATOM 2525 C CA . TYR B 1 36 ? -13.914 23.453 17.797 1 89.12 36 TYR B CA 1
ATOM 2526 C C . TYR B 1 36 ? -12.477 23.125 17.406 1 89.12 36 TYR B C 1
ATOM 2528 O O . TYR B 1 36 ? -11.531 23.734 17.906 1 89.12 36 TYR B O 1
ATOM 2536 N N . ASN B 1 37 ? -12.367 22.156 16.562 1 94.25 37 ASN B N 1
ATOM 2537 C CA . ASN B 1 37 ? -11.062 21.812 16 1 94.25 37 ASN B CA 1
ATOM 2538 C C . ASN B 1 37 ? -10.844 22.5 14.656 1 94.25 37 ASN B C 1
ATOM 2540 O O . ASN B 1 37 ? -11.5 22.141 13.664 1 94.25 37 ASN B O 1
ATOM 2544 N N . GLN B 1 38 ? -9.922 23.406 14.641 1 95.69 38 GLN B N 1
ATOM 2545 C CA . GLN B 1 38 ? -9.648 24.156 13.414 1 95.69 38 GLN B CA 1
ATOM 2546 C C . GLN B 1 38 ? -8.422 23.609 12.695 1 95.69 38 GLN B C 1
ATOM 2548 O O . GLN B 1 38 ? -7.977 24.172 11.695 1 95.69 38 GLN B O 1
ATOM 2553 N N . ASP B 1 39 ? -7.867 22.516 13.242 1 97.44 39 ASP B N 1
ATOM 2554 C CA . ASP B 1 39 ? -6.852 21.75 12.531 1 97.44 39 ASP B CA 1
ATOM 2555 C C . ASP B 1 39 ? -7.488 20.812 11.5 1 97.44 39 ASP B C 1
ATOM 2557 O O . ASP B 1 39 ? -8.578 20.281 11.727 1 97.44 39 ASP B O 1
ATOM 2561 N N . TYR B 1 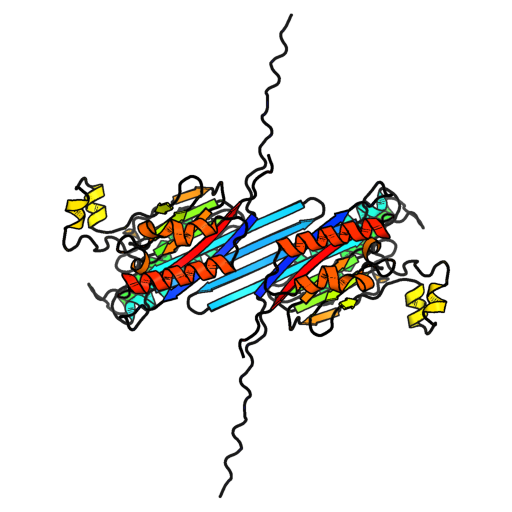40 ? -6.793 20.641 10.391 1 98.25 40 TYR B N 1
ATOM 2562 C CA . TYR B 1 40 ? -7.191 19.625 9.422 1 98.25 40 TYR B CA 1
ATOM 2563 C C . TYR B 1 40 ? -5.969 18.984 8.773 1 98.25 40 TYR B C 1
ATOM 2565 O O . TYR B 1 40 ? -4.926 19.641 8.625 1 98.25 40 TYR B O 1
ATOM 2573 N N . PHE B 1 41 ? -6.086 17.719 8.469 1 98.81 41 PHE B N 1
ATOM 2574 C CA . PHE B 1 41 ? -4.984 17.062 7.77 1 98.81 41 PHE B CA 1
ATOM 2575 C C . PHE B 1 41 ? -5.508 16.094 6.719 1 98.81 41 PHE B C 1
ATOM 2577 O O . PHE B 1 41 ? -6.695 15.75 6.715 1 98.81 41 PHE B O 1
ATOM 2584 N N . TYR B 1 42 ? -4.691 15.797 5.812 1 98.81 42 TYR B N 1
ATOM 2585 C CA . TYR B 1 42 ? -4.988 14.828 4.758 1 98.81 42 TYR B CA 1
ATOM 2586 C C . TYR B 1 42 ? -3.738 14.047 4.371 1 98.81 42 TYR B C 1
ATOM 2588 O O . TYR B 1 42 ? -2.676 14.633 4.152 1 98.81 42 TYR B O 1
ATOM 2596 N N . ALA B 1 43 ? -3.887 12.742 4.406 1 98.81 43 ALA B N 1
ATOM 2597 C CA . ALA B 1 43 ? -2.807 11.852 3.982 1 98.81 43 ALA B CA 1
ATOM 2598 C C . ALA B 1 43 ? -3.281 10.891 2.898 1 98.81 43 ALA B C 1
ATOM 2600 O O . ALA B 1 43 ? -4.309 10.227 3.057 1 98.81 43 ALA B O 1
ATOM 2601 N N . HIS B 1 44 ? -2.574 10.875 1.83 1 98.38 44 HIS B N 1
ATOM 2602 C CA . HIS B 1 44 ? -2.838 9.945 0.742 1 98.38 44 HIS B CA 1
ATOM 2603 C C . HIS B 1 44 ? -1.574 9.188 0.349 1 98.38 44 HIS B C 1
ATOM 2605 O O . HIS B 1 44 ? -0.606 9.789 -0.123 1 98.38 44 HIS B O 1
ATOM 2611 N N . THR B 1 45 ? -1.595 7.871 0.537 1 98.06 45 THR B N 1
ATOM 2612 C CA . THR B 1 45 ? -0.451 7.02 0.222 1 98.06 45 THR B CA 1
ATOM 2613 C C . THR B 1 45 ? -0.83 5.965 -0.812 1 98.06 45 THR B C 1
ATOM 2615 O O . THR B 1 45 ? -1.869 5.312 -0.689 1 98.06 45 THR B O 1
ATOM 2618 N N . VAL B 1 46 ? -0.043 5.848 -1.807 1 97.19 46 VAL B N 1
ATOM 2619 C CA . VAL B 1 46 ? -0.197 4.793 -2.803 1 97.19 46 VAL B CA 1
ATOM 2620 C C . VAL B 1 46 ? 1.058 3.924 -2.832 1 97.19 46 VAL B C 1
ATOM 2622 O O . VAL B 1 46 ? 2.174 4.438 -2.951 1 97.19 46 VAL B O 1
ATOM 2625 N N . MET B 1 47 ? 0.853 2.676 -2.779 1 96.75 47 MET B N 1
ATOM 2626 C CA . MET B 1 47 ? 1.964 1.729 -2.826 1 96.75 47 MET B CA 1
ATOM 2627 C C . MET B 1 47 ? 1.77 0.715 -3.949 1 96.75 47 MET B C 1
ATOM 2629 O O . MET B 1 47 ? 0.66 0.222 -4.16 1 96.75 47 MET B O 1
ATOM 2633 N N . HIS B 1 48 ? 2.816 0.466 -4.664 1 96.38 48 HIS B N 1
ATOM 2634 C CA . HIS B 1 48 ? 2.895 -0.615 -5.641 1 96.38 48 HIS B CA 1
ATOM 2635 C C . HIS B 1 48 ? 3.939 -1.649 -5.234 1 96.38 48 HIS B C 1
ATOM 2637 O O . HIS B 1 48 ? 5.078 -1.298 -4.914 1 96.38 48 HIS B O 1
ATOM 2643 N N . ARG B 1 49 ? 3.502 -2.869 -5.25 1 96.56 49 ARG B N 1
ATOM 2644 C CA . ARG B 1 49 ? 4.43 -3.967 -4.988 1 96.56 49 ARG B CA 1
ATOM 2645 C C . ARG B 1 49 ? 4.359 -5.02 -6.09 1 96.56 49 ARG B C 1
ATOM 2647 O O . ARG B 1 49 ? 3.285 -5.547 -6.387 1 96.56 49 ARG B O 1
ATOM 2654 N N . ARG B 1 50 ? 5.465 -5.277 -6.66 1 97.31 50 ARG B N 1
ATOM 2655 C CA . ARG B 1 50 ? 5.59 -6.328 -7.664 1 97.31 50 ARG B CA 1
ATOM 2656 C C . ARG B 1 50 ? 6.57 -7.406 -7.207 1 97.31 50 ARG B C 1
ATOM 2658 O O . ARG B 1 50 ? 7.664 -7.098 -6.734 1 97.31 50 ARG B O 1
ATOM 2665 N N . LEU B 1 51 ? 6.133 -8.578 -7.32 1 97.44 51 LEU B N 1
ATOM 2666 C CA . LEU B 1 51 ? 6.949 -9.719 -6.914 1 97.44 51 LEU B CA 1
ATOM 2667 C C . LEU B 1 51 ? 7.023 -10.75 -8.031 1 97.44 51 LEU B C 1
ATOM 2669 O O . LEU B 1 51 ? 6.016 -11.062 -8.664 1 97.44 51 LEU B O 1
ATOM 2673 N N . SER B 1 52 ? 8.133 -11.242 -8.32 1 97.75 52 SER B N 1
ATOM 2674 C CA . SER B 1 52 ? 8.414 -12.336 -9.242 1 97.75 52 SER B CA 1
ATOM 2675 C C . SER B 1 52 ? 9.617 -13.148 -8.789 1 97.75 52 SER B C 1
ATOM 2677 O O . SER B 1 52 ? 10.266 -12.812 -7.801 1 97.75 52 SER B O 1
ATOM 2679 N N . PRO B 1 53 ? 9.953 -14.219 -9.438 1 96.56 53 PRO B N 1
ATOM 2680 C CA . PRO B 1 53 ? 11.156 -14.977 -9.078 1 96.56 53 PRO B CA 1
ATOM 2681 C C . PRO B 1 53 ? 12.422 -14.133 -9.125 1 96.56 53 PRO B C 1
ATOM 2683 O O . PRO B 1 53 ? 13.414 -14.461 -8.469 1 96.56 53 PRO B O 1
ATOM 2686 N N . GLN B 1 54 ? 12.406 -13.008 -9.844 1 94.19 54 GLN B N 1
ATOM 2687 C CA . GLN B 1 54 ? 13.578 -12.148 -10 1 94.19 54 GLN B CA 1
ATOM 2688 C C . GLN B 1 54 ? 13.719 -11.195 -8.812 1 94.19 54 GLN B C 1
ATOM 2690 O O . GLN B 1 54 ? 14.758 -10.547 -8.664 1 94.19 54 GLN B O 1
ATOM 2695 N N . GLY B 1 55 ? 12.719 -11.102 -8.086 1 93.75 55 GLY B N 1
ATOM 2696 C CA . GLY B 1 55 ? 12.805 -10.234 -6.918 1 93.75 55 GLY B CA 1
ATOM 2697 C C . GLY B 1 55 ? 11.562 -9.383 -6.715 1 93.75 55 GLY B C 1
ATOM 2698 O O . GLY B 1 55 ? 10.492 -9.711 -7.219 1 93.75 55 GLY B O 1
ATOM 2699 N N . GLU B 1 56 ? 11.781 -8.414 -5.848 1 94.19 56 GLU B N 1
ATOM 2700 C CA . GLU B 1 56 ? 10.68 -7.535 -5.477 1 94.19 56 GLU B CA 1
ATOM 2701 C C . GLU B 1 56 ? 10.969 -6.086 -5.852 1 94.19 56 GLU B C 1
ATOM 2703 O O . GLU B 1 56 ? 12.102 -5.617 -5.703 1 94.19 56 GLU B O 1
ATOM 2708 N N . LEU B 1 57 ? 10 -5.41 -6.387 1 94.12 57 LEU B N 1
ATOM 2709 C CA . LEU B 1 57 ? 10.055 -3.973 -6.641 1 94.12 57 LEU B CA 1
ATOM 2710 C C . LEU B 1 57 ? 8.945 -3.244 -5.891 1 94.12 57 LEU B C 1
ATOM 2712 O O . LEU B 1 57 ? 7.766 -3.58 -6.043 1 94.12 57 LEU B O 1
ATOM 2716 N N . VAL B 1 58 ? 9.328 -2.268 -5.117 1 95.31 58 VAL B N 1
ATOM 2717 C CA . VAL B 1 58 ? 8.383 -1.473 -4.344 1 95.31 58 VAL B CA 1
ATOM 2718 C C . VAL B 1 58 ? 8.461 -0.01 -4.777 1 95.31 58 VAL B C 1
ATOM 2720 O O . VAL B 1 58 ? 9.547 0.565 -4.844 1 95.31 58 VAL B O 1
ATOM 2723 N N . GLN B 1 59 ? 7.352 0.565 -5.098 1 95.69 59 GLN B N 1
ATOM 2724 C CA . GLN B 1 59 ? 7.223 1.988 -5.395 1 95.69 59 GLN B CA 1
ATOM 2725 C C . GLN B 1 59 ? 6.117 2.625 -4.555 1 95.69 59 GLN B C 1
ATOM 2727 O O . GLN B 1 59 ? 5.113 1.982 -4.25 1 95.69 59 GLN B O 1
ATOM 2732 N N . GLY B 1 60 ? 6.324 3.822 -4.141 1 96.5 60 GLY B N 1
ATOM 2733 C CA . GLY B 1 60 ? 5.34 4.5 -3.312 1 96.5 60 GLY B CA 1
ATOM 2734 C C . GLY B 1 60 ? 5.324 6.004 -3.518 1 96.5 60 GLY B C 1
ATOM 2735 O O . GLY B 1 60 ? 6.367 6.613 -3.777 1 96.5 60 GLY B O 1
ATOM 2736 N N . LYS B 1 61 ? 4.242 6.527 -3.426 1 97.19 61 LYS B N 1
ATOM 2737 C CA . LYS B 1 61 ? 4.098 7.98 -3.361 1 97.19 61 LYS B CA 1
ATOM 2738 C C . LYS B 1 61 ? 3.15 8.383 -2.234 1 97.19 61 LYS B C 1
ATOM 2740 O O . LYS B 1 61 ? 2.221 7.648 -1.901 1 97.19 61 LYS B O 1
ATOM 2745 N N . GLY B 1 62 ? 3.396 9.484 -1.661 1 98.31 62 GLY B N 1
ATOM 2746 C CA . GLY B 1 62 ? 2.613 9.961 -0.533 1 98.31 62 GLY B CA 1
ATOM 2747 C C . GLY B 1 62 ? 2.48 11.469 -0.496 1 98.31 62 GLY B C 1
ATOM 2748 O O . GLY B 1 62 ? 3.441 12.195 -0.769 1 98.31 62 GLY B O 1
ATOM 2749 N N . LEU B 1 63 ? 1.258 11.953 -0.31 1 98.75 63 LEU B N 1
ATOM 2750 C CA . LEU B 1 63 ? 0.933 13.352 -0.067 1 98.75 63 LEU B CA 1
ATOM 2751 C C . LEU B 1 63 ? 0.428 13.555 1.358 1 98.75 63 LEU B C 1
ATOM 2753 O O . LEU B 1 63 ? -0.586 12.977 1.75 1 98.75 63 LEU B O 1
ATOM 2757 N N . TYR B 1 64 ? 1.109 14.328 2.145 1 98.94 64 TYR B N 1
ATOM 2758 C CA . TYR B 1 64 ? 0.758 14.578 3.539 1 98.94 64 TYR B CA 1
ATOM 2759 C C . TYR B 1 64 ? 0.625 16.062 3.812 1 98.94 64 TYR B C 1
ATOM 2761 O O . TYR B 1 64 ? 1.579 16.828 3.629 1 98.94 64 TYR B O 1
ATOM 2769 N N . ILE B 1 65 ? -0.531 16.469 4.184 1 98.94 65 ILE B N 1
ATOM 2770 C CA . ILE B 1 65 ? -0.849 17.875 4.398 1 98.94 65 ILE B CA 1
ATOM 2771 C C . ILE B 1 65 ? -1.386 18.078 5.812 1 98.94 65 ILE B C 1
ATOM 2773 O O . ILE B 1 65 ? -2.191 17.266 6.297 1 98.94 65 ILE B O 1
ATOM 2777 N N . LEU B 1 66 ? -0.958 19.078 6.473 1 98.88 66 LEU B N 1
ATOM 2778 C CA . LEU B 1 66 ? -1.515 19.5 7.754 1 98.88 66 LEU B CA 1
ATOM 2779 C C . LEU B 1 66 ? -1.699 21.016 7.793 1 98.88 66 LEU B C 1
ATOM 2781 O O . LEU B 1 66 ? -0.8 21.766 7.406 1 98.88 66 LEU B O 1
ATOM 2785 N N . CYS B 1 67 ? -2.887 21.469 8.203 1 98.62 67 CYS B N 1
ATOM 2786 C CA . CYS B 1 67 ? -3.238 22.875 8.297 1 98.62 67 CYS B CA 1
ATOM 2787 C C . CYS B 1 67 ? -3.777 23.219 9.688 1 98.62 67 CYS B C 1
ATOM 2789 O O . CYS B 1 67 ? -4.555 22.453 10.258 1 98.62 67 CYS B O 1
ATOM 2791 N N . ASP B 1 68 ? -3.334 24.25 10.195 1 97.44 68 ASP B N 1
ATOM 2792 C CA . ASP B 1 68 ? -3.854 24.859 11.422 1 97.44 68 ASP B CA 1
ATOM 2793 C C . ASP B 1 68 ? -4.594 26.156 11.133 1 97.44 68 ASP B C 1
ATOM 2795 O O . ASP B 1 68 ? -3.965 27.188 10.875 1 97.44 68 ASP B O 1
ATOM 2799 N N . GLY B 1 69 ? -5.891 26.219 11.352 1 95.81 69 GLY B N 1
ATOM 2800 C CA . GLY B 1 69 ? -6.738 27.312 10.922 1 95.81 69 GLY B CA 1
ATOM 2801 C C . GLY B 1 69 ? -6.887 28.406 11.961 1 95.81 69 GLY B C 1
ATOM 2802 O O . GLY B 1 69 ? -6.812 28.141 13.164 1 95.81 69 GLY B O 1
ATOM 2803 N N . MET B 1 70 ? -7.145 29.656 11.422 1 90 70 MET B N 1
ATOM 2804 C CA . MET B 1 70 ? -7.426 30.812 12.258 1 90 70 MET B CA 1
ATOM 2805 C C . MET B 1 70 ? -8.547 31.656 11.656 1 90 70 MET B C 1
ATOM 2807 O O . MET B 1 70 ? -8.797 31.594 10.445 1 90 70 MET B O 1
ATOM 2811 N N . GLY B 1 71 ? -9.195 32.562 12.375 1 81.19 71 GLY B N 1
ATOM 2812 C CA . GLY B 1 71 ? -10.219 33.5 11.883 1 81.19 71 GLY B CA 1
ATOM 2813 C C . GLY B 1 71 ? -11.531 33.375 12.633 1 81.19 71 GLY B C 1
ATOM 2814 O O . GLY B 1 71 ? -12.594 33.625 12.078 1 81.19 71 GLY B O 1
ATOM 2815 N N . GLY B 1 72 ? -11.484 33.031 13.867 1 72.75 72 GLY B N 1
ATOM 2816 C CA . GLY B 1 72 ? -12.672 32.906 14.695 1 72.75 72 GLY B CA 1
ATOM 2817 C C . GLY B 1 72 ? -13.352 31.578 14.562 1 72.75 72 GLY B C 1
ATOM 2818 O O . GLY B 1 72 ? -12.742 30.609 14.102 1 72.75 72 GLY B O 1
ATOM 2819 N N . HIS B 1 73 ? -14.562 31.422 15.086 1 63.53 73 HIS B N 1
ATOM 2820 C CA . HIS B 1 73 ? -15.258 30.141 15.258 1 63.53 73 HIS B CA 1
ATOM 2821 C C . HIS B 1 73 ? -15.312 29.359 13.953 1 63.53 73 HIS B C 1
ATOM 2823 O O . HIS B 1 73 ? -14.602 28.359 13.797 1 63.53 73 HIS B O 1
ATOM 2829 N N . ALA B 1 74 ? -16 29.859 13.062 1 73.62 74 ALA B N 1
ATOM 2830 C CA . ALA B 1 74 ? -16.297 29.078 11.875 1 73.62 74 ALA B CA 1
ATOM 2831 C C . ALA B 1 74 ? -15.273 29.312 10.773 1 73.62 74 ALA B C 1
ATOM 2833 O O . ALA B 1 74 ? -15.078 28.469 9.898 1 73.62 74 ALA B O 1
ATOM 2834 N N . GLY B 1 75 ? -14.383 30.266 11.008 1 86.62 75 GLY B N 1
ATOM 2835 C CA . GLY B 1 75 ? -13.5 30.672 9.922 1 86.62 75 GLY B CA 1
ATOM 2836 C C . GLY B 1 75 ? -12.258 29.797 9.812 1 86.62 75 GLY B C 1
ATOM 2837 O O . GLY B 1 75 ? -11.891 29.375 8.711 1 86.62 75 GLY B O 1
ATOM 2838 N N . GLY B 1 76 ? -11.672 29.438 10.914 1 92.12 76 GLY B N 1
ATOM 2839 C CA . GLY B 1 76 ? -10.461 28.641 10.898 1 92.12 76 GLY B CA 1
ATOM 2840 C C . GLY B 1 76 ? -10.672 27.234 10.375 1 92.12 76 GLY B C 1
ATOM 2841 O O . GLY B 1 76 ? -9.852 26.719 9.602 1 92.12 76 GLY B O 1
ATOM 2842 N N . ASP B 1 77 ? -11.789 26.672 10.797 1 92.5 77 ASP B N 1
ATOM 2843 C CA . ASP B 1 77 ? -12.156 25.344 10.352 1 92.5 77 ASP B CA 1
ATOM 2844 C C . ASP B 1 77 ? -12.367 25.297 8.836 1 92.5 77 ASP B C 1
ATOM 2846 O O . ASP B 1 77 ? -11.867 24.391 8.156 1 92.5 77 ASP B O 1
ATOM 2850 N N . GLU B 1 78 ? -13 26.219 8.375 1 94.25 78 GLU B N 1
ATOM 2851 C CA . GLU B 1 78 ? -13.258 26.312 6.941 1 94.25 78 GLU B CA 1
ATOM 2852 C C . GLU B 1 78 ? -11.961 26.531 6.16 1 94.25 78 GLU B C 1
ATOM 2854 O O . GLU B 1 78 ? -11.75 25.891 5.125 1 94.25 78 GLU B O 1
ATOM 2859 N N . ALA B 1 79 ? -11.117 27.375 6.629 1 97 79 ALA B N 1
ATOM 2860 C CA . ALA B 1 79 ? -9.867 27.719 5.949 1 97 79 ALA B CA 1
ATOM 2861 C C . ALA B 1 79 ? -8.961 26.5 5.832 1 97 79 ALA B C 1
ATOM 2863 O O . ALA B 1 79 ? -8.43 26.203 4.754 1 97 79 ALA B O 1
ATOM 2864 N N . SER B 1 80 ? -8.781 25.781 6.91 1 97.94 80 SER B N 1
ATOM 2865 C CA . SER B 1 80 ? -7.895 24.625 6.918 1 97.94 80 SER B CA 1
ATOM 2866 C C . SER B 1 80 ? -8.398 23.531 5.984 1 97.94 80 SER B C 1
ATOM 2868 O O . SER B 1 80 ? -7.625 22.938 5.227 1 97.94 80 SER B O 1
ATOM 2870 N N . GLN B 1 81 ? -9.703 23.297 5.984 1 97.5 81 GLN B N 1
ATOM 2871 C CA . GLN B 1 81 ? -10.289 22.266 5.117 1 97.5 81 GLN B CA 1
ATOM 2872 C C . GLN B 1 81 ? -10.195 22.672 3.65 1 97.5 81 GLN B C 1
ATOM 2874 O O . GLN B 1 81 ? -9.805 21.875 2.803 1 97.5 81 GLN B O 1
ATOM 2879 N N . LEU B 1 82 ? -10.539 23.906 3.436 1 97.75 82 LEU B N 1
ATOM 2880 C CA . LEU B 1 82 ? -10.516 24.422 2.068 1 97.75 82 LEU B CA 1
ATOM 2881 C C . LEU B 1 82 ? -9.102 24.359 1.489 1 97.75 82 LEU B C 1
ATOM 2883 O O . LEU B 1 82 ? -8.914 23.891 0.361 1 97.75 82 LEU B O 1
ATOM 2887 N N . ALA B 1 83 ? -8.125 24.781 2.234 1 98.44 83 ALA B N 1
ATOM 2888 C CA . ALA B 1 83 ? -6.734 24.75 1.791 1 98.44 83 ALA B CA 1
ATOM 2889 C C . ALA B 1 83 ? -6.285 23.312 1.483 1 98.44 83 ALA B C 1
ATOM 2891 O O . ALA B 1 83 ? -5.703 23.062 0.428 1 98.44 83 ALA B O 1
ATOM 2892 N N . THR B 1 84 ? -6.582 22.422 2.377 1 98.62 84 THR B N 1
ATOM 2893 C CA . THR B 1 84 ? -6.168 21.016 2.254 1 98.62 84 THR B CA 1
ATOM 2894 C C . THR B 1 84 ? -6.766 20.391 1.002 1 98.62 84 THR B C 1
ATOM 2896 O O . THR B 1 84 ? -6.047 19.781 0.208 1 98.62 84 THR B O 1
ATOM 2899 N N . HIS B 1 85 ? -8.039 20.594 0.789 1 98.19 85 HIS B N 1
ATOM 2900 C CA . HIS B 1 85 ? -8.734 19.969 -0.331 1 98.19 85 HIS B CA 1
ATOM 2901 C C . HIS B 1 85 ? -8.242 20.531 -1.663 1 98.19 85 HIS B C 1
ATOM 2903 O O . HIS B 1 85 ? -7.996 19.781 -2.605 1 98.19 85 HIS B O 1
ATOM 2909 N N . LYS B 1 86 ? -8.102 21.844 -1.725 1 98.5 86 LYS B N 1
ATOM 2910 C CA . LYS B 1 86 ? -7.668 22.484 -2.967 1 98.5 86 LYS B CA 1
ATOM 2911 C C . LYS B 1 86 ? -6.242 22.078 -3.324 1 98.5 86 LYS B C 1
ATOM 2913 O O . LYS B 1 86 ? -5.953 21.75 -4.477 1 98.5 86 LYS B O 1
ATOM 2918 N N . LEU B 1 87 ? -5.438 22.078 -2.352 1 98.62 87 LEU B N 1
ATOM 2919 C CA . LEU B 1 87 ? -4.043 21.734 -2.592 1 98.62 87 LEU B CA 1
ATOM 2920 C C . LEU B 1 87 ? -3.908 20.266 -2.975 1 98.62 87 LEU B C 1
ATOM 2922 O O . LEU B 1 87 ? -3.209 19.922 -3.934 1 98.62 87 LEU B O 1
ATOM 2926 N N . ALA B 1 88 ? -4.562 19.391 -2.232 1 98.62 88 ALA B N 1
ATOM 2927 C CA . ALA B 1 88 ? -4.5 17.953 -2.504 1 98.62 88 ALA B CA 1
ATOM 2928 C C . ALA B 1 88 ? -4.961 17.641 -3.928 1 98.62 88 ALA B C 1
ATOM 2930 O O . ALA B 1 88 ? -4.281 16.922 -4.664 1 98.62 88 ALA B O 1
ATOM 2931 N N . SER B 1 89 ? -6.082 18.188 -4.297 1 98.19 89 SER B N 1
ATOM 2932 C CA . SER B 1 89 ? -6.629 17.953 -5.633 1 98.19 89 SER B CA 1
ATOM 2933 C C . SER B 1 89 ? -5.656 18.422 -6.711 1 98.19 89 SER B C 1
ATOM 2935 O O . SER B 1 89 ? -5.402 17.703 -7.68 1 98.19 89 SER B O 1
ATOM 2937 N N . TYR B 1 90 ? -5.105 19.609 -6.512 1 98.44 90 TYR B N 1
ATOM 2938 C CA . TYR B 1 90 ? -4.191 20.188 -7.496 1 98.44 90 TYR B CA 1
ATOM 2939 C C . TYR B 1 90 ? -2.951 19.312 -7.656 1 98.44 90 TYR B C 1
ATOM 2941 O O . TYR B 1 90 ? -2.572 18.953 -8.781 1 98.44 90 TYR B O 1
ATOM 2949 N N . LEU B 1 91 ? -2.324 18.938 -6.543 1 98.12 91 LEU B N 1
ATOM 2950 C CA . LEU B 1 91 ? -1.062 18.219 -6.594 1 98.12 91 LEU B CA 1
ATOM 2951 C C . LEU B 1 91 ? -1.271 16.812 -7.141 1 98.12 91 LEU B C 1
ATOM 2953 O O . LEU B 1 91 ? -0.433 16.297 -7.887 1 98.12 91 LEU B O 1
ATOM 2957 N N . LEU B 1 92 ? -2.355 16.188 -6.789 1 96.25 92 LEU B N 1
ATOM 2958 C CA . LEU B 1 92 ? -2.625 14.844 -7.293 1 96.25 92 LEU B CA 1
ATOM 2959 C C . LEU B 1 92 ? -2.871 14.867 -8.797 1 96.25 92 LEU B C 1
ATOM 2961 O O . LEU B 1 92 ? -2.484 13.938 -9.508 1 96.25 92 LEU B O 1
ATOM 2965 N N . ASP B 1 93 ? -3.469 15.898 -9.273 1 95.94 93 ASP B N 1
ATOM 2966 C CA . ASP B 1 93 ? -3.764 16.031 -10.695 1 95.94 93 ASP B CA 1
ATOM 2967 C C . ASP B 1 93 ? -2.498 16.344 -11.492 1 95.94 93 ASP B C 1
ATOM 2969 O O . ASP B 1 93 ? -2.418 16.031 -12.688 1 95.94 93 ASP B O 1
ATOM 2973 N N . HIS B 1 94 ? -1.537 16.906 -10.836 1 96.44 94 HIS B N 1
ATOM 2974 C CA . HIS B 1 94 ? -0.366 17.375 -11.57 1 96.44 94 HIS B CA 1
ATOM 2975 C C . HIS B 1 94 ? 0.877 16.578 -11.195 1 96.44 94 HIS B C 1
ATOM 2977 O O . HIS B 1 94 ? 1.997 16.969 -11.531 1 96.44 94 HIS B O 1
ATOM 2983 N N . TRP B 1 95 ? 0.645 15.531 -10.461 1 94.38 95 TRP B N 1
ATOM 2984 C CA . TRP B 1 95 ? 1.746 14.656 -10.055 1 94.38 95 TRP B CA 1
ATOM 2985 C C . TRP B 1 95 ? 2.07 13.648 -11.156 1 94.38 95 TRP B C 1
ATOM 2987 O O . TRP B 1 95 ? 1.319 12.695 -11.367 1 94.38 95 TRP B O 1
ATOM 2997 N N . THR B 1 96 ? 3.158 13.883 -11.836 1 87.38 96 THR B N 1
ATOM 2998 C CA . THR B 1 96 ? 3.598 12.938 -12.852 1 87.38 96 THR B CA 1
ATOM 2999 C C . THR B 1 96 ? 4.109 11.648 -12.219 1 87.38 96 THR B C 1
ATOM 3001 O O . THR B 1 96 ? 4.855 11.688 -11.234 1 87.38 96 THR B O 1
ATOM 3004 N N . GLU B 1 97 ? 3.766 10.578 -12.789 1 82.75 97 GLU B N 1
ATOM 3005 C CA . GLU B 1 97 ? 4.16 9.289 -12.234 1 82.75 97 GLU B CA 1
ATOM 3006 C C . GLU B 1 97 ? 5.68 9.148 -12.195 1 82.75 97 GLU B C 1
ATOM 3008 O O . GLU B 1 97 ? 6.363 9.477 -13.164 1 82.75 97 GLU B O 1
ATOM 3013 N N . GLY B 1 98 ? 6.164 8.742 -11.078 1 85.88 98 GLY B N 1
ATOM 3014 C CA . GLY B 1 98 ? 7.551 8.328 -10.945 1 85.88 98 GLY B CA 1
ATOM 3015 C C . GLY B 1 98 ? 8.469 9.461 -10.508 1 85.88 98 GLY B C 1
ATOM 3016 O O . GLY B 1 98 ? 9.664 9.242 -10.289 1 85.88 98 GLY B O 1
ATOM 3017 N N . GLU B 1 99 ? 7.969 10.688 -10.492 1 91.44 99 GLU B N 1
ATOM 3018 C CA . GLU B 1 99 ? 8.82 11.797 -10.078 1 91.44 99 GLU B CA 1
ATOM 3019 C C . GLU B 1 99 ? 8.062 12.766 -9.172 1 91.44 99 GLU B C 1
ATOM 3021 O O . GLU B 1 99 ? 6.875 13.016 -9.375 1 91.44 99 GLU B O 1
ATOM 3026 N N . LEU B 1 100 ? 8.797 13.359 -8.297 1 96.12 100 LEU B N 1
ATOM 3027 C CA . LEU B 1 100 ? 8.195 14.406 -7.488 1 96.12 100 LEU B CA 1
ATOM 3028 C C . LEU B 1 100 ? 7.82 15.617 -8.344 1 96.12 100 LEU B C 1
ATOM 3030 O O . LEU B 1 100 ? 8.539 15.961 -9.281 1 96.12 100 LEU B O 1
ATOM 3034 N N . PRO B 1 101 ? 6.754 16.266 -7.969 1 96.56 101 PRO B N 1
ATOM 3035 C CA . PRO B 1 101 ? 6.492 17.547 -8.633 1 96.56 101 PRO B CA 1
ATOM 3036 C C . PRO B 1 101 ? 7.617 18.562 -8.438 1 96.56 101 PRO B C 1
ATOM 3038 O O . PRO B 1 101 ? 8.227 18.609 -7.363 1 96.56 101 PRO B O 1
ATOM 3041 N N . GLY B 1 102 ? 7.922 19.312 -9.414 1 96.5 102 GLY B N 1
ATOM 3042 C CA . GLY B 1 102 ? 8.891 20.391 -9.289 1 96.5 102 GLY B CA 1
ATOM 3043 C C . GLY B 1 102 ? 8.406 21.516 -8.391 1 96.5 102 GLY B C 1
ATOM 3044 O O . GLY B 1 102 ? 7.227 21.578 -8.039 1 96.5 102 GLY B O 1
ATOM 3045 N N . PRO B 1 103 ? 9.344 22.391 -8.062 1 96.81 103 PRO B N 1
ATOM 3046 C CA . PRO B 1 103 ? 8.977 23.469 -7.152 1 96.81 103 PRO B CA 1
ATOM 3047 C C . PRO B 1 103 ? 7.867 24.359 -7.711 1 96.81 103 PRO B C 1
ATOM 3049 O O . PRO B 1 103 ? 7.016 24.844 -6.957 1 96.81 103 PRO B O 1
ATOM 3052 N N . GLU B 1 104 ? 7.836 24.562 -8.992 1 96.44 104 GLU B N 1
ATOM 3053 C CA . GLU B 1 104 ? 6.832 25.422 -9.602 1 96.44 104 GLU B CA 1
ATOM 3054 C C . GLU B 1 104 ? 5.43 24.844 -9.445 1 96.44 104 GLU B C 1
ATOM 3056 O O . GLU B 1 104 ? 4.473 25.578 -9.18 1 96.44 104 GLU B O 1
ATOM 3061 N N . VAL B 1 105 ? 5.375 23.547 -9.648 1 97.56 105 VAL B N 1
ATOM 3062 C CA . VAL B 1 105 ? 4.086 22.859 -9.523 1 97.56 105 VAL B CA 1
ATOM 3063 C C . VAL B 1 105 ? 3.604 22.938 -8.078 1 97.56 105 VAL B C 1
ATOM 3065 O O . VAL B 1 105 ? 2.43 23.219 -7.82 1 97.56 105 VAL B O 1
ATOM 3068 N N . ILE B 1 106 ? 4.488 22.703 -7.121 1 98 106 ILE B N 1
ATOM 3069 C CA . ILE B 1 106 ? 4.148 22.734 -5.703 1 98 106 ILE B CA 1
ATOM 3070 C C . ILE B 1 106 ? 3.709 24.141 -5.309 1 98 106 ILE B C 1
ATOM 3072 O O . ILE B 1 106 ? 2.674 24.312 -4.66 1 98 106 ILE B O 1
ATOM 3076 N N . GLN B 1 107 ? 4.449 25.141 -5.77 1 97.44 107 GLN B N 1
ATOM 3077 C CA . GLN B 1 107 ? 4.145 26.531 -5.457 1 97.44 107 GLN B CA 1
ATOM 3078 C C . GLN B 1 107 ? 2.809 26.953 -6.062 1 97.44 107 GLN B C 1
ATOM 3080 O O . GLN B 1 107 ? 2.023 27.656 -5.422 1 97.44 107 GLN B O 1
ATOM 3085 N N . ALA B 1 108 ? 2.574 26.516 -7.254 1 97.25 108 ALA B N 1
ATOM 3086 C CA . ALA B 1 108 ? 1.297 26.812 -7.902 1 97.25 108 ALA B CA 1
ATOM 3087 C C . ALA B 1 108 ? 0.134 26.219 -7.113 1 97.25 108 ALA B C 1
ATOM 3089 O O . ALA B 1 108 ? -0.916 26.844 -6.969 1 97.25 108 ALA B O 1
ATOM 3090 N N . GLY B 1 109 ? 0.351 25 -6.648 1 98.25 109 GLY B N 1
ATOM 3091 C CA . GLY B 1 109 ? -0.679 24.375 -5.832 1 98.25 109 GLY B CA 1
ATOM 3092 C C . GLY B 1 109 ? -0.988 25.156 -4.566 1 98.25 109 GLY B C 1
ATOM 3093 O O . GLY B 1 109 ? -2.154 25.344 -4.215 1 98.25 109 GLY B O 1
ATOM 3094 N N . VAL B 1 110 ? 0.053 25.594 -3.889 1 98.31 110 VAL B N 1
ATOM 3095 C CA . VAL B 1 110 ? -0.131 26.406 -2.684 1 98.31 110 VAL B CA 1
ATOM 3096 C C . VAL B 1 110 ? -0.853 27.703 -3.031 1 98.31 110 VAL B C 1
ATOM 3098 O O . VAL B 1 110 ? -1.712 28.156 -2.277 1 98.31 110 VAL B O 1
ATOM 3101 N N . GLY B 1 111 ? -0.488 28.297 -4.164 1 97.75 111 GLY B N 1
ATOM 3102 C CA . GLY B 1 111 ? -1.169 29.484 -4.637 1 97.75 111 GLY B CA 1
ATOM 3103 C C . GLY B 1 111 ? -2.658 29.281 -4.844 1 97.75 111 GLY B C 1
ATOM 3104 O O . GLY B 1 111 ? -3.465 30.141 -4.469 1 97.75 111 GLY B O 1
ATOM 3105 N N . VAL B 1 112 ? -2.996 28.172 -5.43 1 97.62 112 VAL B N 1
ATOM 3106 C CA . VAL B 1 112 ? -4.395 27.828 -5.664 1 97.62 112 VAL B CA 1
ATOM 3107 C C . VAL B 1 112 ? -5.137 27.75 -4.332 1 97.62 112 VAL B C 1
ATOM 3109 O O . VAL B 1 112 ? -6.25 28.266 -4.199 1 97.62 112 VAL B O 1
ATOM 3112 N N . ALA B 1 113 ? -4.516 27.094 -3.367 1 98.19 113 ALA B N 1
ATOM 3113 C CA . ALA B 1 113 ? -5.109 26.984 -2.037 1 98.19 113 ALA B CA 1
ATOM 3114 C C . ALA B 1 113 ? -5.27 28.359 -1.392 1 98.19 113 ALA B C 1
ATOM 3116 O O . ALA B 1 113 ? -6.316 28.656 -0.812 1 98.19 113 ALA B O 1
ATOM 3117 N N . ASN B 1 114 ? -4.277 29.203 -1.471 1 98.12 114 ASN B N 1
ATOM 3118 C CA . ASN B 1 114 ? -4.332 30.547 -0.925 1 98.12 114 ASN B CA 1
ATOM 3119 C C . ASN B 1 114 ? -5.465 31.359 -1.545 1 98.12 114 ASN B C 1
ATOM 3121 O O . ASN B 1 114 ? -6.246 32 -0.83 1 98.12 114 ASN B O 1
ATOM 3125 N N . GLN B 1 115 ? -5.52 31.297 -2.854 1 97.12 115 GLN B N 1
ATOM 3126 C CA . GLN B 1 115 ? -6.508 32.094 -3.584 1 97.12 115 GLN B CA 1
ATOM 3127 C C . GLN B 1 115 ? -7.93 31.672 -3.215 1 97.12 115 GLN B C 1
ATOM 3129 O O . GLN B 1 115 ? -8.828 32.531 -3.148 1 97.12 115 GLN B O 1
ATOM 3134 N N . ALA B 1 116 ? -8.086 30.422 -2.99 1 97.44 116 ALA B N 1
ATOM 3135 C CA . ALA B 1 116 ? -9.406 29.938 -2.609 1 97.44 116 ALA B CA 1
ATOM 3136 C C . ALA B 1 116 ? -9.867 30.578 -1.301 1 97.44 116 ALA B C 1
ATOM 3138 O O . ALA B 1 116 ? -11.016 31.016 -1.187 1 97.44 116 ALA B O 1
ATOM 3139 N N . ILE B 1 117 ? -9.008 30.625 -0.332 1 96.88 117 ILE B N 1
ATOM 3140 C CA . ILE B 1 117 ? -9.344 31.219 0.958 1 96.88 117 ILE B CA 1
ATOM 3141 C C . ILE B 1 117 ? -9.5 32.75 0.808 1 96.88 117 ILE B C 1
ATOM 3143 O O . ILE B 1 117 ? -10.43 33.344 1.361 1 96.88 117 ILE B O 1
ATOM 3147 N N . TYR B 1 118 ? -8.648 33.312 0.055 1 95.94 118 TYR B N 1
ATOM 3148 C CA . TYR B 1 118 ? -8.672 34.75 -0.172 1 95.94 118 TYR B CA 1
ATOM 3149 C C . TYR B 1 118 ? -10.008 35.188 -0.764 1 95.94 118 TYR B C 1
ATOM 3151 O O . TYR B 1 118 ? -10.625 36.156 -0.285 1 95.94 118 TYR B O 1
ATOM 3159 N N . LEU B 1 119 ? -10.383 34.5 -1.76 1 95.75 119 LEU B N 1
ATOM 3160 C CA . LEU B 1 119 ? -11.633 34.844 -2.438 1 95.75 119 LEU B CA 1
ATOM 3161 C C . LEU B 1 119 ? -12.82 34.656 -1.504 1 95.75 119 LEU B C 1
ATOM 3163 O O . LEU B 1 119 ? -13.781 35.438 -1.542 1 95.75 119 LEU B O 1
ATOM 3167 N N . ARG B 1 120 ? -12.734 33.625 -0.703 1 94.25 120 ARG B N 1
ATOM 3168 C CA . ARG B 1 120 ? -13.797 33.406 0.277 1 94.25 120 ARG B CA 1
ATOM 3169 C C . ARG B 1 120 ? -13.875 34.562 1.269 1 94.25 120 ARG B C 1
ATOM 3171 O O . ARG B 1 120 ? -14.969 35 1.64 1 94.25 120 ARG B O 1
ATOM 3178 N N . ASN B 1 121 ? -12.75 35.062 1.748 1 94.62 121 ASN B N 1
ATOM 3179 C CA . ASN B 1 121 ? -12.695 36.219 2.615 1 94.62 121 ASN B CA 1
ATOM 3180 C C . ASN B 1 121 ? -13.344 37.438 1.958 1 94.62 121 ASN B C 1
ATOM 3182 O O . ASN B 1 121 ? -14.094 38.188 2.604 1 94.62 121 ASN B O 1
ATOM 3186 N N . GLU B 1 122 ? -13.062 37.625 0.718 1 93.69 122 GLU B N 1
ATOM 3187 C CA . GLU B 1 122 ? -13.617 38.75 -0.022 1 93.69 122 GLU B CA 1
ATOM 3188 C C . GLU B 1 122 ? -15.133 38.625 -0.176 1 93.69 122 GLU B C 1
ATOM 3190 O O . GLU B 1 122 ? -15.867 39.594 0.007 1 93.69 122 GLU B O 1
ATOM 3195 N N . GLU B 1 123 ? -15.523 37.438 -0.489 1 93.62 123 GLU B N 1
ATOM 3196 C CA . GLU B 1 123 ? -16.938 37.188 -0.698 1 93.62 123 GLU B CA 1
ATOM 3197 C C . GLU B 1 123 ? -17.75 37.438 0.579 1 93.62 123 GLU B C 1
ATOM 3199 O O . GLU B 1 123 ? -18.875 37.906 0.526 1 93.62 123 GLU B O 1
ATOM 3204 N N . GLU B 1 124 ? -17.156 37.094 1.671 1 91.12 124 GLU B N 1
ATOM 3205 C CA . GLU B 1 124 ? -17.875 37.188 2.941 1 91.12 124 GLU B CA 1
ATOM 3206 C C . GLU B 1 124 ? -17.562 38.5 3.645 1 91.12 124 GLU B C 1
ATOM 3208 O O . GLU B 1 124 ? -17.969 38.719 4.793 1 91.12 124 GLU B O 1
ATOM 3213 N N . TYR B 1 125 ? -16.812 39.375 3.047 1 91 125 TYR B N 1
ATOM 3214 C CA . TYR B 1 125 ? -16.453 40.688 3.518 1 91 125 TYR B CA 1
ATOM 3215 C C . TYR B 1 125 ? -15.773 40.625 4.875 1 91 125 TYR B C 1
ATOM 3217 O O . TYR B 1 125 ? -16.078 41.438 5.773 1 91 125 TYR B O 1
ATOM 3225 N N . ARG B 1 126 ? -14.961 39.594 4.973 1 87.19 126 ARG B N 1
ATOM 3226 C CA . ARG B 1 126 ? -14.156 39.5 6.184 1 87.19 126 ARG B CA 1
ATOM 3227 C C . ARG B 1 126 ? -12.977 40.469 6.133 1 87.19 126 ARG B C 1
ATOM 3229 O O . ARG B 1 126 ? -12.289 40.562 5.113 1 87.19 126 ARG B O 1
ATOM 3236 N N . ARG B 1 127 ? -12.852 41.219 7.309 1 83.5 127 ARG B N 1
ATOM 3237 C CA . ARG B 1 127 ? -11.789 42.219 7.305 1 83.5 127 ARG B CA 1
ATOM 3238 C C . ARG B 1 127 ? -10.93 42.125 8.562 1 83.5 127 ARG B C 1
ATOM 3240 O O . ARG B 1 127 ? -11.375 41.594 9.578 1 83.5 127 ARG B O 1
ATOM 3247 N N . GLY B 1 128 ? -9.68 42.562 8.312 1 79.19 128 GLY B N 1
ATOM 3248 C CA . GLY B 1 128 ? -8.75 42.594 9.43 1 79.19 128 GLY B CA 1
ATOM 3249 C C . GLY B 1 128 ? -8.562 41.25 10.117 1 79.19 128 GLY B C 1
ATOM 3250 O O . GLY B 1 128 ? -8.266 40.25 9.461 1 79.19 128 GLY B O 1
ATOM 3251 N N . LYS B 1 129 ? -8.859 41.25 11.422 1 75.06 129 LYS B N 1
ATOM 3252 C CA . LYS B 1 129 ? -8.648 40.062 12.25 1 75.06 129 LYS B CA 1
ATOM 3253 C C . LYS B 1 129 ? -9.727 39 11.992 1 75.06 129 LYS B C 1
ATOM 3255 O O . LYS B 1 129 ? -9.586 37.844 12.398 1 75.06 129 LYS B O 1
ATOM 3260 N N . GLY B 1 130 ? -10.672 39.438 11.289 1 81.62 130 GLY B N 1
ATOM 3261 C CA . GLY B 1 130 ? -11.773 38.531 10.992 1 81.62 130 GLY B CA 1
ATOM 3262 C C . GLY B 1 130 ? -11.523 37.656 9.773 1 81.62 130 GLY B C 1
ATOM 3263 O O . GLY B 1 130 ? -12.289 36.75 9.484 1 81.62 130 GLY B O 1
ATOM 3264 N N . ARG B 1 131 ? -10.453 38 9.062 1 89.56 131 ARG B N 1
ATOM 3265 C CA . ARG B 1 131 ? -10.141 37.188 7.883 1 89.56 131 ARG B CA 1
ATOM 3266 C C . ARG B 1 131 ? -9.656 35.812 8.273 1 89.56 131 ARG B C 1
ATOM 3268 O O . ARG B 1 131 ? -8.859 35.656 9.203 1 89.56 131 ARG B O 1
ATOM 3275 N N . MET B 1 132 ? -10.25 34.906 7.547 1 93.56 132 MET B N 1
ATOM 3276 C CA . MET B 1 132 ? -9.828 33.531 7.848 1 93.56 132 MET B CA 1
ATOM 3277 C C . MET B 1 132 ? -8.516 33.219 7.152 1 93.56 132 MET B C 1
ATOM 3279 O O . MET B 1 132 ? -8.203 33.781 6.098 1 93.56 132 MET B O 1
ATOM 3283 N N . GLY B 1 133 ? -7.73 32.375 7.758 1 96.25 133 GLY B N 1
ATOM 3284 C CA . GLY B 1 133 ? -6.469 31.875 7.234 1 96.25 133 GLY B CA 1
ATOM 3285 C C . GLY B 1 133 ? -6.031 30.562 7.859 1 96.25 133 GLY B C 1
ATOM 3286 O O . GLY B 1 133 ? -6.734 30.016 8.711 1 96.25 133 GLY B O 1
ATOM 3287 N N . THR B 1 134 ? -4.969 30.031 7.402 1 97.56 134 THR B N 1
ATOM 3288 C CA . THR B 1 134 ? -4.453 28.781 7.961 1 97.56 134 THR B CA 1
ATOM 3289 C C . THR B 1 134 ? -2.953 28.656 7.715 1 97.56 134 THR B C 1
ATOM 3291 O O . THR B 1 134 ? -2.414 29.281 6.797 1 97.56 134 THR B O 1
ATOM 3294 N N . THR B 1 135 ? -2.295 27.922 8.57 1 98.19 135 THR B N 1
ATOM 3295 C CA . THR B 1 135 ? -0.943 27.469 8.266 1 98.19 135 THR B CA 1
ATOM 3296 C C . THR B 1 135 ? -0.974 26.328 7.258 1 98.19 135 THR B C 1
ATOM 3298 O O . THR B 1 135 ? -2.047 25.875 6.855 1 98.19 135 THR B O 1
ATOM 3301 N N . LEU B 1 136 ? 0.173 25.922 6.832 1 98.56 136 LEU B N 1
ATOM 3302 C CA . LEU B 1 136 ? 0.302 24.797 5.91 1 98.56 136 LEU B CA 1
ATOM 3303 C C . LEU B 1 136 ? 1.662 24.125 6.059 1 98.56 136 LEU B C 1
ATOM 3305 O O . LEU B 1 136 ? 2.697 24.797 6.039 1 98.56 136 LEU B O 1
ATOM 3309 N N . VAL B 1 137 ? 1.649 22.844 6.254 1 98.75 137 VAL B N 1
ATOM 3310 C CA . VAL B 1 137 ? 2.844 22.047 6.008 1 98.75 137 VAL B CA 1
ATOM 3311 C C . VAL B 1 137 ? 2.5 20.875 5.086 1 98.75 137 VAL B C 1
ATOM 3313 O O . VAL B 1 137 ? 1.439 20.266 5.219 1 98.75 137 VAL B O 1
ATOM 3316 N N . VAL B 1 138 ? 3.408 20.625 4.152 1 98.69 138 VAL B N 1
ATOM 3317 C CA . VAL B 1 138 ? 3.199 19.578 3.158 1 98.69 138 VAL B CA 1
ATOM 3318 C C . VAL B 1 138 ? 4.473 18.75 3.004 1 98.69 138 VAL B C 1
ATOM 3320 O O . VAL B 1 138 ? 5.574 19.312 2.945 1 98.69 138 VAL B O 1
ATOM 3323 N N . ALA B 1 139 ? 4.316 17.469 2.979 1 98.88 139 ALA B N 1
ATOM 3324 C CA . ALA B 1 139 ? 5.383 16.562 2.578 1 98.88 139 ALA B CA 1
ATOM 3325 C C . ALA B 1 139 ? 4.93 15.664 1.427 1 98.88 139 ALA B C 1
ATOM 3327 O O . ALA B 1 139 ? 3.844 15.086 1.472 1 98.88 139 ALA B O 1
ATOM 3328 N N . LEU B 1 140 ? 5.695 15.664 0.406 1 98.75 140 LEU B N 1
ATOM 3329 C CA . LEU B 1 140 ? 5.52 14.75 -0.712 1 98.75 140 LEU B CA 1
ATOM 3330 C C . LEU B 1 140 ? 6.621 13.695 -0.73 1 98.75 140 LEU B C 1
ATOM 3332 O O . LEU B 1 140 ? 7.801 14.023 -0.596 1 98.75 140 LEU B O 1
ATOM 3336 N N . VAL B 1 141 ? 6.199 12.469 -0.891 1 98.5 141 VAL B N 1
ATOM 3337 C CA . VAL B 1 141 ? 7.168 11.383 -0.954 1 98.5 141 VAL B CA 1
ATOM 3338 C C . VAL B 1 141 ? 7.008 10.617 -2.27 1 98.5 141 VAL B C 1
ATOM 3340 O O . VAL B 1 141 ? 5.895 10.242 -2.645 1 98.5 141 VAL B O 1
ATOM 3343 N N . GLN B 1 142 ? 8.031 10.492 -2.979 1 97.88 142 GLN B N 1
ATOM 3344 C CA . GLN B 1 142 ? 8.148 9.586 -4.117 1 97.88 142 GLN B CA 1
ATOM 3345 C C . GLN B 1 142 ? 9.297 8.602 -3.918 1 97.88 142 GLN B C 1
ATOM 3347 O O . GLN B 1 142 ? 10.461 8.953 -4.098 1 97.88 142 GLN B O 1
ATOM 3352 N N . ASP B 1 143 ? 8.898 7.375 -3.621 1 95.94 143 ASP B N 1
ATOM 3353 C CA . ASP B 1 143 ? 9.891 6.375 -3.238 1 95.94 143 ASP B CA 1
ATOM 3354 C C . ASP B 1 143 ? 10.742 6.863 -2.066 1 95.94 143 ASP B C 1
ATOM 3356 O O . ASP B 1 143 ? 10.242 7.016 -0.952 1 95.94 143 ASP B O 1
ATOM 3360 N N . ASN B 1 144 ? 12.031 7.262 -2.32 1 95.56 144 ASN B N 1
ATOM 3361 C CA . ASN B 1 144 ? 12.836 7.73 -1.198 1 95.56 144 ASN B CA 1
ATOM 3362 C C . ASN B 1 144 ? 13.148 9.219 -1.315 1 95.56 144 ASN B C 1
ATOM 3364 O O . ASN B 1 144 ? 13.992 9.742 -0.586 1 95.56 144 ASN B O 1
ATOM 3368 N N . GLN B 1 145 ? 12.508 9.891 -2.258 1 97.25 145 GLN B N 1
ATOM 3369 C CA . GLN B 1 145 ? 12.648 11.336 -2.426 1 97.25 145 GLN B CA 1
ATOM 3370 C C . GLN B 1 145 ? 11.531 12.086 -1.704 1 97.25 145 GLN B C 1
ATOM 3372 O O . GLN B 1 145 ? 10.367 11.664 -1.746 1 97.25 145 GLN B O 1
ATOM 3377 N N . VAL B 1 146 ? 11.938 13.156 -1.1 1 98.44 146 VAL B N 1
ATOM 3378 C CA . VAL B 1 146 ? 10.977 13.906 -0.298 1 98.44 146 VAL B CA 1
ATOM 3379 C C . VAL B 1 146 ? 11.023 15.383 -0.671 1 98.44 146 VAL B C 1
ATOM 3381 O O . VAL B 1 146 ? 12.102 15.945 -0.877 1 98.44 146 VAL B O 1
ATOM 3384 N N . ALA B 1 147 ? 9.906 16 -0.821 1 98.69 147 ALA B N 1
ATOM 3385 C CA . ALA B 1 147 ? 9.773 17.453 -0.958 1 98.69 147 ALA B CA 1
ATOM 3386 C C . ALA B 1 147 ? 8.906 18.031 0.157 1 98.69 147 ALA B C 1
ATOM 3388 O O . ALA B 1 147 ? 7.883 17.453 0.522 1 98.69 147 ALA B O 1
ATOM 3389 N N . ILE B 1 148 ? 9.32 19.172 0.702 1 98.62 148 ILE B N 1
ATOM 3390 C CA . ILE B 1 148 ? 8.609 19.797 1.812 1 98.62 148 ILE B CA 1
ATOM 3391 C C . ILE B 1 148 ? 8.414 21.281 1.534 1 98.62 148 ILE B C 1
ATOM 3393 O O . ILE B 1 148 ? 9.336 21.953 1.05 1 98.62 148 ILE B O 1
ATOM 3397 N N . THR B 1 149 ? 7.305 21.812 1.806 1 98.44 149 THR B N 1
ATOM 3398 C CA . THR B 1 149 ? 7.059 23.25 1.86 1 98.44 149 THR B CA 1
ATOM 3399 C C . THR B 1 149 ? 6.105 23.594 3.002 1 98.44 149 THR B C 1
ATOM 3401 O O . THR B 1 149 ? 5.473 22.703 3.578 1 98.44 149 THR B O 1
ATOM 3404 N N . HIS B 1 150 ? 6.145 24.859 3.4 1 98.25 150 HIS B N 1
ATOM 3405 C CA . HIS B 1 150 ? 5.309 25.234 4.535 1 98.25 150 HIS B CA 1
ATOM 3406 C C . HIS B 1 150 ? 5 26.734 4.531 1 98.25 150 HIS B C 1
ATOM 3408 O O . HIS B 1 150 ? 5.688 27.5 3.863 1 98.25 150 HIS B O 1
ATOM 3414 N N . VAL B 1 151 ? 3.943 27.094 5.117 1 97.94 151 VAL B N 1
ATOM 3415 C CA . VAL B 1 151 ? 3.521 28.453 5.434 1 97.94 151 VAL B CA 1
ATOM 3416 C C . VAL B 1 151 ? 3.016 28.516 6.871 1 97.94 151 VAL B C 1
ATOM 3418 O O . VAL B 1 151 ? 2.145 27.75 7.266 1 97.94 151 VAL B O 1
ATOM 3421 N N . GLY B 1 152 ? 3.578 29.438 7.648 1 97.62 152 GLY B N 1
ATOM 3422 C CA . GLY B 1 152 ? 3.141 29.594 9.031 1 97.62 152 GLY B CA 1
ATOM 3423 C C . GLY B 1 152 ? 4.055 28.906 10.023 1 97.62 152 GLY B C 1
ATOM 3424 O O . GLY B 1 152 ? 5.277 28.922 9.867 1 97.62 152 GLY B O 1
ATOM 3425 N N . ASP B 1 153 ? 3.369 28.391 11.148 1 97.5 153 ASP B N 1
ATOM 3426 C CA . ASP B 1 153 ? 4.238 27.906 12.219 1 97.5 153 ASP B CA 1
ATOM 3427 C C . ASP B 1 153 ? 3.926 26.469 12.578 1 97.5 153 ASP B C 1
ATOM 3429 O O . ASP B 1 153 ? 4.344 25.969 13.625 1 97.5 153 ASP B O 1
ATOM 3433 N N . SER B 1 154 ? 3.064 25.797 11.719 1 98.31 154 SER B N 1
ATOM 3434 C CA . SER B 1 154 ? 3.082 24.328 11.812 1 98.31 154 SER B CA 1
ATOM 3435 C C . SER B 1 154 ? 4.438 23.766 11.398 1 98.31 154 SER B C 1
ATOM 3437 O O . SER B 1 154 ? 5.172 24.406 10.641 1 98.31 154 SER B O 1
ATOM 3439 N N . ARG B 1 155 ? 4.762 22.578 11.922 1 98.75 155 ARG B N 1
ATOM 3440 C CA . ARG B 1 155 ? 6.152 22.172 11.734 1 98.75 155 ARG B CA 1
ATOM 3441 C C . ARG B 1 155 ? 6.238 20.781 11.125 1 98.75 155 ARG B C 1
ATOM 3443 O O . ARG B 1 155 ? 5.309 19.984 11.25 1 98.75 155 ARG B O 1
ATOM 3450 N N . ILE B 1 156 ? 7.328 20.5 10.469 1 98.88 156 ILE B N 1
ATOM 3451 C CA . ILE B 1 156 ? 7.758 19.156 10.086 1 98.88 156 ILE B CA 1
ATOM 3452 C C . ILE B 1 156 ? 9.102 18.844 10.734 1 98.88 156 ILE B C 1
ATOM 3454 O O . ILE B 1 156 ? 10.047 19.625 10.633 1 98.88 156 ILE B O 1
ATOM 3458 N N . TYR B 1 157 ? 9.117 17.75 11.398 1 98.88 157 TYR B N 1
ATOM 3459 C CA . TYR B 1 157 ? 10.352 17.203 11.945 1 98.88 157 TYR B CA 1
ATOM 3460 C C . TYR B 1 157 ? 10.773 15.953 11.18 1 98.88 157 TYR B C 1
ATOM 3462 O O . TYR B 1 157 ? 9.922 15.188 10.711 1 98.88 157 TYR B O 1
ATOM 3470 N N . ARG B 1 158 ? 12.055 15.781 11.102 1 98.81 158 ARG B N 1
ATOM 3471 C CA . ARG B 1 158 ? 12.648 14.555 10.57 1 98.81 158 ARG B CA 1
ATOM 3472 C C . ARG B 1 158 ? 13.461 13.836 11.641 1 98.81 158 ARG B C 1
ATOM 3474 O O . ARG B 1 158 ? 14.258 14.453 12.352 1 98.81 158 ARG B O 1
ATOM 3481 N N . ILE B 1 159 ? 13.25 12.602 11.766 1 98.69 159 ILE B N 1
ATOM 3482 C CA . ILE B 1 159 ? 13.984 11.781 12.727 1 98.69 159 ILE B CA 1
ATOM 3483 C C . ILE B 1 159 ? 14.711 10.656 12.008 1 98.69 159 ILE B C 1
ATOM 3485 O O . ILE B 1 159 ? 14.094 9.891 11.25 1 98.69 159 ILE B O 1
ATOM 3489 N N . THR B 1 160 ? 15.984 10.531 12.195 1 97.88 160 THR B N 1
ATOM 3490 C CA . THR B 1 160 ? 16.812 9.445 11.695 1 97.88 160 THR B CA 1
ATOM 3491 C C . THR B 1 160 ? 17.75 8.93 12.781 1 97.88 160 THR B C 1
ATOM 3493 O O . THR B 1 160 ? 17.922 9.586 13.812 1 97.88 160 THR B O 1
ATOM 3496 N N . GLN B 1 161 ? 18.25 7.762 12.516 1 96.06 161 GLN B N 1
ATOM 3497 C CA . GLN B 1 161 ? 19.219 7.23 13.477 1 96.06 161 GLN B CA 1
ATOM 3498 C C . GLN B 1 161 ? 20.5 8.062 13.477 1 96.06 161 GLN B C 1
ATOM 3500 O O . GLN B 1 161 ? 21.078 8.312 14.539 1 96.06 161 GLN B O 1
ATOM 3505 N N . SER B 1 162 ? 20.969 8.555 12.398 1 96.5 162 SER B N 1
ATOM 3506 C CA . SER B 1 162 ? 22.25 9.234 12.25 1 96.5 162 SER B CA 1
ATOM 3507 C C . SER B 1 162 ? 22.188 10.656 12.781 1 96.5 162 SER B C 1
ATOM 3509 O O . SER B 1 162 ? 23.125 11.133 13.422 1 96.5 162 SER B O 1
ATOM 3511 N N . GLU B 1 163 ? 21.062 11.391 12.562 1 97.38 163 GLU B N 1
ATOM 3512 C CA . GLU B 1 163 ? 21.031 12.82 12.859 1 97.38 163 GLU B CA 1
ATOM 3513 C C . GLU B 1 163 ? 20.109 13.109 14.039 1 97.38 163 GLU B C 1
ATOM 3515 O O . GLU B 1 163 ? 20.125 14.211 14.594 1 97.38 163 GLU B O 1
ATOM 3520 N N . GLY B 1 164 ? 19.312 12.062 14.383 1 98 164 GLY B N 1
ATOM 3521 C CA . GLY B 1 164 ? 18.328 12.32 15.414 1 98 164 GLY B CA 1
ATOM 3522 C C . GLY B 1 164 ? 17.172 13.18 14.93 1 98 164 GLY B C 1
ATOM 3523 O O . GLY B 1 164 ? 16.688 13 13.812 1 98 164 GLY B O 1
ATOM 3524 N N . LEU B 1 165 ? 16.688 14.062 15.875 1 98.62 165 LEU B N 1
ATOM 3525 C CA . LEU B 1 165 ? 15.555 14.922 15.555 1 98.62 165 LEU B CA 1
ATOM 3526 C C . LEU B 1 165 ? 16.031 16.234 14.922 1 98.62 165 LEU B C 1
ATOM 3528 O O . LEU B 1 165 ? 16.922 16.891 15.453 1 98.62 165 LEU B O 1
ATOM 3532 N N . LYS B 1 166 ? 15.453 16.578 13.789 1 98.5 166 LYS B N 1
ATOM 3533 C CA . LYS B 1 166 ? 15.719 17.844 13.125 1 98.5 166 LYS B CA 1
ATOM 3534 C C . LYS B 1 166 ? 14.422 18.516 12.68 1 98.5 166 LYS B C 1
ATOM 3536 O O . LYS B 1 166 ? 13.586 17.891 12.023 1 98.5 166 LYS B O 1
ATOM 3541 N N . GLN B 1 167 ? 14.242 19.719 13.07 1 98.38 167 GLN B N 1
ATOM 3542 C CA . GLN B 1 167 ? 13.141 20.5 12.508 1 98.38 167 GLN B CA 1
ATOM 3543 C C . GLN B 1 167 ? 13.469 20.969 11.094 1 98.38 167 GLN B C 1
ATOM 3545 O O . GLN B 1 167 ? 14.453 21.672 10.883 1 98.38 167 GLN B O 1
ATOM 3550 N N . ILE B 1 168 ? 12.641 20.656 10.172 1 98 168 ILE B N 1
ATOM 3551 C CA . ILE B 1 168 ? 12.914 20.969 8.773 1 98 168 ILE B CA 1
ATOM 3552 C C . ILE B 1 168 ? 12.336 22.344 8.43 1 98 168 ILE B C 1
ATOM 3554 O O . ILE B 1 168 ? 12.922 23.078 7.637 1 98 168 ILE B O 1
ATOM 3558 N N . THR B 1 169 ? 11.266 22.703 9.031 1 97.62 169 THR B N 1
ATOM 3559 C CA . THR B 1 169 ? 10.602 23.984 8.742 1 97.62 169 THR B CA 1
ATOM 3560 C C . THR B 1 169 ? 11.156 25.094 9.625 1 97.62 169 THR B C 1
ATOM 3562 O O . THR B 1 169 ? 11.734 24.828 10.688 1 97.62 169 THR B O 1
ATOM 3565 N N . LEU B 1 170 ? 11.008 26.281 9.148 1 95.75 170 LEU B N 1
ATOM 3566 C CA . LEU B 1 170 ? 11.273 27.5 9.922 1 95.75 170 LEU B CA 1
ATOM 3567 C C . LEU B 1 170 ? 9.992 28.281 10.156 1 95.75 170 LEU B C 1
ATOM 3569 O O . LEU B 1 170 ? 9.312 28.672 9.203 1 95.75 170 LEU B O 1
ATOM 3573 N N . ASP B 1 171 ? 9.766 28.531 11.414 1 96.81 171 ASP B N 1
ATOM 3574 C CA . ASP B 1 171 ? 8.5 29.188 11.75 1 96.81 171 ASP B CA 1
ATOM 3575 C C . ASP B 1 171 ? 8.422 30.578 11.125 1 96.81 171 ASP B C 1
ATOM 3577 O O . ASP B 1 171 ? 9.352 31.375 11.234 1 96.81 171 ASP B O 1
ATOM 3581 N N . HIS B 1 172 ? 7.301 30.859 10.484 1 95.88 172 HIS B N 1
ATOM 3582 C CA . HIS B 1 172 ? 7.031 32.188 9.984 1 95.88 172 HIS B CA 1
ATOM 3583 C C . HIS B 1 172 ? 6.395 33.062 11.055 1 95.88 172 HIS B C 1
ATOM 3585 O O . HIS B 1 172 ? 5.215 33.406 10.961 1 95.88 172 HIS B O 1
ATOM 3591 N N . GLU B 1 173 ? 7.18 33.469 12.008 1 95.38 173 GLU B N 1
ATOM 3592 C CA . GLU B 1 173 ? 6.75 34.312 13.117 1 95.38 173 GLU B CA 1
ATOM 3593 C C . GLU B 1 173 ? 7.652 35.531 13.273 1 95.38 173 GLU B C 1
ATOM 3595 O O . GLU B 1 173 ? 8.781 35.562 12.766 1 95.38 173 GLU B O 1
ATOM 3600 N N . VAL B 1 174 ? 7.156 36.469 14.023 1 94.31 174 VAL B N 1
ATOM 3601 C CA . VAL B 1 174 ? 7.871 37.75 14.227 1 94.31 174 VAL B CA 1
ATOM 3602 C C . VAL B 1 174 ? 9.203 37.469 14.922 1 94.31 174 VAL B C 1
ATOM 3604 O O . VAL B 1 174 ? 10.242 38 14.523 1 94.31 174 VAL B O 1
ATOM 3607 N N . GLY B 1 175 ? 9.133 36.656 15.906 1 93.94 175 GLY B N 1
ATOM 3608 C CA . GLY B 1 175 ? 10.375 36.312 16.594 1 93.94 175 GLY B CA 1
ATOM 3609 C C . GLY B 1 175 ? 11.445 35.781 15.664 1 93.94 175 GLY B C 1
ATOM 3610 O O . GLY B 1 175 ? 12.586 36.219 15.695 1 93.94 175 GLY B O 1
ATOM 3611 N N . GLN B 1 176 ? 11.07 34.844 14.867 1 93.81 176 GLN B N 1
ATOM 3612 C CA . GLN B 1 176 ? 12 34.25 13.922 1 93.81 176 GLN B CA 1
ATOM 3613 C C . GLN B 1 176 ? 12.477 35.25 12.883 1 93.81 176 GLN B C 1
ATOM 3615 O O . GLN B 1 176 ? 13.633 35.25 12.469 1 93.81 176 GLN B O 1
ATOM 3620 N N . TRP B 1 177 ? 11.617 36.031 12.453 1 92.19 177 TRP B N 1
ATOM 3621 C CA . TRP B 1 177 ? 11.953 37.094 11.516 1 92.19 177 TRP B CA 1
ATOM 3622 C C . TRP B 1 177 ? 13.016 38.031 12.102 1 92.19 177 TRP B C 1
ATOM 3624 O O . TRP B 1 177 ? 13.969 38.406 11.406 1 92.19 177 TRP B O 1
ATOM 3634 N N . GLU B 1 178 ? 12.914 38.344 13.359 1 94.62 178 GLU B N 1
ATOM 3635 C CA . GLU B 1 178 ? 13.898 39.188 14.055 1 94.62 178 GLU B CA 1
ATOM 3636 C C . GLU B 1 178 ? 15.25 38.469 14.141 1 94.62 178 GLU B C 1
ATOM 3638 O O . GLU B 1 178 ? 16.297 39.094 13.945 1 94.62 178 GLU B O 1
ATOM 3643 N N . ILE B 1 179 ? 15.164 37.25 14.391 1 94.81 179 ILE B N 1
ATOM 3644 C CA . ILE B 1 179 ? 16.406 36.5 14.492 1 94.81 179 ILE B CA 1
ATOM 3645 C C . ILE B 1 179 ? 17.141 36.531 13.148 1 94.81 179 ILE B C 1
ATOM 3647 O O . ILE B 1 179 ? 18.359 36.688 13.102 1 94.81 179 ILE B O 1
ATOM 3651 N N . GLN B 1 180 ? 16.422 36.312 12.078 1 92.44 180 GLN B N 1
ATOM 3652 C CA . GLN B 1 180 ? 17.016 36.312 10.75 1 92.44 180 GLN B CA 1
ATOM 3653 C C . GLN B 1 180 ? 17.641 37.688 10.422 1 92.44 180 GLN B C 1
ATOM 3655 O O . GLN B 1 180 ? 18.562 37.781 9.609 1 92.44 180 GLN B O 1
ATOM 3660 N N . ARG B 1 181 ? 17.25 38.656 11.125 1 94.06 181 ARG B N 1
ATOM 3661 C CA . ARG B 1 181 ? 17.75 40 10.914 1 94.06 181 ARG B CA 1
ATOM 3662 C C . ARG B 1 181 ? 18.875 40.344 11.914 1 94.06 181 ARG B C 1
ATOM 3664 O O . ARG B 1 181 ? 19.344 41.469 11.961 1 94.06 181 ARG B O 1
ATOM 3671 N N . GLY B 1 182 ? 19.188 39.375 12.82 1 95.19 182 GLY B N 1
ATOM 3672 C CA . GLY B 1 182 ? 20.375 39.5 13.641 1 95.19 182 GLY B CA 1
ATOM 3673 C C . GLY B 1 182 ? 20.062 39.656 15.117 1 95.19 182 GLY B C 1
ATOM 3674 O O . GLY B 1 182 ? 20.984 39.812 15.938 1 95.19 182 GLY B O 1
ATOM 3675 N N . THR B 1 183 ? 18.828 39.688 15.414 1 95.56 183 THR B N 1
ATOM 3676 C CA . THR B 1 183 ? 18.453 39.844 16.812 1 95.56 183 THR B CA 1
ATOM 3677 C C . THR B 1 183 ? 18.734 38.562 17.594 1 95.56 183 THR B C 1
ATOM 3679 O O . THR B 1 183 ? 18.5 37.469 17.094 1 95.56 183 THR B O 1
ATOM 3682 N N . ASP B 1 184 ? 19.172 38.75 18.781 1 96.5 184 ASP B N 1
ATOM 3683 C CA . ASP B 1 184 ? 19.375 37.594 19.656 1 96.5 184 ASP B CA 1
ATOM 3684 C C . ASP B 1 184 ? 18.062 36.875 19.906 1 96.5 184 ASP B C 1
ATOM 3686 O O . ASP B 1 184 ? 17.031 37.5 20.141 1 96.5 184 ASP B O 1
ATOM 3690 N N . PRO B 1 185 ? 18.156 35.562 19.906 1 94.06 185 PRO B N 1
ATOM 3691 C CA . PRO B 1 185 ? 16.922 34.781 20.047 1 94.06 185 PRO B CA 1
ATOM 3692 C C . PRO B 1 185 ? 16.156 35.094 21.328 1 94.06 185 PRO B C 1
ATOM 3694 O O . PRO B 1 185 ? 14.93 35.188 21.312 1 94.06 185 PRO B O 1
ATOM 3697 N N . VAL B 1 186 ? 16.844 35.25 22.375 1 94.88 186 VAL B N 1
ATOM 3698 C CA . VAL B 1 186 ? 16.188 35.531 23.656 1 94.88 186 VAL B CA 1
ATOM 3699 C C . VAL B 1 186 ? 15.453 36.875 23.594 1 94.88 186 VAL B C 1
ATOM 3701 O O . VAL B 1 186 ? 14.32 36.969 24.078 1 94.88 186 VAL B O 1
ATOM 3704 N N . VAL B 1 187 ? 16.078 37.781 23.016 1 95.25 187 VAL B N 1
ATOM 3705 C CA . VAL B 1 187 ? 15.484 39.094 22.875 1 95.25 187 VAL B CA 1
ATOM 3706 C C . VAL B 1 187 ? 14.297 39.062 21.906 1 95.25 187 VAL B C 1
ATOM 3708 O O . VAL B 1 187 ? 13.234 39.594 22.188 1 95.25 187 VAL B O 1
ATOM 3711 N N . ALA B 1 188 ? 14.492 38.344 20.859 1 95.12 188 ALA B N 1
ATOM 3712 C CA . ALA B 1 188 ? 13.469 38.25 19.828 1 95.12 188 ALA B CA 1
ATOM 3713 C C . ALA B 1 188 ? 12.18 37.656 20.391 1 95.12 188 ALA B C 1
ATOM 3715 O O . ALA B 1 188 ? 11.086 38.156 20.109 1 95.12 188 ALA B O 1
ATOM 3716 N N . TYR B 1 189 ? 12.305 36.75 21.234 1 93.62 189 TYR B N 1
ATOM 3717 C CA . TYR B 1 189 ? 11.117 36.031 21.688 1 93.62 189 TYR B CA 1
ATOM 3718 C C . TYR B 1 189 ? 10.609 36.625 23 1 93.62 189 TYR B C 1
ATOM 3720 O O . TYR B 1 189 ? 9.633 36.125 23.578 1 93.62 189 TYR B O 1
ATOM 3728 N N . SER B 1 190 ? 11.242 37.594 23.531 1 94 190 SER B N 1
ATOM 3729 C CA . SER B 1 190 ? 10.734 38.312 24.672 1 94 190 SER B CA 1
ATOM 3730 C C . SER B 1 190 ? 9.695 39.344 24.266 1 94 190 SER B C 1
ATOM 3732 O O . SER B 1 190 ? 8.961 39.875 25.109 1 94 190 SER B O 1
ATOM 3734 N N . ARG B 1 191 ? 9.609 39.531 22.984 1 93.06 191 ARG B N 1
ATOM 3735 C CA . ARG B 1 191 ? 8.609 40.469 22.484 1 93.06 191 ARG B CA 1
ATOM 3736 C C . ARG B 1 191 ? 7.199 39.938 22.688 1 93.06 191 ARG B C 1
ATOM 3738 O O . ARG B 1 191 ? 6.961 38.719 22.531 1 93.06 191 ARG B O 1
ATOM 3745 N N . PRO B 1 192 ? 6.277 40.812 22.891 1 92.75 192 PRO B N 1
ATOM 3746 C CA . PRO B 1 192 ? 4.895 40.375 23.078 1 92.75 192 PRO B CA 1
ATOM 3747 C C . PRO B 1 192 ? 4.285 39.781 21.812 1 92.75 192 PRO B C 1
ATOM 3749 O O . PRO B 1 192 ? 3.381 38.938 21.891 1 92.75 192 PRO B O 1
ATOM 3752 N N . ASP B 1 193 ? 4.75 40.188 20.641 1 92.69 193 ASP B N 1
ATOM 3753 C CA . ASP B 1 193 ? 4.176 39.75 19.375 1 92.69 193 ASP B CA 1
ATOM 3754 C C . ASP B 1 193 ? 5.074 38.719 18.703 1 92.69 193 ASP B C 1
ATOM 3756 O O . ASP B 1 193 ? 4.98 38.5 17.5 1 92.69 193 ASP B O 1
ATOM 3760 N N . ALA B 1 194 ? 5.992 38.188 19.484 1 93.25 194 ALA B N 1
ATOM 3761 C CA . ALA B 1 194 ? 7.004 37.281 18.922 1 93.25 194 ALA B CA 1
ATOM 3762 C C . ALA B 1 194 ? 6.359 36.125 18.188 1 93.25 194 ALA B C 1
ATOM 3764 O O . ALA B 1 194 ? 6.883 35.656 17.172 1 93.25 194 ALA B O 1
ATOM 3765 N N . TYR B 1 195 ? 5.195 35.719 18.625 1 90.5 195 TYR B N 1
ATOM 3766 C CA . TYR B 1 195 ? 4.598 34.5 18.109 1 90.5 195 TYR B CA 1
ATOM 3767 C C . TYR B 1 195 ? 3.537 34.781 17.062 1 90.5 195 TYR B C 1
ATOM 3769 O O . TYR B 1 195 ? 2.877 33.875 16.547 1 90.5 195 TYR B O 1
ATOM 3777 N N . GLN B 1 196 ? 3.41 36.062 16.719 1 91.69 196 GLN B N 1
ATOM 3778 C CA . GLN B 1 196 ? 2.512 36.469 15.625 1 91.69 196 GLN B CA 1
ATOM 3779 C C . GLN B 1 196 ? 3.027 35.969 14.281 1 91.69 196 GLN B C 1
ATOM 3781 O O . GLN B 1 196 ? 4.219 36.062 13.992 1 91.69 196 GLN B O 1
ATOM 3786 N N . LEU B 1 197 ? 2.16 35.469 13.484 1 93.19 197 LEU B N 1
ATOM 3787 C CA . LEU B 1 197 ? 2.535 34.906 12.195 1 93.19 197 LEU B CA 1
ATOM 3788 C C . LEU B 1 197 ? 2.91 36 11.203 1 93.19 197 LEU B C 1
ATOM 3790 O O . LEU B 1 197 ? 2.254 37.031 11.148 1 93.19 197 LEU B O 1
ATOM 3794 N N . THR B 1 198 ? 3.93 35.719 10.453 1 92.81 198 THR B N 1
ATOM 3795 C CA . THR B 1 198 ? 4.301 36.656 9.391 1 92.81 198 THR B CA 1
ATOM 3796 C C . THR B 1 198 ? 3.75 36.188 8.047 1 92.81 198 THR B C 1
ATOM 3798 O O . THR B 1 198 ? 3.68 36.969 7.094 1 92.81 198 THR B O 1
ATOM 3801 N N . GLN B 1 199 ? 3.416 34.906 7.961 1 94.5 199 GLN B N 1
ATOM 3802 C CA . GLN B 1 199 ? 2.781 34.375 6.758 1 94.5 199 GLN B CA 1
ATOM 3803 C C . GLN B 1 199 ? 1.661 33.406 7.109 1 94.5 199 GLN B C 1
ATOM 3805 O O . GLN B 1 199 ? 1.757 32.688 8.094 1 94.5 199 GLN B O 1
ATOM 3810 N N . ALA B 1 200 ? 0.634 33.469 6.316 1 95.56 200 ALA B N 1
ATOM 3811 C CA . ALA B 1 200 ? -0.489 32.531 6.363 1 95.56 200 ALA B CA 1
ATOM 3812 C C . ALA B 1 200 ? -1.206 32.469 5.016 1 95.56 200 ALA B C 1
ATOM 3814 O O . ALA B 1 200 ? -1.141 33.438 4.23 1 95.56 200 ALA B O 1
ATOM 3815 N N . LEU B 1 201 ? -1.803 31.391 4.816 1 97 201 LEU B N 1
ATOM 3816 C CA . LEU B 1 201 ? -2.631 31.297 3.621 1 97 201 LEU B CA 1
ATOM 3817 C C . LEU B 1 201 ? -3.955 32.031 3.82 1 97 201 LEU B C 1
ATOM 3819 O O . LEU B 1 201 ? -4.59 31.891 4.867 1 97 201 LEU B O 1
ATOM 3823 N N . GLY B 1 202 ? -4.367 32.812 2.779 1 94.81 202 GLY B N 1
ATOM 3824 C CA . GLY B 1 202 ? -5.734 33.312 2.799 1 94.81 202 GLY B CA 1
ATOM 3825 C C . GLY B 1 202 ? -5.824 34.812 3.023 1 94.81 202 GLY B C 1
ATOM 3826 O O . GLY B 1 202 ? -6.469 35.531 2.246 1 94.81 202 GLY B O 1
ATOM 3827 N N . PRO B 1 203 ? -5.184 35.375 4.098 1 89.88 203 PRO B N 1
ATOM 3828 C CA . PRO B 1 203 ? -5.367 36.781 4.453 1 89.88 203 PRO B CA 1
ATOM 3829 C C . PRO B 1 203 ? -4.906 37.719 3.352 1 89.88 203 PRO B C 1
ATOM 3831 O O . PRO B 1 203 ? -5.496 38.781 3.162 1 89.88 203 PRO B O 1
ATOM 3834 N N . ARG B 1 204 ? -3.92 37.281 2.639 1 87.62 204 ARG B N 1
ATOM 3835 C CA . ARG B 1 204 ? -3.391 38.125 1.566 1 87.62 204 ARG B CA 1
ATOM 3836 C C . ARG B 1 204 ? -3.342 37.344 0.249 1 87.62 204 ARG B C 1
ATOM 3838 O O . ARG B 1 204 ? -3.541 36.156 0.224 1 87.62 204 ARG B O 1
ATOM 3845 N N . HIS B 1 205 ? -3.109 38.188 -0.775 1 84.12 205 HIS B N 1
ATOM 3846 C CA . HIS B 1 205 ? -3.016 37.594 -2.105 1 84.12 205 HIS B CA 1
ATOM 3847 C C . HIS B 1 205 ? -1.817 36.656 -2.209 1 84.12 205 HIS B C 1
ATOM 3849 O O . HIS B 1 205 ? -0.804 36.875 -1.537 1 84.12 205 HIS B O 1
ATOM 3855 N N . GLU B 1 206 ? -1.924 35.719 -3.131 1 85.31 206 GLU B N 1
ATOM 3856 C CA . GLU B 1 206 ? -0.929 34.656 -3.246 1 85.31 206 GLU B CA 1
ATOM 3857 C C . GLU B 1 206 ? 0.438 35.219 -3.623 1 85.31 206 GLU B C 1
ATOM 3859 O O . GLU B 1 206 ? 1.47 34.625 -3.279 1 85.31 206 GLU B O 1
ATOM 3864 N N . GLN B 1 207 ? 0.547 36.25 -4.25 1 83.31 207 GLN B N 1
ATOM 3865 C CA . GLN B 1 207 ? 1.798 36.812 -4.727 1 83.31 207 GLN B CA 1
ATOM 3866 C C . GLN B 1 207 ? 2.658 37.312 -3.564 1 83.31 207 GLN B C 1
ATOM 3868 O O . GLN B 1 207 ? 3.855 37.531 -3.729 1 83.31 207 GLN B O 1
ATOM 3873 N N . THR B 1 208 ? 2.025 37.344 -2.412 1 82.88 208 THR B N 1
ATOM 3874 C CA . THR B 1 208 ? 2.75 37.844 -1.255 1 82.88 208 THR B CA 1
ATOM 3875 C C . THR B 1 208 ? 3.432 36.719 -0.495 1 82.88 208 THR B C 1
ATOM 3877 O O . THR B 1 208 ? 4.27 36.938 0.376 1 82.88 208 THR B O 1
ATOM 3880 N N . LEU B 1 209 ? 3.055 35.562 -0.858 1 90 209 LEU B N 1
ATOM 3881 C CA . LEU B 1 209 ? 3.609 34.406 -0.155 1 90 209 LEU B CA 1
ATOM 3882 C C . LEU B 1 209 ? 5.047 34.125 -0.594 1 90 209 LEU B C 1
ATOM 3884 O O . LEU B 1 209 ? 5.355 34.188 -1.785 1 90 209 LEU B O 1
ATOM 3888 N N . GLU B 1 210 ? 5.914 34 0.292 1 89.19 210 GLU B N 1
ATOM 3889 C CA . GLU B 1 210 ? 7.262 33.5 0.035 1 89.19 210 GLU B CA 1
ATOM 3890 C C . GLU B 1 210 ? 7.367 32 0.323 1 89.19 210 GLU B C 1
ATOM 3892 O O . GLU B 1 210 ? 7.363 31.594 1.483 1 89.19 210 GLU B O 1
ATOM 3897 N N . LEU B 1 211 ? 7.496 31.297 -0.78 1 93 211 LEU B N 1
ATOM 3898 C CA . LEU B 1 211 ? 7.445 29.844 -0.644 1 93 211 LEU B CA 1
ATOM 3899 C C . LEU B 1 211 ? 8.781 29.219 -1.02 1 93 211 LEU B C 1
ATOM 3901 O O . LEU B 1 211 ? 9.375 29.578 -2.043 1 93 211 LEU B O 1
ATOM 3905 N N . ASP B 1 212 ? 9.258 28.438 -0.13 1 92.81 212 ASP B N 1
ATOM 3906 C CA . ASP B 1 212 ? 10.422 27.609 -0.43 1 92.81 212 ASP B CA 1
ATOM 3907 C C . ASP B 1 212 ? 10.062 26.125 -0.395 1 92.81 212 ASP B C 1
ATOM 3909 O O . ASP B 1 212 ? 9.227 25.703 0.403 1 92.81 212 ASP B O 1
ATOM 3913 N N . VAL B 1 213 ? 10.656 25.438 -1.357 1 97.44 213 VAL B N 1
ATOM 3914 C CA . VAL B 1 213 ? 10.492 23.984 -1.376 1 97.44 213 VAL B CA 1
ATOM 3915 C C . VAL B 1 213 ? 11.828 23.297 -1.078 1 97.44 213 VAL B C 1
ATOM 3917 O O . VAL B 1 213 ? 12.828 23.578 -1.744 1 97.44 213 VAL B O 1
ATOM 3920 N N . HIS B 1 214 ? 11.805 22.484 -0.11 1 97.75 214 HIS B N 1
ATOM 3921 C CA . HIS B 1 214 ? 12.992 21.75 0.293 1 97.75 214 HIS B CA 1
ATOM 3922 C C . HIS B 1 214 ? 12.93 20.297 -0.185 1 97.75 214 HIS B C 1
ATOM 3924 O O . HIS B 1 214 ? 11.938 19.609 0.044 1 97.75 214 HIS B O 1
ATOM 3930 N N . TYR B 1 215 ? 14.016 19.891 -0.889 1 97.81 215 TYR B N 1
ATOM 3931 C CA . TYR B 1 215 ? 14.094 18.516 -1.35 1 97.81 215 TYR B CA 1
ATOM 3932 C C . TYR B 1 215 ? 15.195 17.75 -0.612 1 97.81 215 TYR B C 1
ATOM 3934 O O . TYR B 1 215 ? 16.266 18.312 -0.341 1 97.81 215 TYR B O 1
ATOM 3942 N N . PHE B 1 216 ? 14.93 16.453 -0.319 1 97.5 216 PHE B N 1
ATOM 3943 C CA . PHE B 1 216 ? 16 15.586 0.165 1 97.5 216 PHE B CA 1
ATOM 3944 C C . PHE B 1 216 ? 15.703 14.125 -0.151 1 97.5 216 PHE B C 1
ATOM 3946 O O . PHE B 1 216 ? 14.57 13.781 -0.503 1 97.5 216 PHE B O 1
ATOM 3953 N N . THR B 1 217 ? 16.719 13.328 -0.084 1 96.44 217 THR B N 1
ATOM 3954 C CA . THR B 1 217 ? 16.609 11.883 -0.273 1 96.44 217 THR B CA 1
ATOM 3955 C C . THR B 1 217 ? 16.734 11.156 1.06 1 96.44 217 THR B C 1
ATOM 3957 O O . THR B 1 217 ? 17.688 11.383 1.811 1 96.44 217 THR B O 1
ATOM 3960 N N . ALA B 1 218 ? 15.766 10.328 1.361 1 96.62 218 ALA B N 1
ATOM 3961 C CA . ALA B 1 218 ? 15.898 9.484 2.543 1 96.62 218 ALA B CA 1
ATOM 3962 C C . ALA B 1 218 ? 16.922 8.375 2.305 1 96.62 218 ALA B C 1
ATOM 3964 O O . ALA B 1 218 ? 16.641 7.414 1.579 1 96.62 218 ALA B O 1
ATOM 3965 N N . ALA B 1 219 ? 18 8.43 2.959 1 94.38 219 ALA B N 1
ATOM 3966 C CA . ALA B 1 219 ? 19.094 7.469 2.77 1 94.38 219 ALA B CA 1
ATOM 3967 C C . ALA B 1 219 ? 19.031 6.367 3.824 1 94.38 219 ALA B C 1
ATOM 3969 O O . ALA B 1 219 ? 19.812 5.414 3.779 1 94.38 219 ALA B O 1
ATOM 3970 N N . GLU B 1 220 ? 18.281 6.457 4.758 1 95.06 220 GLU B N 1
ATOM 3971 C CA . GLU B 1 220 ? 18 5.496 5.82 1 95.06 220 GLU B CA 1
ATOM 3972 C C . GLU B 1 220 ? 16.547 5.578 6.281 1 95.06 220 GLU B C 1
ATOM 3974 O O . GLU B 1 220 ? 15.797 6.434 5.812 1 95.06 220 GLU B O 1
ATOM 3979 N N . ASP B 1 221 ? 16.234 4.676 7.102 1 96 221 ASP B N 1
ATOM 3980 C CA . ASP B 1 221 ? 14.883 4.766 7.645 1 96 221 ASP B CA 1
ATOM 3981 C C . ASP B 1 221 ? 14.625 6.141 8.25 1 96 221 ASP B C 1
ATOM 3983 O O . ASP B 1 221 ? 15.445 6.656 9.008 1 96 221 ASP B O 1
ATOM 3987 N N . THR B 1 222 ? 13.531 6.738 7.906 1 97.75 222 THR B N 1
ATOM 3988 C CA . THR B 1 222 ? 13.211 8.117 8.266 1 97.75 222 THR B CA 1
ATOM 3989 C C . THR B 1 222 ? 11.773 8.234 8.75 1 97.75 222 THR B C 1
ATOM 3991 O O . THR B 1 222 ? 10.867 7.648 8.148 1 97.75 222 THR B O 1
ATOM 3994 N N . VAL B 1 223 ? 11.617 8.898 9.836 1 98.5 223 VAL B N 1
ATOM 3995 C CA . VAL B 1 223 ? 10.281 9.25 10.297 1 98.5 223 VAL B CA 1
ATOM 3996 C C . VAL B 1 223 ? 10.062 10.758 10.156 1 98.5 223 VAL B C 1
ATOM 3998 O O . VAL B 1 223 ? 10.914 11.555 10.555 1 98.5 223 VAL B O 1
ATOM 4001 N N . LEU B 1 224 ? 8.992 11.156 9.523 1 98.88 224 LEU B N 1
ATOM 4002 C CA . LEU B 1 224 ? 8.555 12.547 9.484 1 98.88 224 LEU B CA 1
ATOM 4003 C C . LEU B 1 224 ? 7.387 12.773 10.438 1 98.88 224 LEU B C 1
ATOM 4005 O O . LEU B 1 224 ? 6.465 11.953 10.5 1 98.88 224 LEU B O 1
ATOM 4009 N N . LEU B 1 225 ? 7.453 13.773 11.156 1 98.94 225 LEU B N 1
ATOM 4010 C CA . LEU B 1 225 ? 6.332 14.242 11.961 1 98.94 225 LEU B CA 1
ATOM 4011 C C . LEU B 1 225 ? 5.836 15.602 11.469 1 98.94 225 LEU B C 1
ATOM 4013 O O . LEU B 1 225 ? 6.574 16.578 11.484 1 98.94 225 LEU B O 1
ATOM 4017 N N . LEU B 1 226 ? 4.664 15.648 10.922 1 98.94 226 LEU B N 1
ATOM 4018 C CA . LEU B 1 226 ? 3.945 16.906 10.703 1 98.94 226 LEU B CA 1
ATOM 4019 C C . LEU B 1 226 ? 3.049 17.219 11.891 1 98.94 226 LEU B C 1
ATOM 4021 O O . LEU B 1 226 ? 2.279 16.375 12.344 1 98.94 226 LEU B O 1
ATOM 4025 N N . CYS B 1 227 ? 3.119 18.438 12.414 1 98.81 227 CYS B N 1
ATOM 4026 C CA . CYS B 1 227 ? 2.289 18.703 13.578 1 98.81 227 CYS B CA 1
ATOM 4027 C C . CYS B 1 227 ? 1.902 20.172 13.648 1 98.81 227 CYS B C 1
ATOM 4029 O O . CYS B 1 227 ? 2.598 21.031 13.102 1 98.81 227 CYS B O 1
ATOM 4031 N N . SER B 1 228 ? 0.778 20.438 14.25 1 98.19 228 SER B N 1
ATOM 4032 C CA . SER B 1 228 ? 0.375 21.812 14.555 1 98.19 228 SER B CA 1
ATOM 4033 C C . SER B 1 228 ? 1.089 22.344 15.797 1 98.19 228 SER B C 1
ATOM 4035 O O . SER B 1 228 ? 1.765 21.578 16.5 1 98.19 228 SER B O 1
ATOM 4037 N N . ASP B 1 229 ? 0.976 23.594 16 1 96.44 229 ASP B N 1
ATOM 4038 C CA . ASP B 1 229 ? 1.723 24.219 17.094 1 96.44 229 ASP B CA 1
ATOM 4039 C C . ASP B 1 229 ? 1.248 23.719 18.453 1 96.44 229 ASP B C 1
ATOM 4041 O O . ASP B 1 229 ? 2.008 23.734 19.422 1 96.44 229 ASP B O 1
ATOM 4045 N N . GLY B 1 230 ? -0.016 23.219 18.516 1 95.94 230 GLY B N 1
ATOM 4046 C CA . GLY B 1 230 ? -0.475 22.625 19.766 1 95.94 230 GLY B CA 1
ATOM 4047 C C . GLY B 1 230 ? 0.414 21.5 20.25 1 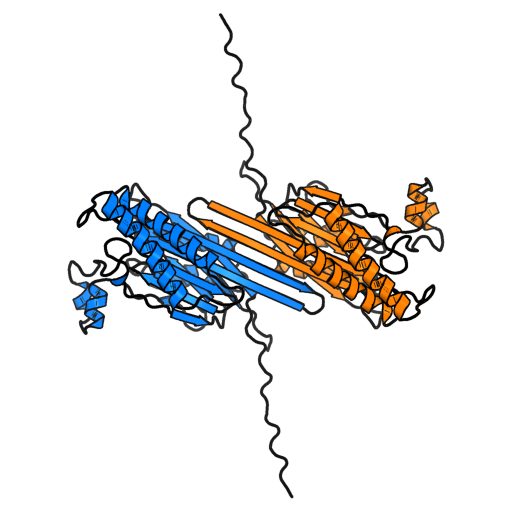95.94 230 GLY B C 1
ATOM 4048 O O . GLY B 1 230 ? 0.476 21.203 21.453 1 95.94 230 GLY B O 1
ATOM 4049 N N . LEU B 1 231 ? 1.082 20.844 19.375 1 97.81 231 LEU B N 1
ATOM 4050 C CA . LEU B 1 231 ? 1.985 19.766 19.75 1 97.81 231 LEU B CA 1
ATOM 4051 C C . LEU B 1 231 ? 3.4 20.297 19.969 1 97.81 231 LEU B C 1
ATOM 4053 O O . LEU B 1 231 ? 4.055 19.938 20.953 1 97.81 231 LEU B O 1
ATOM 4057 N N . SER B 1 232 ? 3.887 21.125 19.141 1 97.44 232 SER B N 1
ATOM 4058 C CA . SER B 1 232 ? 5.293 21.516 19.156 1 97.44 232 SER B CA 1
ATOM 4059 C C . SER B 1 232 ? 5.559 22.609 20.188 1 97.44 232 SER B C 1
ATOM 4061 O O . SER B 1 232 ? 6.703 22.828 20.594 1 97.44 232 SER B O 1
ATOM 4063 N N . ASP B 1 233 ? 4.531 23.281 20.594 1 94.75 233 ASP B N 1
ATOM 4064 C CA . ASP B 1 233 ? 4.719 24.359 21.578 1 94.75 233 ASP B CA 1
ATOM 4065 C C . ASP B 1 233 ? 5.441 23.844 22.812 1 94.75 233 ASP B C 1
ATOM 4067 O O . ASP B 1 233 ? 5.375 22.656 23.141 1 94.75 233 ASP B O 1
ATOM 4071 N N . ASN B 1 234 ? 6.184 24.781 23.422 1 93.94 234 ASN B N 1
ATOM 4072 C CA . ASN B 1 234 ? 6.887 24.531 24.688 1 93.94 234 ASN B CA 1
ATOM 4073 C C . ASN B 1 234 ? 7.941 23.438 24.531 1 93.94 234 ASN B C 1
ATOM 4075 O O . ASN B 1 234 ? 8.227 22.719 25.484 1 93.94 234 ASN B O 1
ATOM 4079 N N . GLY B 1 235 ? 8.422 23.266 23.328 1 95.62 235 GLY B N 1
ATOM 4080 C CA . GLY B 1 235 ? 9.5 22.312 23.094 1 95.62 235 GLY B CA 1
ATOM 4081 C C . GLY B 1 235 ? 9.094 20.875 23.359 1 95.62 235 GLY B C 1
ATOM 4082 O O . GLY B 1 235 ? 9.938 20.047 23.719 1 95.62 235 GLY B O 1
ATOM 4083 N N . LEU B 1 236 ? 7.793 20.625 23.234 1 97.31 236 LEU B N 1
ATOM 4084 C CA . LEU B 1 236 ? 7.285 19.312 23.609 1 97.31 236 LEU B CA 1
ATOM 4085 C C . LEU B 1 236 ? 7.922 18.219 22.75 1 97.31 236 LEU B C 1
ATOM 4087 O O . LEU B 1 236 ? 8.352 17.188 23.281 1 97.31 236 LEU B O 1
ATOM 4091 N N . VAL B 1 237 ? 8.031 18.438 21.469 1 98.38 237 VAL B N 1
ATOM 4092 C CA . VAL B 1 237 ? 8.578 17.422 20.578 1 98.38 237 VAL B CA 1
ATOM 4093 C C . VAL B 1 237 ? 10.07 17.234 20.844 1 98.38 237 VAL B C 1
ATOM 4095 O O . VAL B 1 237 ? 10.539 16.109 21.016 1 98.38 237 VAL B O 1
ATOM 4098 N N . GLU B 1 238 ? 10.781 18.344 20.984 1 98.06 238 GLU B N 1
ATOM 4099 C CA . GLU B 1 238 ? 12.227 18.312 21.234 1 98.06 238 GLU B CA 1
ATOM 4100 C C . GLU B 1 238 ? 12.547 17.625 22.547 1 98.06 238 GLU B C 1
ATOM 4102 O O . GLU B 1 238 ? 13.531 16.875 22.641 1 98.06 238 GLU B O 1
ATOM 4107 N N . GLY B 1 239 ? 11.727 17.812 23.438 1 97.75 239 GLY B N 1
ATOM 4108 C CA . GLY B 1 239 ? 12.008 17.281 24.75 1 97.75 239 GLY B CA 1
ATOM 4109 C C . GLY B 1 239 ? 11.594 15.82 24.906 1 97.75 239 GLY B C 1
ATOM 4110 O O . GLY B 1 239 ? 11.984 15.156 25.875 1 97.75 239 GLY B O 1
ATOM 4111 N N . ASN B 1 240 ? 10.812 15.25 23.922 1 98.06 240 ASN B N 1
ATOM 4112 C CA . ASN B 1 240 ? 10.195 13.945 24.172 1 98.06 240 ASN B CA 1
ATOM 4113 C C . ASN B 1 240 ? 10.391 12.992 23 1 98.06 240 ASN B C 1
ATOM 4115 O O . ASN B 1 240 ? 9.953 11.836 23.062 1 98.06 240 ASN B O 1
ATOM 4119 N N . TRP B 1 241 ? 11.039 13.359 21.953 1 98.12 241 TRP B N 1
ATOM 4120 C CA . TRP B 1 241 ? 11.102 12.578 20.734 1 98.12 241 TRP B CA 1
ATOM 4121 C C . TRP B 1 241 ? 11.852 11.266 20.953 1 98.12 241 TRP B C 1
ATOM 4123 O O . TRP B 1 241 ? 11.547 10.25 20.312 1 98.12 241 TRP B O 1
ATOM 4133 N N . GLN B 1 242 ? 12.828 11.18 21.875 1 97.94 242 GLN B N 1
ATOM 4134 C CA . GLN B 1 242 ? 13.594 9.969 22.109 1 97.94 242 GLN B CA 1
ATOM 4135 C C . GLN B 1 242 ? 12.703 8.852 22.656 1 97.94 242 GLN B C 1
ATOM 4137 O O . GLN B 1 242 ? 12.898 7.68 22.328 1 97.94 242 GLN B O 1
ATOM 4142 N N . GLN B 1 243 ? 11.75 9.25 23.375 1 97.31 243 GLN B N 1
ATOM 4143 C CA . GLN B 1 243 ? 10.852 8.281 24 1 97.31 243 GLN B CA 1
ATOM 4144 C C . GLN B 1 243 ? 9.734 7.871 23.031 1 97.31 243 GLN B C 1
ATOM 4146 O O . GLN B 1 243 ? 9.367 6.695 22.969 1 97.31 243 GLN B O 1
ATOM 4151 N N . TYR B 1 244 ? 9.234 8.789 22.266 1 97.25 244 TYR B N 1
ATOM 4152 C CA . TYR B 1 244 ? 7.961 8.508 21.594 1 97.25 244 TYR B CA 1
ATOM 4153 C C . TYR B 1 244 ? 8.156 8.328 20.094 1 97.25 244 TYR B C 1
ATOM 4155 O O . TYR B 1 244 ? 7.305 7.746 19.422 1 97.25 244 TYR B O 1
ATOM 4163 N N . LEU B 1 245 ? 9.305 8.867 19.547 1 98.12 245 LEU B N 1
ATOM 4164 C CA . LEU B 1 245 ? 9.453 8.844 18.094 1 98.12 245 LEU B CA 1
ATOM 4165 C C . LEU B 1 245 ? 10.648 7.992 17.688 1 98.12 245 LEU B C 1
ATOM 4167 O O . LEU B 1 245 ? 10.586 7.273 16.688 1 98.12 245 LEU B O 1
ATOM 4171 N N . ARG B 1 246 ? 11.688 7.969 18.422 1 97.81 246 ARG B N 1
ATOM 4172 C CA . ARG B 1 246 ? 12.906 7.246 18.078 1 97.81 246 ARG B CA 1
ATOM 4173 C C . ARG B 1 246 ? 12.633 5.754 17.922 1 97.81 246 ARG B C 1
ATOM 4175 O O . ARG B 1 246 ? 13.148 5.117 17 1 97.81 246 ARG B O 1
ATOM 4182 N N . PRO B 1 247 ? 11.805 5.145 18.797 1 97.06 247 PRO B N 1
ATOM 4183 C CA . PRO B 1 247 ? 11.562 3.707 18.688 1 97.06 247 PRO B CA 1
ATOM 4184 C C . PRO B 1 247 ? 10.93 3.316 17.359 1 97.06 247 PRO B C 1
ATOM 4186 O O . PRO B 1 247 ? 10.992 2.15 16.953 1 97.06 247 PRO B O 1
ATOM 4189 N N . LEU B 1 248 ? 10.32 4.227 16.672 1 96.75 248 LEU B N 1
ATOM 4190 C CA . LEU B 1 248 ? 9.641 3.949 15.406 1 96.75 248 LEU B CA 1
ATOM 4191 C C . LEU B 1 248 ? 10.641 3.604 14.312 1 96.75 248 LEU B C 1
ATOM 4193 O O . LEU B 1 248 ? 10.266 3.1 13.25 1 96.75 248 LEU B O 1
ATOM 4197 N N . LEU B 1 249 ? 11.945 3.895 14.594 1 96.06 249 LEU B N 1
ATOM 4198 C CA . LEU B 1 249 ? 12.992 3.627 13.609 1 96.06 249 LEU B CA 1
ATOM 4199 C C . LEU B 1 249 ? 13.422 2.164 13.656 1 96.06 249 LEU B C 1
ATOM 4201 O O . LEU B 1 249 ? 14.141 1.697 12.773 1 96.06 249 LEU B O 1
ATOM 4205 N N . LEU B 1 250 ? 12.953 1.479 14.617 1 90.62 250 LEU B N 1
ATOM 4206 C CA . LEU B 1 250 ? 13.32 0.072 14.742 1 90.62 250 LEU B CA 1
ATOM 4207 C C . LEU B 1 250 ? 12.656 -0.76 13.648 1 90.62 250 LEU B C 1
ATOM 4209 O O . LEU B 1 250 ? 11.5 -0.519 13.305 1 90.62 250 LEU B O 1
ATOM 4213 N N . PRO B 1 251 ? 13.305 -1.792 13.18 1 78.56 251 PRO B N 1
ATOM 4214 C CA . PRO B 1 251 ? 12.812 -2.602 12.062 1 78.56 251 PRO B CA 1
ATOM 4215 C C . PRO B 1 251 ? 11.516 -3.336 12.391 1 78.56 251 PRO B C 1
ATOM 4217 O O . PRO B 1 251 ? 10.727 -3.629 11.492 1 78.56 251 PRO B O 1
ATOM 4220 N N . GLN B 1 252 ? 11.242 -3.602 13.602 1 78.12 252 GLN B N 1
ATOM 4221 C CA . GLN B 1 252 ? 10.086 -4.414 13.984 1 78.12 252 GLN B CA 1
ATOM 4222 C C . GLN B 1 252 ? 8.82 -3.568 14.07 1 78.12 252 GLN B C 1
ATOM 4224 O O . GLN B 1 252 ? 7.727 -4.098 14.273 1 78.12 252 GLN B O 1
ATOM 4229 N N . THR B 1 253 ? 9.039 -2.289 13.984 1 82.44 253 THR B N 1
ATOM 4230 C CA . THR B 1 253 ? 7.871 -1.428 14.141 1 82.44 253 THR B CA 1
ATOM 4231 C C . THR B 1 253 ? 7.125 -1.28 12.82 1 82.44 253 THR B C 1
ATOM 4233 O O . THR B 1 253 ? 7.734 -1.317 11.75 1 82.44 253 THR B O 1
ATOM 4236 N N . GLY B 1 254 ? 5.805 -1.171 12.961 1 84.56 254 GLY B N 1
ATOM 4237 C CA . GLY B 1 254 ? 4.926 -0.995 11.812 1 84.56 254 GLY B CA 1
ATOM 4238 C C . GLY B 1 254 ? 3.783 -0.034 12.086 1 84.56 254 GLY B C 1
ATOM 4239 O O . GLY B 1 254 ? 3.914 0.882 12.898 1 84.56 254 GLY B O 1
ATOM 4240 N N . LEU B 1 255 ? 2.781 -0.191 11.391 1 88 255 LEU B N 1
ATOM 4241 C CA . LEU B 1 255 ? 1.652 0.731 11.406 1 88 255 LEU B CA 1
ATOM 4242 C C . LEU B 1 255 ? 1.048 0.827 12.805 1 88 255 LEU B C 1
ATOM 4244 O O . LEU B 1 255 ? 0.707 1.918 13.266 1 88 255 LEU B O 1
ATOM 4248 N N . VAL B 1 256 ? 0.927 -0.284 13.453 1 85.75 256 VAL B N 1
ATOM 4249 C CA . VAL B 1 256 ? 0.308 -0.311 14.773 1 85.75 256 VAL B CA 1
ATOM 4250 C C . VAL B 1 256 ? 1.119 0.546 15.742 1 85.75 256 VAL B C 1
ATOM 4252 O O . VAL B 1 256 ? 0.556 1.213 16.609 1 85.75 256 VAL B O 1
ATOM 4255 N N . HIS B 1 257 ? 2.361 0.517 15.617 1 91.25 257 HIS B N 1
ATOM 4256 C CA . HIS B 1 257 ? 3.242 1.309 16.469 1 91.25 257 HIS B CA 1
ATOM 4257 C C . HIS B 1 257 ? 3.152 2.793 16.125 1 91.25 257 HIS B C 1
ATOM 4259 O O . HIS B 1 257 ? 3.199 3.643 17.016 1 91.25 257 HIS B O 1
ATOM 4265 N N . LEU B 1 258 ? 3.062 3.096 14.82 1 95.19 258 LEU B N 1
ATOM 4266 C CA . LEU B 1 258 ? 2.887 4.48 14.398 1 95.19 258 LEU B CA 1
ATOM 4267 C C . LEU B 1 258 ? 1.594 5.062 14.961 1 95.19 258 LEU B C 1
ATOM 4269 O O . LEU B 1 258 ? 1.574 6.199 15.438 1 95.19 258 LEU B O 1
ATOM 4273 N N . GLN B 1 259 ? 0.572 4.262 14.906 1 94.94 259 GLN B N 1
ATOM 4274 C CA . GLN B 1 259 ? -0.722 4.68 15.438 1 94.94 259 GLN B CA 1
ATOM 4275 C C . GLN B 1 259 ? -0.65 4.914 16.938 1 94.94 259 GLN B C 1
ATOM 4277 O O . GLN B 1 259 ? -1.174 5.91 17.453 1 94.94 259 GLN B O 1
ATOM 4282 N N . ALA B 1 260 ? -0.04 4.043 17.578 1 96 260 ALA B N 1
ATOM 4283 C CA . ALA B 1 260 ? 0.127 4.188 19.031 1 96 260 ALA B CA 1
ATOM 4284 C C . ALA B 1 260 ? 0.921 5.445 19.359 1 96 260 ALA B C 1
ATOM 4286 O O . ALA B 1 260 ? 0.566 6.184 20.281 1 96 260 ALA B O 1
ATOM 4287 N N . ALA B 1 261 ? 1.967 5.633 18.625 1 97.5 261 ALA B N 1
ATOM 4288 C CA . ALA B 1 261 ? 2.793 6.816 18.859 1 97.5 261 ALA B CA 1
ATOM 4289 C C . ALA B 1 261 ? 1.996 8.094 18.625 1 97.5 261 ALA B C 1
ATOM 4291 O O . ALA B 1 261 ? 2.121 9.055 19.391 1 97.5 261 ALA B O 1
ATOM 4292 N N . SER B 1 262 ? 1.234 8.141 17.609 1 97.81 262 SER B N 1
ATOM 4293 C CA . SER B 1 262 ? 0.408 9.312 17.328 1 97.81 262 SER B CA 1
ATOM 4294 C C . SER B 1 262 ? -0.542 9.602 18.484 1 97.81 262 SER B C 1
ATOM 4296 O O . SER B 1 262 ? -0.708 10.758 18.891 1 97.81 262 SER B O 1
ATOM 4298 N N . ARG B 1 263 ? -1.132 8.586 19.031 1 97.75 263 ARG B N 1
ATOM 4299 C CA . ARG B 1 263 ? -2.037 8.742 20.172 1 97.75 263 ARG B CA 1
ATOM 4300 C C . ARG B 1 263 ? -1.29 9.242 21.406 1 97.75 263 ARG B C 1
ATOM 4302 O O . ARG B 1 263 ? -1.762 10.141 22.094 1 97.75 263 ARG B O 1
ATOM 4309 N N . GLN B 1 264 ? -0.194 8.664 21.625 1 98.06 264 GLN B N 1
ATOM 4310 C CA . GLN B 1 264 ? 0.609 9.062 22.781 1 98.06 264 GLN B CA 1
ATOM 4311 C C . GLN B 1 264 ? 1.04 10.523 22.672 1 98.06 264 GLN B C 1
ATOM 4313 O O . GLN B 1 264 ? 1.046 11.242 23.672 1 98.06 264 GLN B O 1
ATOM 4318 N N . LEU B 1 265 ? 1.436 10.93 21.5 1 97.88 265 LEU B N 1
ATOM 4319 C CA . LEU B 1 265 ? 1.833 12.312 21.281 1 97.88 265 LEU B CA 1
ATOM 4320 C C . LEU B 1 265 ? 0.663 13.258 21.531 1 97.88 265 LEU B C 1
ATOM 4322 O O . LEU B 1 265 ? 0.834 14.32 22.141 1 97.88 265 LEU B O 1
ATOM 4326 N N . ILE B 1 266 ? -0.518 12.844 21.062 1 97.62 266 ILE B N 1
ATOM 4327 C CA . ILE B 1 266 ? -1.713 13.656 21.266 1 97.62 266 ILE B CA 1
ATOM 4328 C C . ILE B 1 266 ? -2.006 13.766 22.766 1 97.62 266 ILE B C 1
ATOM 4330 O O . ILE B 1 266 ? -2.287 14.852 23.266 1 97.62 266 ILE B O 1
ATOM 4334 N N . ASP B 1 267 ? -1.951 12.656 23.438 1 97.06 267 ASP B N 1
ATOM 4335 C CA . ASP B 1 267 ? -2.191 12.648 24.891 1 97.06 267 ASP B CA 1
ATOM 4336 C C . ASP B 1 267 ? -1.197 13.555 25.609 1 97.06 267 ASP B C 1
ATOM 4338 O O . ASP B 1 267 ? -1.581 14.32 26.5 1 97.06 267 ASP B O 1
ATOM 4342 N N . LEU B 1 268 ? 0.029 13.461 25.234 1 96.31 268 LEU B N 1
ATOM 4343 C CA . LEU B 1 268 ? 1.067 14.305 25.828 1 96.31 268 LEU B CA 1
ATOM 4344 C C . LEU B 1 268 ? 0.794 15.773 25.547 1 96.31 268 LEU B C 1
ATOM 4346 O O . LEU B 1 268 ? 0.948 16.625 26.422 1 96.31 268 LEU B O 1
ATOM 4350 N N . GLY B 1 269 ? 0.466 16.078 24.297 1 96.06 269 GLY B N 1
ATOM 4351 C CA . GLY B 1 269 ? 0.104 17.438 23.938 1 96.06 269 GLY B CA 1
ATOM 4352 C C . GLY B 1 269 ? -1.054 17.984 24.75 1 96.06 269 GLY B C 1
ATOM 4353 O O . GLY B 1 269 ? -1.032 19.141 25.172 1 96.06 269 GLY B O 1
ATOM 4354 N N . ASN B 1 270 ? -2.045 17.172 24.969 1 95.56 270 ASN B N 1
ATOM 4355 C CA . ASN B 1 270 ? -3.205 17.578 25.75 1 95.56 270 ASN B CA 1
ATOM 4356 C C . ASN B 1 270 ? -2.828 17.875 27.203 1 95.56 270 ASN B C 1
ATOM 4358 O O . ASN B 1 270 ? -3.402 18.766 27.828 1 95.56 270 ASN B O 1
ATOM 4362 N N . GLU B 1 271 ? -1.931 17.172 27.719 1 94.56 271 GLU B N 1
ATOM 4363 C CA . GLU B 1 271 ? -1.479 17.359 29.094 1 94.56 271 GLU B CA 1
ATOM 4364 C C . GLU B 1 271 ? -0.718 18.688 29.25 1 94.56 271 GLU B C 1
ATOM 4366 O O . GLU B 1 271 ? -0.902 19.406 30.219 1 94.56 271 GLU B O 1
ATOM 4371 N N . LEU B 1 272 ? 0.101 18.984 28.25 1 91.62 272 LEU B N 1
ATOM 4372 C CA . LEU B 1 272 ? 1.028 20.109 28.406 1 91.62 272 LEU B CA 1
ATOM 4373 C C . LEU B 1 272 ? 0.51 21.344 27.703 1 91.62 272 LEU B C 1
ATOM 4375 O O . LEU B 1 272 ? 0.787 22.469 28.125 1 91.62 272 LEU B O 1
ATOM 4379 N N . ASN B 1 273 ? -0.145 21.094 26.516 1 87.31 273 ASN B N 1
ATOM 4380 C CA . ASN B 1 273 ? -0.574 22.188 25.641 1 87.31 273 ASN B CA 1
ATOM 4381 C C . ASN B 1 273 ? -2.074 22.125 25.375 1 87.31 273 ASN B C 1
ATOM 4383 O O . ASN B 1 273 ? -2.535 22.562 24.312 1 87.31 273 ASN B O 1
ATOM 4387 N N . GLY B 1 274 ? -2.869 21.562 26.203 1 83.06 274 GLY B N 1
ATOM 4388 C CA . GLY B 1 274 ? -4.27 21.219 26 1 83.06 274 GLY B CA 1
ATOM 4389 C C . GLY B 1 274 ? -5.137 22.422 25.656 1 83.06 274 GLY B C 1
ATOM 4390 O O . GLY B 1 274 ? -6.301 22.266 25.297 1 83.06 274 GLY B O 1
ATOM 4391 N N . HIS B 1 275 ? -4.648 23.641 25.625 1 86 275 HIS B N 1
ATOM 4392 C CA . HIS B 1 275 ? -5.426 24.828 25.328 1 86 275 HIS B CA 1
ATOM 4393 C C . HIS B 1 275 ? -5.586 25.031 23.828 1 86 275 HIS B C 1
ATOM 4395 O O . HIS B 1 275 ? -6.352 25.891 23.391 1 86 275 HIS B O 1
ATOM 4401 N N . ASP B 1 276 ? -4.941 24.25 23.031 1 90.31 276 ASP B N 1
ATOM 4402 C CA . ASP B 1 276 ? -4.965 24.359 21.562 1 90.31 276 ASP B CA 1
ATOM 4403 C C . ASP B 1 276 ? -5.387 23.047 20.922 1 90.31 276 ASP B C 1
ATOM 4405 O O . ASP B 1 276 ? -5.371 22 21.562 1 90.31 276 ASP B O 1
ATOM 4409 N N . ASN B 1 277 ? -5.875 23.219 19.672 1 95.25 277 ASN B N 1
ATOM 4410 C CA . ASN B 1 277 ? -6.016 22 18.875 1 95.25 277 ASN B CA 1
ATOM 4411 C C . ASN B 1 277 ? -4.668 21.328 18.656 1 95.25 277 ASN B C 1
ATOM 4413 O O . ASN B 1 277 ? -3.639 22 18.562 1 95.25 277 ASN B O 1
ATOM 4417 N N . ILE B 1 278 ? -4.668 20.047 18.656 1 97.56 278 ILE B N 1
ATOM 4418 C CA . ILE B 1 278 ? -3.43 19.281 18.516 1 97.56 278 ILE B CA 1
ATOM 4419 C C . ILE B 1 278 ? -3.578 18.266 17.391 1 97.56 278 ILE B C 1
ATOM 4421 O O . ILE B 1 278 ? -4.512 17.453 17.391 1 97.56 278 ILE B O 1
ATOM 4425 N N . THR B 1 279 ? -2.703 18.312 16.422 1 98.5 279 THR B N 1
ATOM 4426 C CA . THR B 1 279 ? -2.705 17.359 15.32 1 98.5 279 THR B CA 1
ATOM 4427 C C . THR B 1 279 ? -1.301 16.812 15.078 1 98.5 279 THR B C 1
ATOM 4429 O O . THR B 1 279 ? -0.321 17.562 15.133 1 98.5 279 THR B O 1
ATOM 4432 N N . ALA B 1 280 ? -1.202 15.5 14.844 1 98.69 280 ALA B N 1
ATOM 4433 C CA . ALA B 1 280 ? 0.051 14.828 14.508 1 98.69 280 ALA B CA 1
ATOM 4434 C C . ALA B 1 280 ? -0.142 13.859 13.344 1 98.69 280 ALA B C 1
ATOM 4436 O O . ALA B 1 280 ? -1.07 13.047 13.352 1 98.69 280 ALA B O 1
ATOM 4437 N N . VAL B 1 281 ? 0.676 13.953 12.32 1 98.81 281 VAL B N 1
ATOM 4438 C CA . VAL B 1 281 ? 0.757 12.992 11.227 1 98.81 281 VAL B CA 1
ATOM 4439 C C . VAL B 1 281 ? 2.16 12.398 11.172 1 98.81 281 VAL B C 1
ATOM 4441 O O . VAL B 1 281 ? 3.145 13.125 11 1 98.81 281 VAL B O 1
ATOM 4444 N N . LEU B 1 282 ? 2.242 11.133 11.32 1 98.81 282 LEU B N 1
ATOM 4445 C CA . LEU B 1 282 ? 3.514 10.414 11.289 1 98.81 282 LEU B CA 1
ATOM 4446 C C . LEU B 1 282 ? 3.666 9.641 9.992 1 98.81 282 LEU B C 1
ATOM 4448 O O . LEU B 1 282 ? 2.762 8.898 9.594 1 98.81 282 LEU B O 1
ATOM 4452 N N . VAL B 1 283 ? 4.758 9.844 9.344 1 98.62 283 VAL B N 1
ATOM 4453 C CA . VAL B 1 283 ? 5.09 9.125 8.117 1 98.62 283 VAL B CA 1
ATOM 4454 C C . VAL B 1 283 ? 6.395 8.352 8.312 1 98.62 283 VAL B C 1
ATOM 4456 O O . VAL B 1 283 ? 7.41 8.922 8.711 1 98.62 283 VAL B O 1
ATOM 4459 N N . LYS B 1 284 ? 6.387 7.168 8.078 1 97.62 284 LYS B N 1
ATOM 4460 C CA . LYS B 1 284 ? 7.598 6.355 8.148 1 97.62 284 LYS B CA 1
ATOM 4461 C C . LYS B 1 284 ? 8.031 5.883 6.766 1 97.62 284 LYS B C 1
ATOM 4463 O O . LYS B 1 284 ? 7.273 5.195 6.074 1 97.62 284 LYS B O 1
ATOM 4468 N N . ILE B 1 285 ? 9.18 6.23 6.391 1 97.12 285 ILE B N 1
ATOM 4469 C CA . ILE B 1 285 ? 9.828 5.797 5.156 1 97.12 285 ILE B CA 1
ATOM 4470 C C . ILE B 1 285 ? 10.867 4.719 5.469 1 97.12 285 ILE B C 1
ATOM 4472 O O . ILE B 1 285 ? 11.922 5.012 6.035 1 97.12 285 ILE B O 1
ATOM 4476 N N . LEU B 1 286 ? 10.531 3.551 5.078 1 94.75 286 LEU B N 1
ATOM 4477 C CA . LEU B 1 286 ? 11.469 2.449 5.289 1 94.75 286 LEU B CA 1
ATOM 4478 C C . LEU B 1 286 ? 12.32 2.219 4.047 1 94.75 286 LEU B C 1
ATOM 4480 O O . LEU B 1 286 ? 11.797 2.08 2.941 1 94.75 286 LEU B O 1
ATOM 4484 N N . ILE B 1 287 ? 13.609 2.135 4.273 1 93.81 287 ILE B N 1
ATOM 4485 C CA . ILE B 1 287 ? 14.547 1.992 3.16 1 93.81 287 ILE B CA 1
ATOM 4486 C C . ILE B 1 287 ? 15.219 0.624 3.225 1 93.81 287 ILE B C 1
ATOM 4488 O O . ILE B 1 287 ? 15.586 0.156 4.305 1 93.81 287 ILE B O 1
ATOM 4492 N N . HIS B 1 288 ? 15.219 -0.054 1.985 1 84.06 288 HIS B N 1
ATOM 4493 C CA . HIS B 1 288 ? 15.969 -1.301 1.878 1 84.06 288 HIS B CA 1
ATOM 4494 C C . HIS B 1 288 ? 17.469 -1.061 2.041 1 84.06 288 HIS B C 1
ATOM 4496 O O . HIS B 1 288 ? 18.016 -0.14 1.438 1 84.06 288 HIS B O 1
ATOM 4502 N N . GLN B 1 289 ? 18.016 -1.798 3.029 1 69.19 289 GLN B N 1
ATOM 4503 C CA . GLN B 1 289 ? 19.469 -1.699 3.164 1 69.19 289 GLN B CA 1
ATOM 4504 C C . GLN B 1 289 ? 20.172 -2.814 2.393 1 69.19 289 GLN B C 1
ATOM 4506 O O . GLN B 1 289 ? 19.828 -3.988 2.531 1 69.19 289 GLN B O 1
ATOM 4511 N N . PRO B 1 290 ? 20.891 -2.344 1.263 1 59.38 290 PRO B N 1
ATOM 4512 C CA . PRO B 1 290 ? 21.641 -3.404 0.583 1 59.38 290 PRO B CA 1
ATOM 4513 C C . PRO B 1 290 ? 22.453 -4.262 1.548 1 59.38 290 PRO B C 1
ATOM 4515 O O . PRO B 1 290 ? 22.922 -3.764 2.572 1 59.38 290 PRO B O 1
ATOM 4518 N N . ARG B 1 291 ? 22.125 -5.477 1.692 1 45.69 291 ARG B N 1
ATOM 4519 C CA . ARG B 1 291 ? 23.016 -6.328 2.459 1 45.69 291 ARG B CA 1
ATOM 4520 C C . ARG B 1 291 ? 24.469 -6.098 2.049 1 45.69 291 ARG B C 1
ATOM 4522 O O . ARG B 1 291 ? 24.781 -6.039 0.858 1 45.69 291 ARG B O 1
ATOM 4529 N N . LEU B 1 292 ? 25.297 -5.496 2.844 1 38.59 292 LEU B N 1
ATOM 4530 C CA . LEU B 1 292 ? 26.75 -5.574 2.617 1 38.59 292 LEU B CA 1
ATOM 4531 C C . LEU B 1 292 ? 27.188 -7.02 2.414 1 38.59 292 LEU B C 1
ATOM 4533 O O . LEU B 1 292 ? 26.672 -7.926 3.074 1 38.59 292 LEU B O 1
#

Sequence (584 aa):
MEIAPPVSDALPTQAPLRLANLEVAGLTDVGCQREYNQDYFYAHTVMHRRLSPQGELVQGKGLYILCDGMGGHAGGDEASQLATHKLASYLLDHWTEGELPGPEVIQAGVGVANQAIYLRNEEEYRRGKGRMGTTLVVALVQDNQVAITHVGDSRIYRITQSEGLKQITLDHEVGQWEIQRGTDPVVAYSRPDAYQLTQALGPRHEQTLELDVHYFTAAEDTVLLLCSDGLSDNGLVEGNWQQYLRPLLLPQTGLVHLQAASRQLIDLGNELNGHDNITAVLVKILIHQPRLMEIAPPVSDALPTQAPLRLANLEVAGLTDVGCQREYNQDYFYAHTVMHRRLSPQGELVQGKGLYILCDGMGGHAGGDEASQLATHKLASYLLDHWTEGELPGPEVIQAGVGVANQAIYLRNEEEYRRGKGRMGTTLVVALVQDNQVAITHVGDSRIYRITQSEGLKQITLDHEVGQWEIQRGTDPVVAYSRPDAYQLTQALGPRHEQTLELDVHYFTAAEDTVLLLCSDGLSDNGLVEGNWQQYLRPLLLPQTGLVHLQAASRQLIDLGNELNGHDNITAVLVKILIHQPRL

Organism: NCBI:txid1188229

Secondary structure (DSSP, 8-state):
-----------------EEEEEEEEEEEE--SS-SS--EEEEEEEEEEEEEETTEEEEEEEEEEEEEEEESSHHHHHHHHHHHHHHHHHHHHHT--TTSPPPHHHHHHHHHHHHHHHHHHHHHTT--GGG--EE-EEEEEEETTEEEEEEESS-EEEEEETTTEEEE-S---BHHHHHHHTT--HHHHTTSTTTT-BS--BSSS-GGG----EEEEE--S-EEEEEE-HHHHGGGHHHHHHHHHTGGGGSTT--HHHHHHHHHHHHHHHHHHHTTS-EEEEEEEEEEE----/-----------------EEEEEEEEEEEE--SS-SS--EEEEEEEEEEEEEETTEEEEEEEEEEEEEEEESSHHHHHHHHHHHHHHHHHHHHHT--TTSPPPHHHHHHHHHHHHHHHHHHHHHTT--GGG--EE-EEEEEEETTEEEEEEESS-EEEEEETTTEEEE-S---BHHHHHHHTT--HHHHTTSTTTTSBS--BSSS-GGG----EEEEE--S-EEEEEE-HHHHGGGHHHHHHHHHTGGGGSTT--HHHHHHHHHHHHHHHHHHHTTS-EEEEEEEEEEE----

Solvent-accessible surface area (backbone atoms only — not comparable to full-atom values): 30063 Å² total; per-residue (Å²): 134,82,76,74,74,78,76,74,76,70,67,78,78,69,64,74,79,39,36,64,47,79,44,75,31,70,46,70,43,35,42,76,64,44,93,62,55,24,57,34,47,41,34,40,36,37,38,40,40,37,39,39,88,90,43,75,49,52,44,38,39,34,43,38,40,41,17,45,28,36,27,61,84,71,28,3,35,49,28,9,48,50,32,51,53,46,25,50,55,43,46,63,74,61,47,52,86,97,48,70,63,50,65,67,57,53,50,49,22,51,35,53,16,14,42,52,35,26,50,50,25,59,74,68,66,41,55,81,80,48,27,27,18,17,25,31,33,39,42,38,33,40,49,43,37,36,39,36,38,58,37,16,58,38,40,38,34,38,35,34,87,90,76,36,78,41,72,73,56,70,56,28,19,43,18,49,54,38,34,77,73,68,40,52,64,71,62,25,56,66,40,94,58,17,81,40,67,72,41,54,37,9,73,47,64,46,87,71,62,79,78,58,71,49,74,51,69,59,87,47,48,33,36,36,37,39,32,27,47,25,36,47,48,93,50,41,48,80,74,41,35,74,75,60,47,50,63,64,68,42,88,88,49,51,64,72,52,45,43,50,34,38,50,50,50,49,54,51,21,41,73,77,34,16,73,30,40,30,35,37,36,40,35,40,41,35,47,45,71,65,80,129,136,82,78,73,75,77,77,74,75,70,65,78,77,69,63,74,81,37,35,63,48,78,46,75,30,71,46,68,43,35,42,74,66,44,92,62,54,23,57,34,46,42,35,42,38,39,40,39,39,38,41,39,88,90,43,75,51,52,44,37,39,33,45,37,39,41,16,44,28,36,25,62,85,71,29,4,37,50,28,9,47,50,32,50,53,44,26,50,54,44,46,64,74,64,47,51,86,95,47,70,64,51,66,67,57,53,52,50,22,51,35,53,18,15,42,54,35,26,51,50,26,59,74,68,67,40,54,79,81,48,26,26,18,16,26,30,32,39,42,37,33,40,51,43,36,37,40,35,38,58,37,16,56,38,41,38,34,39,36,33,86,89,74,35,80,40,72,74,55,72,57,29,19,43,19,50,54,37,34,78,73,67,40,53,64,71,62,25,57,66,40,92,56,18,78,41,68,73,42,53,37,10,74,47,66,47,88,71,62,81,79,59,71,48,74,49,69,58,86,46,47,35,37,36,38,40,31,29,46,24,36,48,49,91,48,42,48,80,74,41,35,74,77,60,49,52,62,63,67,40,87,88,51,51,65,70,52,44,44,50,34,38,50,51,51,49,54,50,21,40,73,76,34,17,73,32,41,30,35,38,35,43,37,38,41,35,48,43,70,64,79,128